Protein AF-0000000071591163 (afdb_homodimer)

Secondary structure (DSSP, 8-state):
-HHHHHHHHHHHHHHHHHHHHHHHHHHH-GGG--HHHHHHHTT--HHHHHHH-SSHHHHHHHHHHHHHHHS--GGGGS---SS-HHHHHHHHHHHHHHHHTSGGGGGHHHHHHH--SHHHHHHHHHHHHHHHHHHHHHHHHHHHHHHHTTS-SSPPPHHHHHHHHHHHHHHHHTT----SHHHHHHHIIIIIHHHHHHTTTTTTGGG-/-HHHHHHHHHHHHHHHHHHHHHHHHHHH-GGG--HHHHHHHTT--HHHHHHH-SSHHHHHHHHHHHHHHHS--GGGGS---SS-HHHHHHHHHHHHHHHHTSGGGGGHHHHHHH--SHHHHHHHHHHHHHHHHHHHHHHHHHHHHHHHTTS-SSPPPHHHHHHHHHHHHHHHHTT----SHHHHHHHIIIIIHHHHHHTTTTTTGGG-

Sequence (416 aa):
MTQLNQRRRGNRLENAIYDTTYTLLSQYGLDQVTFSRVATAAATSRSVLYRYWDSTFDLIFHTIIHQIQKTPIALTTTPLDTGSLRTDLILLAQRFIQQTSTGPFRYFRLLFATALNAQNQRDLTQLVTQIDHANLTLIEPLLTNAQNHGELQIWPNQAAQLVLFQQLRYCDIINQPMNTDQQLTNLIDQVVLPALRASGVANRHFHHMTQLNQRRRGNRLENAIYDTTYTLLSQYGLDQVTFSRVATAAATSRSVLYRYWDSTFDLIFHTIIHQIQKTPIALTTTPLDTGSLRTDLILLAQRFIQQTSTGPFRYFRLLFATALNAQNQRDLTQLVTQIDHANLTLIEPLLTNAQNHGELQIWPNQAAQLVLFQQLRYCDIINQPMNTDQQLTNLIDQVVLPALRASGVANRHFHH

Organism: Lactiplantibacillus plantarum (strain ATCC BAA-793 / NCIMB 8826 / WCFS1) (NCBI:txid220668)

Solvent-accessible surface area (backbone atoms only — not comparable to full-atom values): 22618 Å² total; per-residue (Å²): 110,66,64,58,48,49,48,48,48,47,48,51,50,48,49,45,43,33,52,43,45,48,49,42,35,74,74,64,30,70,92,61,53,39,57,66,55,43,15,60,74,52,73,53,50,53,70,61,47,57,74,76,27,91,41,55,49,48,45,50,35,53,29,44,51,52,46,43,72,70,47,73,80,66,79,72,74,67,86,63,79,80,86,38,58,70,59,35,50,52,51,50,50,53,50,48,53,55,55,41,65,36,75,52,46,50,48,52,52,51,42,56,40,36,37,77,46,71,64,44,41,51,52,48,38,52,50,52,53,51,49,50,53,52,49,51,60,65,47,44,60,43,52,51,51,23,37,75,72,62,73,29,89,39,82,46,52,69,66,22,68,43,45,55,59,53,51,53,49,39,28,44,54,59,69,51,57,78,82,42,70,63,55,48,50,48,46,40,65,35,30,35,50,27,8,35,52,39,61,55,58,72,73,61,66,74,74,113,108,65,63,56,49,48,48,47,48,47,49,52,52,50,49,46,42,32,54,43,45,48,50,42,36,76,74,65,30,70,91,61,55,39,55,66,55,45,15,60,74,50,73,55,49,54,69,61,48,58,73,76,29,92,40,55,49,47,44,50,36,52,29,43,52,52,46,42,72,68,48,73,82,67,78,70,75,66,85,63,79,81,85,38,58,68,59,36,50,53,51,49,49,53,51,49,53,56,54,42,66,36,74,51,47,50,50,50,50,52,42,56,39,34,36,75,46,73,64,46,41,51,52,47,39,51,49,52,53,52,49,50,53,53,50,53,60,66,48,43,59,44,52,51,51,22,37,75,72,62,75,28,90,36,83,46,54,70,66,22,68,42,45,56,58,52,52,54,49,40,27,44,53,59,69,52,56,78,84,44,68,64,55,48,50,47,46,39,67,36,31,34,49,26,9,35,51,38,62,55,60,71,73,60,66,74,73,112

InterPro domains:
  IPR001647 DNA-binding HTH domain, TetR-type [PF00440] (17-60)
  IPR001647 DNA-binding HTH domain, TetR-type [PS50977] (11-71)
  IPR009057 Homedomain-like superfamily [SSF46689] (7-69)
  IPR036271 Tetracyclin repressor-like, C-terminal domain superfamily [SSF48498] (83-194)
  IPR050109 HTH-type, TetR-like transcriptional regulator [PTHR30055] (6-194)

pLDDT: mean 85.85, std 14.71, range [27.77, 97.75]

Nearest PDB structures (foldseek):
  6azh-assembly1_B  TM=5.085E-01  e=3.649E-04  Clostridium perfringens
  8sv6-assembly1_A  TM=4.542E-01  e=3.018E-04  Mycolicibacterium smegmatis
  3ppb-assembly1_B  TM=5.142E-01  e=1.921E-03  Shewanella loihica PV-4
  3he0-assembly1_A  TM=4.981E-01  e=2.323E-03  Vibrio parahaemolyticus
  3qkx-assembly1_A  TM=4.728E-01  e=1.282E-02  Haemophilus influenzae

Structure (mmCIF, N/CA/C/O backbone):
data_AF-0000000071591163-model_v1
#
loop_
_entity.id
_entity.type
_entity.pdbx_description
1 polymer 'Transcription regulator, TetR family'
#
loop_
_atom_site.group_PDB
_atom_site.id
_atom_site.type_symbol
_atom_site.label_atom_id
_atom_site.label_alt_id
_atom_site.label_comp_id
_atom_site.label_asym_id
_atom_site.label_entity_id
_atom_site.label_seq_id
_atom_site.pdbx_PDB_ins_code
_atom_site.Cartn_x
_atom_site.Cartn_y
_atom_site.Cartn_z
_atom_site.occupancy
_atom_site.B_iso_or_equiv
_atom_site.auth_seq_id
_atom_site.auth_comp_id
_atom_site.auth_asym_id
_atom_site.auth_atom_id
_atom_site.pdbx_PDB_model_num
ATOM 1 N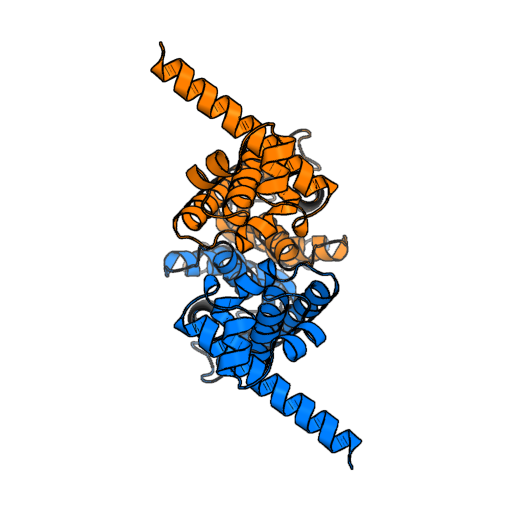 N . MET A 1 1 ? -35.156 -11.57 -27.5 1 54.81 1 MET A N 1
ATOM 2 C CA . MET A 1 1 ? -35.438 -12.328 -26.281 1 54.81 1 MET A CA 1
ATOM 3 C C . MET A 1 1 ? -34.375 -13.367 -26 1 54.81 1 MET A C 1
ATOM 5 O O . MET A 1 1 ? -33.938 -13.547 -24.859 1 54.81 1 MET A O 1
ATOM 9 N N . THR A 1 2 ? -33.875 -13.992 -27.047 1 57.38 2 THR A N 1
ATOM 10 C CA . THR A 1 2 ? -32.875 -15.062 -26.922 1 57.38 2 THR A CA 1
ATOM 11 C C . THR A 1 2 ? -31.531 -14.5 -26.531 1 57.38 2 THR A C 1
ATOM 13 O O . THR A 1 2 ? -30.828 -15.078 -25.703 1 57.38 2 THR A O 1
ATOM 16 N N . GLN A 1 3 ? -31.203 -13.406 -27.172 1 61.03 3 GLN A N 1
ATOM 17 C CA . GLN A 1 3 ? -29.906 -12.805 -26.875 1 61.03 3 GLN A CA 1
ATOM 18 C C . GLN A 1 3 ? -29.844 -12.305 -25.438 1 61.03 3 GLN A C 1
ATOM 20 O O . GLN A 1 3 ? -28.828 -12.453 -24.75 1 61.03 3 GLN A O 1
ATOM 25 N N . LEU A 1 4 ? -31 -11.625 -25.141 1 57.47 4 LEU A N 1
ATOM 26 C CA . LEU A 1 4 ? -31.078 -11.133 -23.781 1 57.47 4 LEU A CA 1
ATOM 27 C C . LEU A 1 4 ? -31.016 -12.289 -22.781 1 57.47 4 LEU A C 1
ATOM 29 O O . LEU A 1 4 ? -30.391 -12.172 -21.719 1 57.47 4 LEU A O 1
ATOM 33 N N . ASN A 1 5 ? -31.734 -13.352 -23.094 1 54.56 5 ASN A N 1
ATOM 34 C CA . ASN A 1 5 ? -31.703 -14.531 -22.25 1 54.56 5 ASN A CA 1
ATOM 35 C C . ASN A 1 5 ? -30.312 -15.133 -22.156 1 54.56 5 ASN A C 1
ATOM 37 O O . ASN A 1 5 ? -29.891 -15.609 -21.109 1 54.56 5 ASN A O 1
ATOM 41 N N . GLN A 1 6 ? -29.625 -15.055 -23.25 1 52.84 6 GLN A N 1
ATOM 42 C CA . GLN A 1 6 ? -28.266 -15.57 -23.25 1 52.84 6 GLN A CA 1
ATOM 43 C C . GLN A 1 6 ? -27.344 -14.703 -22.406 1 52.84 6 GLN A C 1
ATOM 45 O O . GLN A 1 6 ? -26.484 -15.211 -21.688 1 52.84 6 GLN A O 1
ATOM 50 N N . ARG A 1 7 ? -27.656 -13.422 -22.594 1 54.34 7 ARG A N 1
ATOM 51 C CA . ARG A 1 7 ? -26.844 -12.5 -21.797 1 54.34 7 ARG A CA 1
ATOM 52 C C . ARG A 1 7 ? -27.125 -12.68 -20.297 1 54.34 7 ARG A C 1
ATOM 54 O O . ARG A 1 7 ? -26.203 -12.664 -19.484 1 54.34 7 ARG A O 1
ATOM 61 N N . ARG A 1 8 ? -28.391 -12.805 -20.016 1 55.03 8 ARG A N 1
ATOM 62 C CA . ARG A 1 8 ? -28.766 -13.008 -18.625 1 55.03 8 ARG A CA 1
ATOM 63 C C . ARG A 1 8 ? -28.219 -14.312 -18.078 1 55.03 8 ARG A C 1
ATOM 65 O O . ARG A 1 8 ? -27.75 -14.375 -16.938 1 55.03 8 ARG A O 1
ATOM 72 N N . ARG A 1 9 ? -28.344 -15.25 -18.859 1 54.25 9 ARG A N 1
ATOM 73 C CA . ARG A 1 9 ? -27.781 -16.547 -18.453 1 54.25 9 ARG A CA 1
ATOM 74 C C . ARG A 1 9 ? -26.281 -16.453 -18.281 1 54.25 9 ARG A C 1
ATOM 76 O O . ARG A 1 9 ? -25.719 -17.078 -17.375 1 54.25 9 ARG A O 1
ATOM 83 N N . GLY A 1 10 ? -25.781 -15.586 -19.125 1 68.69 10 GLY A N 1
ATOM 84 C CA . GLY A 1 10 ? -24.359 -15.336 -19.031 1 68.69 10 GLY A CA 1
ATOM 85 C C . GLY A 1 10 ? -23.953 -14.625 -17.75 1 68.69 10 GLY A C 1
ATOM 86 O O . GLY A 1 10 ? -23 -15.031 -17.078 1 68.69 10 GLY A O 1
ATOM 87 N N . ASN A 1 11 ? -24.891 -13.773 -17.453 1 79 11 ASN A N 1
ATOM 88 C CA . ASN A 1 11 ? -24.641 -13.023 -16.219 1 79 11 ASN A CA 1
ATOM 89 C C . ASN A 1 11 ? -24.859 -13.883 -14.984 1 79 11 ASN A C 1
ATOM 91 O O . ASN A 1 11 ? -24.094 -13.82 -14.023 1 79 11 ASN A O 1
ATOM 95 N N . ARG A 1 12 ? -25.891 -14.719 -15.07 1 85.56 12 ARG A N 1
ATOM 96 C CA . ARG A 1 12 ? -26.188 -15.594 -13.945 1 85.56 12 ARG A CA 1
ATOM 97 C C . ARG A 1 12 ? -25.078 -16.609 -13.734 1 85.56 12 ARG A C 1
ATOM 99 O O . ARG A 1 12 ? -24.672 -16.875 -12.602 1 85.56 12 ARG A O 1
ATOM 106 N N . LEU A 1 13 ? -24.641 -17.188 -14.836 1 89.31 13 LEU A N 1
ATOM 107 C CA . LEU A 1 13 ? -23.547 -18.156 -14.742 1 89.31 13 LEU A CA 1
ATOM 108 C C . LEU A 1 13 ? -22.281 -17.5 -14.211 1 89.31 13 LEU A C 1
ATOM 110 O O . LEU A 1 13 ? -21.609 -18.062 -13.336 1 89.31 13 LEU A O 1
ATOM 114 N N . GLU A 1 14 ? -22.062 -16.375 -14.664 1 92.44 14 GLU A N 1
ATOM 115 C CA . GLU A 1 14 ? -20.875 -15.656 -14.227 1 92.44 14 GLU A CA 1
ATOM 116 C C . GLU A 1 14 ? -20.922 -15.367 -12.727 1 92.44 14 GLU A C 1
ATOM 118 O O . GLU A 1 14 ? -19.938 -15.578 -12.016 1 92.44 14 GLU A O 1
ATOM 123 N N . ASN A 1 15 ? -22.094 -14.961 -12.312 1 93.5 15 ASN A N 1
ATOM 124 C CA . ASN A 1 15 ? -22.25 -14.68 -10.891 1 93.5 15 ASN A CA 1
ATOM 125 C C . ASN A 1 15 ? -22.094 -15.938 -10.039 1 93.5 15 ASN A C 1
ATOM 127 O O . ASN A 1 15 ? -21.484 -15.891 -8.969 1 93.5 15 ASN A O 1
ATOM 131 N N . ALA A 1 16 ? -22.594 -16.969 -10.562 1 94 16 ALA A N 1
ATOM 132 C CA . ALA A 1 16 ? -22.484 -18.234 -9.859 1 94 16 ALA A CA 1
ATOM 133 C C . ALA A 1 16 ? -21.016 -18.672 -9.75 1 94 16 ALA A C 1
ATOM 135 O O . ALA A 1 16 ? -20.594 -19.188 -8.719 1 94 16 ALA A O 1
ATOM 136 N N . ILE A 1 17 ? -20.312 -18.422 -10.773 1 96.56 17 ILE A N 1
ATOM 137 C CA . ILE A 1 17 ? -18.891 -18.766 -10.797 1 96.56 17 ILE A CA 1
ATOM 138 C C . ILE A 1 17 ? -18.125 -17.891 -9.797 1 96.56 17 ILE A C 1
ATOM 140 O O . ILE A 1 17 ? -17.297 -18.391 -9.039 1 96.56 17 ILE A O 1
ATOM 144 N N . TYR A 1 18 ? -18.484 -16.656 -9.773 1 96.31 18 TYR A N 1
ATOM 145 C CA . TYR A 1 18 ? -17.844 -15.758 -8.812 1 96.31 18 TYR A CA 1
ATOM 146 C C . TYR A 1 18 ? -18.141 -16.188 -7.383 1 96.31 18 TYR A C 1
ATOM 148 O O . TYR A 1 18 ? -17.25 -16.234 -6.543 1 96.31 18 TYR A O 1
ATOM 156 N N . ASP A 1 19 ? -19.391 -16.516 -7.141 1 96.12 19 ASP A N 1
ATOM 157 C CA . ASP A 1 19 ? -19.797 -16.922 -5.797 1 96.12 19 ASP A CA 1
ATOM 158 C C . ASP A 1 19 ? -19.078 -18.203 -5.375 1 96.12 19 ASP A C 1
ATOM 160 O O . ASP A 1 19 ? -18.609 -18.312 -4.246 1 96.12 19 ASP A O 1
ATOM 164 N N . THR A 1 20 ? -19.016 -19.062 -6.258 1 97.12 20 THR A N 1
ATOM 165 C CA . THR A 1 20 ? -18.359 -20.344 -5.996 1 97.12 20 THR A CA 1
ATOM 166 C C . THR A 1 20 ? -16.859 -20.125 -5.754 1 97.12 20 THR A C 1
ATOM 168 O O . THR A 1 20 ? -16.297 -20.688 -4.816 1 97.12 20 THR A O 1
ATOM 171 N N . THR A 1 21 ? -16.266 -19.391 -6.621 1 97 21 THR A N 1
ATOM 172 C CA . THR A 1 21 ? -14.844 -19.094 -6.492 1 97 21 THR A CA 1
ATOM 173 C C . THR A 1 21 ? -14.547 -18.438 -5.148 1 97 21 THR A C 1
ATOM 175 O O . THR A 1 21 ? -13.586 -18.797 -4.473 1 97 21 THR A O 1
ATOM 178 N N . TYR A 1 22 ? -15.391 -17.516 -4.773 1 96.06 22 TYR A N 1
ATOM 179 C CA . TYR A 1 22 ? -15.203 -16.828 -3.506 1 96.06 22 TYR A CA 1
ATOM 180 C C . TYR A 1 22 ? -15.32 -17.797 -2.332 1 96.06 22 TYR A C 1
ATOM 182 O O . TYR A 1 22 ? -14.555 -17.703 -1.37 1 96.06 22 TYR A O 1
ATOM 190 N N . THR A 1 23 ? -16.25 -18.656 -2.398 1 96.19 23 THR A N 1
ATOM 191 C CA . THR A 1 23 ? -16.453 -19.656 -1.36 1 96.19 23 THR A CA 1
ATOM 192 C C . THR A 1 23 ? -15.211 -20.547 -1.233 1 96.19 23 THR A C 1
ATOM 194 O O . THR A 1 23 ? -14.734 -20.797 -0.125 1 96.19 23 THR A O 1
ATOM 197 N N . LEU A 1 24 ? -14.688 -21 -2.348 1 96.12 24 LEU A N 1
ATOM 198 C CA . LEU A 1 24 ? -13.484 -21.828 -2.344 1 96.12 24 LEU A CA 1
ATOM 199 C C . LEU A 1 24 ? -12.297 -21.062 -1.758 1 96.12 24 LEU A C 1
ATOM 201 O O . LEU A 1 24 ? -11.547 -21.609 -0.943 1 96.12 24 LEU A O 1
ATOM 205 N N . LEU A 1 25 ? -12.195 -19.812 -2.145 1 93 25 LEU A N 1
ATOM 206 C CA . LEU A 1 25 ? -11.109 -18.969 -1.666 1 93 25 LEU A CA 1
ATOM 207 C C . LEU A 1 25 ? -11.203 -18.781 -0.156 1 93 25 LEU A C 1
ATOM 209 O O . LEU A 1 25 ? -10.203 -18.938 0.553 1 93 25 LEU A O 1
ATOM 213 N N . SER A 1 26 ? -12.367 -18.484 0.318 1 93.38 26 SER A N 1
ATOM 214 C CA . SER A 1 26 ? -12.57 -18.141 1.722 1 93.38 26 SER A CA 1
ATOM 215 C C . SER A 1 26 ? -12.469 -19.375 2.611 1 93.38 26 SER A C 1
ATOM 217 O O . SER A 1 26 ? -11.984 -19.281 3.742 1 93.38 26 SER A O 1
ATOM 219 N N . GLN A 1 27 ? -12.797 -20.5 2.113 1 93.44 27 GLN A N 1
ATOM 220 C CA . GLN A 1 27 ? -12.867 -21.719 2.928 1 93.44 27 GLN A CA 1
ATOM 221 C C . GLN A 1 27 ? -11.555 -22.5 2.859 1 93.44 27 GLN A C 1
ATOM 223 O O . GLN A 1 27 ? -11.125 -23.078 3.855 1 93.44 27 GLN A O 1
ATOM 228 N N . TYR A 1 28 ? -10.914 -22.469 1.662 1 90.88 28 TYR A N 1
ATOM 229 C CA . TYR A 1 28 ? -9.812 -23.406 1.478 1 90.88 28 TYR A CA 1
ATOM 230 C C . TYR A 1 28 ? -8.516 -22.688 1.139 1 90.88 28 TYR A C 1
ATOM 232 O O . TYR A 1 28 ? -7.434 -23.266 1.196 1 90.88 28 TYR A O 1
ATOM 240 N N . GLY A 1 29 ? -8.586 -21.453 0.783 1 86.19 29 GLY A N 1
ATOM 241 C CA . GLY A 1 29 ? -7.375 -20.703 0.509 1 86.19 29 GLY A CA 1
ATOM 242 C C . GLY A 1 29 ? -7.047 -20.609 -0.97 1 86.19 29 GLY A C 1
ATOM 243 O O . GLY A 1 29 ? -7.656 -21.312 -1.787 1 86.19 29 GLY A O 1
ATOM 244 N N . LEU A 1 30 ? -6.117 -19.812 -1.293 1 82.31 30 LEU A N 1
ATOM 245 C CA . LEU A 1 30 ? -5.742 -19.438 -2.654 1 82.31 30 LEU A CA 1
ATOM 246 C C . LEU A 1 30 ? -5.254 -20.656 -3.432 1 82.31 30 LEU A C 1
ATOM 248 O O . LEU A 1 30 ? -5.598 -20.828 -4.602 1 82.31 30 LEU A O 1
ATOM 252 N N . ASP A 1 31 ? -4.512 -21.469 -2.852 1 77.88 31 ASP A N 1
ATOM 253 C CA . ASP A 1 31 ? -3.869 -22.609 -3.518 1 77.88 31 ASP A CA 1
ATOM 254 C C . ASP A 1 31 ? -4.898 -23.656 -3.934 1 77.88 31 ASP A C 1
ATOM 256 O O . ASP A 1 31 ? -4.609 -24.516 -4.758 1 77.88 31 ASP A O 1
ATOM 260 N N . GLN A 1 32 ? -6.031 -23.516 -3.416 1 86.44 32 GLN A N 1
ATOM 261 C CA . GLN A 1 32 ? -7.051 -24.516 -3.688 1 86.44 32 GLN A CA 1
ATOM 262 C C . GLN A 1 32 ? -8.023 -24.047 -4.762 1 86.44 32 GLN A C 1
ATOM 264 O O . GLN A 1 32 ? -8.922 -24.797 -5.168 1 86.44 32 GLN A O 1
ATOM 269 N N . VAL A 1 33 ? -7.824 -22.859 -5.148 1 92.69 33 VAL A N 1
ATOM 270 C CA . VAL A 1 33 ? -8.672 -22.359 -6.223 1 92.69 33 VAL A CA 1
ATOM 271 C C . VAL A 1 33 ? -8.039 -22.672 -7.574 1 92.69 33 VAL A C 1
ATOM 273 O O . VAL A 1 33 ? -7.062 -22.047 -7.977 1 92.69 33 VAL A O 1
ATOM 276 N N . THR A 1 34 ? -8.578 -23.719 -8.227 1 93.12 34 THR A N 1
ATOM 277 C CA . THR A 1 34 ? -8.164 -24.109 -9.57 1 93.12 34 THR A CA 1
ATOM 278 C C . THR A 1 34 ? -9.367 -24.125 -10.516 1 93.12 34 THR A C 1
ATOM 280 O O . THR A 1 34 ? -10.516 -24.203 -10.07 1 93.12 34 THR A O 1
ATOM 283 N N . PHE A 1 35 ? -9 -24.031 -11.758 1 94.5 35 PHE A N 1
ATOM 284 C CA . PHE A 1 35 ? -10.086 -24.062 -12.727 1 94.5 35 PHE A CA 1
ATOM 285 C C . PHE A 1 35 ? -10.875 -25.375 -12.609 1 94.5 35 PHE A C 1
ATOM 287 O O . PHE A 1 35 ? -12.102 -25.375 -12.719 1 94.5 35 PHE A O 1
ATOM 294 N N . SER A 1 36 ? -10.211 -26.453 -12.398 1 96.31 36 SER A N 1
ATOM 295 C CA . SER A 1 36 ? -10.875 -27.75 -12.266 1 96.31 36 SER A CA 1
ATOM 296 C C . SER A 1 36 ? -11.836 -27.766 -11.078 1 96.31 36 SER A C 1
ATOM 298 O O . SER A 1 36 ? -12.992 -28.156 -11.203 1 96.31 36 SER A O 1
ATOM 300 N N . ARG A 1 37 ? -11.469 -27.297 -9.953 1 96.31 37 ARG A N 1
ATOM 301 C CA . ARG A 1 37 ? -12.281 -27.297 -8.75 1 96.31 37 ARG A CA 1
ATOM 302 C C . ARG A 1 37 ? -13.469 -26.344 -8.898 1 96.31 37 ARG A C 1
ATOM 304 O O . ARG A 1 37 ? -14.586 -26.672 -8.469 1 96.31 37 ARG A O 1
ATOM 311 N N . VAL A 1 38 ? -13.211 -25.188 -9.477 1 97.38 38 VAL A N 1
ATOM 312 C CA . VAL A 1 38 ? -14.273 -24.203 -9.664 1 97.38 38 VAL A CA 1
ATOM 313 C C . VAL A 1 38 ? -15.32 -24.75 -10.633 1 97.38 38 VAL A C 1
ATOM 315 O O . VAL A 1 38 ? -16.516 -24.625 -10.391 1 97.38 38 VAL A O 1
ATOM 318 N N . ALA A 1 39 ? -14.82 -25.375 -11.734 1 96.75 39 ALA A N 1
ATOM 319 C CA . ALA A 1 39 ? -15.734 -25.938 -12.719 1 96.75 39 ALA A CA 1
ATOM 320 C C . ALA A 1 39 ? -16.641 -27 -12.086 1 96.75 39 ALA A C 1
ATOM 322 O O . ALA A 1 39 ? -17.859 -26.969 -12.281 1 96.75 39 ALA A O 1
ATOM 323 N N . THR A 1 40 ? -16.078 -27.812 -11.297 1 96.38 40 THR A N 1
ATOM 324 C CA . THR A 1 40 ? -16.812 -28.859 -10.617 1 96.38 40 THR A CA 1
ATOM 325 C C . THR A 1 40 ? -17.828 -28.281 -9.641 1 96.38 40 THR A C 1
ATOM 327 O O . THR A 1 40 ? -19.016 -28.641 -9.672 1 96.38 40 THR A O 1
ATOM 330 N N . ALA A 1 41 ? -17.453 -27.328 -8.875 1 95.19 41 ALA A N 1
ATOM 331 C CA . ALA A 1 41 ? -18.297 -26.75 -7.828 1 95.19 41 ALA A CA 1
ATOM 332 C C . ALA A 1 41 ? -19.422 -25.906 -8.422 1 95.19 41 ALA A C 1
ATOM 334 O O . ALA A 1 41 ? -20.516 -25.844 -7.859 1 95.19 41 ALA A O 1
ATOM 335 N N . ALA A 1 42 ? -19.156 -25.297 -9.492 1 95.12 42 ALA A N 1
ATOM 336 C CA . ALA A 1 42 ? -20.141 -24.438 -10.141 1 95.12 42 ALA A CA 1
ATOM 337 C C . ALA A 1 42 ? -20.953 -25.203 -11.164 1 95.12 42 ALA A C 1
ATOM 339 O O . ALA A 1 42 ? -21.766 -24.625 -11.891 1 95.12 42 ALA A O 1
ATOM 340 N N . ALA A 1 43 ? -20.688 -26.469 -11.281 1 94.25 43 ALA A N 1
ATOM 341 C CA . ALA A 1 43 ? -21.406 -27.344 -12.211 1 94.25 43 ALA A CA 1
ATOM 342 C C . ALA A 1 43 ? -21.281 -26.844 -13.641 1 94.25 43 ALA A C 1
ATOM 344 O O . ALA A 1 43 ? -22.281 -26.688 -14.344 1 94.25 43 ALA A O 1
ATOM 345 N N . THR A 1 44 ? -20.078 -26.516 -14 1 94.81 44 THR A N 1
ATOM 346 C CA . THR A 1 44 ? -19.734 -26.125 -15.359 1 94.81 44 THR A CA 1
ATOM 347 C C . THR A 1 44 ? -18.469 -26.844 -15.828 1 94.81 44 THR A C 1
ATOM 349 O O . THR A 1 44 ? -18.094 -27.859 -15.25 1 94.81 44 THR A O 1
ATOM 352 N N . SER A 1 45 ? -17.875 -26.484 -17.016 1 94.25 45 SER A N 1
ATOM 353 C CA . SER A 1 45 ? -16.703 -27.141 -17.547 1 94.25 45 SER A CA 1
ATOM 354 C C . SER A 1 45 ? -15.484 -26.219 -17.531 1 94.25 45 SER A C 1
ATOM 356 O O . SER A 1 45 ? -15.633 -25 -17.516 1 94.25 45 SER A O 1
ATOM 358 N N . ARG A 1 46 ? -14.289 -26.828 -17.547 1 94.62 46 ARG A N 1
ATOM 359 C CA . ARG A 1 46 ? -13.055 -26.062 -17.625 1 94.62 46 ARG A CA 1
ATOM 360 C C . ARG A 1 46 ? -13.016 -25.234 -18.922 1 94.62 46 ARG A C 1
ATOM 362 O O . ARG A 1 46 ? -12.5 -24.109 -18.922 1 94.62 46 ARG A O 1
ATOM 369 N N . SER A 1 47 ? -13.57 -25.797 -19.953 1 94.31 47 SER A N 1
ATOM 370 C CA . SER A 1 47 ? -13.578 -25.109 -21.234 1 94.31 47 SER A CA 1
ATOM 371 C C . SER A 1 47 ? -14.336 -23.781 -21.156 1 94.31 47 SER A C 1
ATOM 373 O O . SER A 1 47 ? -13.938 -22.797 -21.766 1 94.31 47 SER A O 1
ATOM 375 N N . VAL A 1 48 ? -15.383 -23.781 -20.406 1 93 48 VAL A N 1
ATOM 376 C CA . VAL A 1 48 ? -16.172 -22.578 -20.203 1 93 48 VAL A CA 1
ATOM 377 C C . VAL A 1 48 ? -15.328 -21.531 -19.453 1 93 48 VAL A C 1
ATOM 379 O O . VAL A 1 48 ? -15.328 -20.359 -19.828 1 93 48 VAL A O 1
ATOM 382 N N . LEU A 1 49 ? -14.555 -21.906 -18.469 1 95.31 49 LEU A N 1
ATOM 383 C CA . LEU A 1 49 ? -13.75 -20.984 -17.672 1 95.31 49 LEU A CA 1
ATOM 384 C C . LEU A 1 49 ? -12.625 -20.391 -18.5 1 95.31 49 LEU A C 1
ATOM 386 O O . LEU A 1 49 ? -12.383 -19.172 -18.453 1 95.31 49 LEU A O 1
ATOM 390 N N . TYR A 1 50 ? -12.008 -21.172 -19.328 1 92.12 50 TYR A N 1
ATOM 391 C CA . TYR A 1 50 ? -10.875 -20.719 -20.125 1 92.12 50 TYR A CA 1
ATOM 392 C C . TYR A 1 50 ? -11.312 -19.719 -21.188 1 92.12 50 TYR A C 1
ATOM 394 O O . TYR A 1 50 ? -10.516 -18.906 -21.641 1 92.12 50 TYR A O 1
ATOM 402 N N . ARG A 1 51 ? -12.562 -19.75 -21.5 1 91.88 51 ARG A N 1
ATOM 403 C CA . ARG A 1 51 ? -13.102 -18.828 -22.484 1 91.88 51 ARG A CA 1
ATOM 404 C C . ARG A 1 51 ? -13.227 -17.422 -21.906 1 91.88 51 ARG A C 1
ATOM 406 O O . ARG A 1 51 ? -13.094 -16.438 -22.625 1 91.88 51 ARG A O 1
ATOM 413 N N . TYR A 1 52 ? -13.352 -17.391 -20.547 1 91.06 52 TYR A N 1
ATOM 414 C CA . TYR A 1 52 ? -13.695 -16.109 -19.953 1 91.06 52 TYR A CA 1
ATOM 415 C C . TYR A 1 52 ? -12.555 -15.562 -19.109 1 91.06 52 TYR A C 1
ATOM 417 O O . TYR A 1 52 ? -12.453 -14.352 -18.891 1 91.06 52 TYR A O 1
ATOM 425 N N . TRP A 1 53 ? -11.727 -16.422 -18.656 1 92.31 53 TRP A N 1
ATOM 426 C CA . TRP A 1 53 ? -10.594 -16.016 -17.828 1 92.31 53 TRP A CA 1
ATOM 427 C C . TRP A 1 53 ? -9.297 -16.641 -18.328 1 92.31 53 TRP A C 1
ATOM 429 O O . TRP A 1 53 ? -9.25 -17.828 -18.625 1 92.31 53 TRP A O 1
ATOM 439 N N . ASP A 1 54 ? -8.281 -15.844 -18.359 1 87.94 54 ASP A N 1
ATOM 440 C CA . ASP A 1 54 ? -7 -16.266 -18.922 1 87.94 54 ASP A CA 1
ATOM 441 C C . ASP A 1 54 ? -6.285 -17.234 -17.984 1 87.94 54 ASP A C 1
ATOM 443 O O . ASP A 1 54 ? -5.449 -18.031 -18.406 1 87.94 54 ASP A O 1
ATOM 447 N N . SER A 1 55 ? -6.539 -17.109 -16.688 1 84.94 55 SER A N 1
ATOM 448 C CA . SER A 1 55 ? -5.895 -17.922 -15.664 1 84.94 55 SER A CA 1
ATOM 449 C C . SER A 1 55 ? -6.719 -17.953 -14.383 1 84.94 55 SER A C 1
ATOM 451 O O . SER A 1 55 ? -7.684 -17.188 -14.234 1 84.94 55 SER A O 1
ATOM 453 N N . THR A 1 56 ? -6.359 -18.781 -13.539 1 87.38 56 THR A N 1
ATOM 454 C CA . THR A 1 56 ? -6.992 -18.844 -12.227 1 87.38 56 THR A CA 1
ATOM 455 C C . THR A 1 56 ? -6.82 -17.531 -11.477 1 87.38 56 THR A C 1
ATOM 457 O O . THR A 1 56 ? -7.738 -17.062 -10.797 1 87.38 56 THR A O 1
ATOM 460 N N . PHE A 1 57 ? -5.715 -16.891 -11.664 1 82.69 57 PHE A N 1
ATOM 461 C CA . PHE A 1 57 ? -5.473 -15.602 -11.008 1 82.69 57 PHE A CA 1
ATOM 462 C C . PHE A 1 57 ? -6.395 -14.531 -11.57 1 82.69 57 PHE A C 1
ATOM 464 O O . PHE A 1 57 ? -6.891 -13.68 -10.828 1 82.69 57 PHE A O 1
ATOM 471 N N . ASP A 1 58 ? -6.539 -14.617 -12.781 1 88.62 58 ASP A N 1
ATOM 472 C CA . ASP A 1 58 ? -7.473 -13.695 -13.422 1 88.62 58 ASP A CA 1
ATOM 473 C C . ASP A 1 58 ? -8.891 -13.883 -12.883 1 88.62 58 ASP A C 1
ATOM 475 O O . ASP A 1 58 ? -9.57 -12.906 -12.562 1 88.62 58 ASP A O 1
ATOM 479 N N . LEU A 1 59 ? -9.297 -15.102 -12.734 1 92.81 59 LEU A N 1
ATOM 480 C CA . LEU A 1 59 ? -10.602 -15.422 -12.164 1 92.8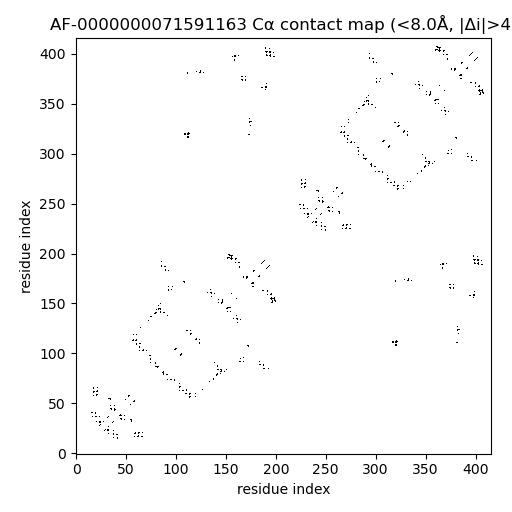1 59 LEU A CA 1
ATOM 481 C C . LEU A 1 59 ? -10.703 -14.93 -10.727 1 92.81 59 LEU A C 1
ATOM 483 O O . LEU A 1 59 ? -11.703 -14.312 -10.344 1 92.81 59 LEU A O 1
ATOM 487 N N . ILE A 1 60 ? -9.727 -15.172 -9.961 1 91.31 60 ILE A N 1
ATOM 488 C CA . ILE A 1 60 ? -9.703 -14.75 -8.562 1 91.31 60 ILE A CA 1
ATOM 489 C C . ILE A 1 60 ? -9.781 -13.227 -8.484 1 91.31 60 ILE A C 1
ATOM 491 O O . ILE A 1 60 ? -10.555 -12.688 -7.688 1 91.31 60 ILE A O 1
ATOM 495 N N . PHE A 1 61 ? -9.078 -12.531 -9.281 1 90.62 61 PHE A N 1
ATOM 496 C CA . PHE A 1 61 ? -9.086 -11.078 -9.336 1 90.62 61 PHE A CA 1
ATOM 497 C C . PHE A 1 61 ? -10.5 -10.547 -9.555 1 90.62 61 PHE A C 1
ATOM 499 O O . PHE A 1 61 ? -11 -9.758 -8.75 1 90.62 61 PHE A O 1
ATOM 506 N N . HIS A 1 62 ? -11.133 -11.094 -10.539 1 93.19 62 HIS A N 1
ATOM 507 C CA . HIS A 1 62 ? -12.461 -10.609 -10.883 1 93.19 62 HIS A CA 1
ATOM 508 C C . HIS A 1 62 ? -13.484 -11 -9.82 1 93.19 62 HIS A C 1
ATOM 510 O O . HIS A 1 62 ? -14.438 -10.258 -9.562 1 93.19 62 HIS A O 1
ATOM 516 N N . THR A 1 63 ? -13.242 -12.125 -9.219 1 94.81 63 THR A N 1
ATOM 517 C CA . THR A 1 63 ? -14.109 -12.562 -8.141 1 94.81 63 THR A CA 1
ATOM 518 C C . THR A 1 63 ? -14.039 -11.586 -6.961 1 94.81 63 THR A C 1
ATOM 520 O O . THR A 1 63 ? -15.078 -11.172 -6.438 1 94.81 63 THR A O 1
ATOM 523 N N . ILE A 1 64 ? -12.883 -11.211 -6.578 1 92.38 64 ILE A N 1
ATOM 524 C CA . ILE A 1 64 ? -12.695 -10.312 -5.449 1 92.38 64 ILE A CA 1
ATOM 525 C C . ILE A 1 64 ? -13.305 -8.953 -5.766 1 92.38 64 ILE A C 1
ATOM 527 O O . ILE A 1 64 ? -14.031 -8.383 -4.945 1 92.38 64 ILE A O 1
ATOM 531 N N . ILE A 1 65 ? -13.047 -8.492 -6.922 1 92.06 65 ILE A N 1
ATOM 532 C CA . ILE A 1 65 ? -13.609 -7.211 -7.344 1 92.06 65 ILE A CA 1
ATOM 533 C C . ILE A 1 65 ? -15.133 -7.258 -7.258 1 92.06 65 ILE A C 1
ATOM 535 O O . ILE A 1 65 ? -15.75 -6.359 -6.688 1 92.06 65 ILE A O 1
ATOM 539 N N . HIS A 1 66 ? -15.633 -8.305 -7.793 1 92.69 66 HIS A N 1
ATOM 540 C CA . HIS A 1 66 ? -17.078 -8.492 -7.797 1 92.69 66 HIS A CA 1
ATOM 541 C C . HIS A 1 66 ? -17.641 -8.484 -6.375 1 92.69 66 HIS A C 1
ATOM 543 O O . HIS A 1 66 ? -18.641 -7.82 -6.098 1 92.69 66 HIS A O 1
ATOM 549 N N . GLN A 1 67 ? -17.016 -9.188 -5.5 1 92.94 67 GLN A N 1
ATOM 550 C CA . GLN A 1 67 ? -17.484 -9.297 -4.125 1 92.94 67 GLN A CA 1
ATOM 551 C C . GLN A 1 67 ? -17.359 -7.969 -3.385 1 92.94 67 GLN A C 1
ATOM 553 O O . GLN A 1 67 ? -18.234 -7.605 -2.6 1 92.94 67 GLN A O 1
ATOM 558 N N . ILE A 1 68 ? -16.312 -7.238 -3.633 1 89.44 68 ILE A N 1
ATOM 559 C CA . ILE A 1 68 ? -16.109 -5.941 -2.992 1 89.44 68 ILE A CA 1
ATOM 560 C C . ILE A 1 68 ? -17.188 -4.961 -3.459 1 89.44 68 ILE A C 1
ATOM 562 O O . ILE A 1 68 ? -17.75 -4.227 -2.65 1 89.44 68 ILE A O 1
ATOM 566 N N . GLN A 1 69 ? -17.453 -5.008 -4.707 1 86.94 69 GLN A N 1
ATOM 567 C CA . GLN A 1 69 ? -18.422 -4.09 -5.281 1 86.94 69 GLN A CA 1
ATOM 568 C C . GLN A 1 69 ? -19.828 -4.375 -4.754 1 86.94 69 GLN A C 1
ATOM 570 O O . GLN A 1 69 ? -20.656 -3.467 -4.645 1 86.94 69 GLN A O 1
ATOM 575 N N . LYS A 1 70 ? -20.031 -5.59 -4.395 1 86.81 70 LYS A N 1
ATOM 576 C CA . LYS A 1 70 ? -21.344 -5.992 -3.879 1 86.81 70 LYS A CA 1
ATOM 577 C C . LYS A 1 70 ? -21.453 -5.715 -2.381 1 86.81 70 LYS A C 1
ATOM 579 O O . LYS A 1 70 ? -22.547 -5.766 -1.812 1 86.81 70 LYS A O 1
ATOM 584 N N . THR A 1 71 ? -20.344 -5.504 -1.751 1 83 71 THR A N 1
ATOM 585 C CA . THR A 1 71 ? -20.328 -5.297 -0.307 1 83 71 THR A CA 1
ATOM 586 C C . THR A 1 71 ? -20.625 -3.84 0.034 1 83 71 THR A C 1
ATOM 588 O O . THR A 1 71 ? -19.906 -2.938 -0.398 1 83 71 THR A O 1
ATOM 591 N N . PRO A 1 72 ? -21.75 -3.658 0.718 1 72.12 72 PRO A N 1
ATOM 592 C CA . PRO A 1 72 ? -21.984 -2.283 1.156 1 72.12 72 PRO A CA 1
ATOM 593 C C . PRO A 1 72 ? -20.922 -1.771 2.119 1 72.12 72 PRO A C 1
ATOM 595 O O . PRO A 1 72 ? -20.406 -2.537 2.938 1 72.12 72 PRO A O 1
ATOM 598 N N . ILE A 1 73 ? -20.469 -0.612 1.879 1 63.16 73 ILE A N 1
ATOM 599 C CA . ILE A 1 73 ? -19.547 -0.017 2.842 1 63.16 73 ILE A CA 1
ATOM 600 C C . ILE A 1 73 ? -20.281 0.288 4.141 1 63.16 73 ILE A C 1
ATOM 602 O O . ILE A 1 73 ? -21.203 1.102 4.16 1 63.16 73 ILE A O 1
ATOM 606 N N . ALA A 1 74 ? -20.578 -0.699 4.965 1 58.16 74 ALA A N 1
ATOM 607 C CA . ALA A 1 74 ? -21.344 -0.648 6.203 1 58.16 74 ALA A CA 1
ATOM 608 C C . ALA A 1 74 ? -20.75 0.366 7.18 1 58.16 74 ALA A C 1
ATOM 610 O O . ALA A 1 74 ? -21.188 0.447 8.336 1 58.16 74 ALA A O 1
ATOM 611 N N . LEU A 1 75 ? -19.641 1.059 6.922 1 58.53 75 LEU A N 1
ATOM 612 C CA . LEU A 1 75 ? -19.094 1.896 7.977 1 58.53 75 LEU A CA 1
ATOM 613 C C . LEU A 1 75 ? -20.125 2.895 8.484 1 58.53 75 LEU A C 1
ATOM 615 O O . LEU A 1 75 ? -20.031 3.385 9.609 1 58.53 75 LEU A O 1
ATOM 619 N N . THR A 1 76 ? -21.203 3.117 7.605 1 57.5 76 THR A N 1
ATOM 620 C CA . THR A 1 76 ? -22.016 4.32 7.754 1 57.5 76 THR A CA 1
ATOM 621 C C . THR A 1 76 ? -23.156 4.09 8.742 1 57.5 76 THR A C 1
ATOM 623 O O . THR A 1 76 ? -24.031 4.941 8.898 1 57.5 76 THR A O 1
ATOM 626 N N . THR A 1 77 ? -23.094 2.977 9.594 1 59.75 77 THR A N 1
ATOM 627 C CA . THR A 1 77 ? -24.406 2.842 10.203 1 59.75 77 THR A CA 1
ATOM 628 C C . THR A 1 77 ? -24.594 3.863 11.32 1 59.75 77 THR A C 1
ATOM 630 O O . THR A 1 77 ? -25.703 4.387 11.516 1 59.75 77 THR A O 1
ATOM 633 N N . THR A 1 78 ? -23.547 3.998 12.234 1 68.38 78 THR A N 1
ATOM 634 C CA . THR A 1 78 ? -23.781 4.914 13.336 1 68.38 78 THR A CA 1
ATOM 635 C C . THR A 1 78 ? -22.938 6.18 13.188 1 68.38 78 THR A C 1
ATOM 637 O O . THR A 1 78 ? -21.719 6.105 13.023 1 68.38 78 THR A O 1
ATOM 640 N N . PRO A 1 79 ? -23.703 7.281 13.055 1 79.38 79 PRO A N 1
ATOM 641 C CA . PRO A 1 79 ? -22.969 8.555 12.992 1 79.38 79 PRO A CA 1
ATOM 642 C C . PRO A 1 79 ? -22 8.734 14.148 1 79.38 79 PRO A C 1
ATOM 644 O O . PRO A 1 79 ? -22.297 8.352 15.281 1 79.38 79 PRO A O 1
ATOM 647 N N . LEU A 1 80 ? -20.828 9.141 13.828 1 88.12 80 LEU A N 1
ATOM 648 C CA . LEU A 1 80 ? -19.812 9.445 14.836 1 88.12 80 LEU A CA 1
ATOM 649 C C . LEU A 1 80 ? -19.781 10.945 15.133 1 88.12 80 LEU A C 1
ATOM 651 O O . LEU A 1 80 ? -19.422 11.75 14.266 1 88.12 80 LEU A O 1
ATOM 655 N N . ASP A 1 81 ? -20.219 11.344 16.344 1 92 81 ASP A N 1
ATOM 656 C CA . ASP A 1 81 ? -20.156 12.727 16.812 1 92 81 ASP A CA 1
ATOM 657 C C . ASP A 1 81 ? -19.938 12.781 18.328 1 92 81 ASP A C 1
ATOM 659 O O . ASP A 1 81 ? -20.875 13.016 19.078 1 92 81 ASP A O 1
ATOM 663 N N . THR A 1 82 ? -18.734 12.68 18.766 1 94 82 THR A N 1
ATOM 664 C CA . THR A 1 82 ? -18.391 12.719 20.172 1 94 82 THR A CA 1
ATOM 665 C C . THR A 1 82 ? -18.078 14.141 20.625 1 94 82 THR A C 1
ATOM 667 O O . THR A 1 82 ? -17.938 14.406 21.812 1 94 82 THR A O 1
ATOM 670 N N . GLY A 1 83 ? -18 15.008 19.703 1 93.56 83 GLY A N 1
ATOM 671 C CA . GLY A 1 83 ? -17.625 16.391 19.984 1 93.56 83 GLY A CA 1
ATOM 672 C C . GLY A 1 83 ? -16.141 16.656 19.797 1 93.56 83 GLY A C 1
ATOM 673 O O . GLY A 1 83 ? -15.688 17.781 19.953 1 93.56 83 GLY A O 1
ATOM 674 N N . SER A 1 84 ? -15.414 15.633 19.484 1 96.25 84 SER A N 1
ATOM 675 C CA . SER A 1 84 ? -13.969 15.727 19.266 1 96.25 84 SER A CA 1
ATOM 676 C C . SER A 1 84 ? -13.578 15.07 17.938 1 96.25 84 SER A C 1
ATOM 678 O O . SER A 1 84 ? -13.781 13.875 17.75 1 96.25 84 SER A O 1
ATOM 680 N N . LEU A 1 85 ? -13.008 15.859 17.062 1 96.44 85 LEU A N 1
ATOM 681 C CA . LEU A 1 85 ? -12.547 15.328 15.781 1 96.44 85 LEU A CA 1
ATOM 682 C C . LEU A 1 85 ? -11.555 14.195 15.984 1 96.44 85 LEU A C 1
ATOM 684 O O . LEU A 1 85 ? -11.625 13.172 15.305 1 96.44 85 LEU A O 1
ATOM 688 N N . ARG A 1 86 ? -10.633 14.367 16.938 1 96.94 86 ARG A N 1
ATOM 689 C CA . ARG A 1 86 ? -9.625 13.344 17.234 1 96.94 86 ARG A CA 1
ATOM 690 C C . ARG A 1 86 ? -10.289 12.031 17.625 1 96.94 86 ARG A C 1
ATOM 692 O O . ARG A 1 86 ? -9.945 10.969 17.094 1 96.94 86 ARG A O 1
ATOM 699 N N . THR A 1 87 ? -11.227 12.102 18.516 1 96.75 87 THR A N 1
ATOM 700 C CA . THR A 1 87 ? -11.906 10.906 19.016 1 96.75 87 THR A CA 1
ATOM 701 C C . THR A 1 87 ? -12.727 10.258 17.891 1 96.75 87 THR A C 1
ATOM 703 O O . THR A 1 87 ? -12.727 9.031 17.75 1 96.75 87 THR A O 1
ATOM 706 N N . ASP A 1 88 ? -13.383 11.062 17.141 1 96.56 88 ASP A N 1
ATOM 707 C CA . ASP A 1 88 ? -14.18 10.547 16.031 1 96.56 88 ASP A CA 1
ATOM 708 C C . ASP A 1 88 ? -13.297 9.875 14.977 1 96.56 88 ASP A C 1
ATOM 710 O O . ASP A 1 88 ? -13.68 8.852 14.406 1 96.56 88 ASP A O 1
ATOM 714 N N . LEU A 1 89 ? -12.133 10.414 14.711 1 97.12 89 LEU A N 1
ATOM 715 C CA . LEU A 1 89 ? -11.195 9.82 13.766 1 97.12 89 LEU A CA 1
ATOM 716 C C . LEU A 1 89 ? -10.703 8.461 14.266 1 97.12 89 LEU A C 1
ATOM 718 O O . LEU A 1 89 ? -10.562 7.523 13.477 1 97.12 89 LEU A O 1
ATOM 722 N N . ILE A 1 90 ? -10.438 8.383 15.555 1 96.69 90 ILE A N 1
ATOM 723 C CA . ILE A 1 90 ? -9.984 7.129 16.141 1 96.69 90 ILE A CA 1
ATOM 724 C C . ILE A 1 90 ? -11.062 6.062 15.984 1 96.69 90 ILE A C 1
ATOM 726 O O . ILE A 1 90 ? -10.781 4.941 15.555 1 96.69 90 ILE A O 1
ATOM 730 N N . LEU A 1 91 ? -12.266 6.43 16.234 1 94.5 91 LEU A N 1
ATOM 731 C CA . LEU A 1 91 ? -13.375 5.496 16.109 1 94.5 91 LEU A CA 1
ATOM 732 C C . LEU A 1 91 ? -13.594 5.098 14.656 1 94.5 91 LEU A C 1
ATOM 734 O O . LEU A 1 91 ? -13.844 3.928 14.359 1 94.5 91 LEU A O 1
ATOM 738 N N . LEU A 1 92 ? -13.523 6.043 13.789 1 94.69 92 LEU A N 1
ATOM 739 C CA . LEU A 1 92 ? -13.648 5.758 12.367 1 94.69 92 LEU A CA 1
ATOM 740 C C . LEU A 1 92 ? -12.57 4.785 11.906 1 94.69 92 LEU A C 1
ATOM 742 O O . LEU A 1 92 ? -12.852 3.838 11.172 1 94.69 92 LEU A O 1
ATOM 746 N N . ALA A 1 93 ? -11.336 5.016 12.344 1 95.5 93 ALA A N 1
ATOM 747 C CA . ALA A 1 93 ? -10.211 4.152 11.992 1 95.5 93 ALA A CA 1
ATOM 748 C C . ALA A 1 93 ? -10.438 2.725 12.477 1 95.5 93 ALA A C 1
ATOM 750 O O . ALA A 1 93 ? -10.18 1.766 11.742 1 95.5 93 ALA A O 1
ATOM 751 N N . GLN A 1 94 ? -10.922 2.613 13.648 1 92.94 94 GLN A N 1
ATOM 752 C CA . GLN A 1 94 ? -11.195 1.298 14.219 1 92.94 94 GLN A CA 1
ATOM 753 C C . GLN A 1 94 ? -12.266 0.566 13.406 1 92.94 94 GLN A C 1
ATOM 755 O O . GLN A 1 94 ? -12.125 -0.622 13.109 1 92.94 94 GLN A O 1
ATOM 760 N N . ARG A 1 95 ? -13.297 1.269 13.039 1 90.25 95 ARG A N 1
ATOM 761 C CA . ARG A 1 95 ? -14.344 0.685 12.211 1 90.25 95 ARG A CA 1
ATOM 762 C C . ARG A 1 95 ? -13.805 0.272 10.844 1 90.25 95 ARG A C 1
ATOM 764 O O . ARG A 1 95 ? -14.156 -0.789 10.328 1 90.25 95 ARG A O 1
ATOM 771 N N . PHE A 1 96 ? -13.047 1.118 10.328 1 91.88 96 PHE A N 1
ATOM 772 C CA . PHE A 1 96 ? -12.438 0.856 9.031 1 91.88 96 PHE A CA 1
ATOM 773 C C . PHE A 1 96 ? -11.586 -0.406 9.078 1 91.88 96 PHE A C 1
ATOM 775 O O . PHE A 1 96 ? -11.703 -1.271 8.203 1 91.88 96 PHE A O 1
ATOM 782 N N . ILE A 1 97 ? -10.734 -0.514 10.07 1 91.44 97 ILE A N 1
ATOM 783 C CA . ILE A 1 97 ? -9.859 -1.669 10.227 1 91.44 97 ILE A CA 1
ATOM 784 C C . ILE A 1 97 ? -10.695 -2.938 10.367 1 91.44 97 ILE A C 1
ATOM 786 O O . ILE A 1 97 ? -10.391 -3.959 9.742 1 91.44 97 ILE A O 1
ATOM 790 N N . GLN A 1 98 ? -11.711 -2.881 11.102 1 87.31 98 GLN A N 1
ATOM 791 C CA . GLN A 1 98 ? -12.586 -4.031 11.297 1 87.31 98 GLN A CA 1
ATOM 792 C C . GLN A 1 98 ? -13.242 -4.449 9.984 1 87.31 98 GLN A C 1
ATOM 794 O O . GLN A 1 98 ? -13.281 -5.633 9.648 1 87.31 98 GLN A O 1
ATOM 799 N N . GLN A 1 99 ? -13.68 -3.512 9.242 1 84.62 99 GLN A N 1
ATOM 800 C CA . GLN A 1 99 ? -14.383 -3.787 7.996 1 84.62 99 GLN A CA 1
ATOM 801 C C . GLN A 1 99 ? -13.438 -4.367 6.945 1 84.62 99 GLN A C 1
ATOM 803 O O . GLN A 1 99 ? -13.836 -5.203 6.137 1 84.62 99 GLN A O 1
ATOM 808 N N . THR A 1 100 ? -12.242 -3.906 6.953 1 86.81 100 THR A N 1
ATOM 809 C CA . THR A 1 100 ? -11.305 -4.332 5.918 1 86.81 100 THR A CA 1
ATOM 810 C C . THR A 1 100 ? -10.625 -5.645 6.309 1 86.81 100 THR A C 1
ATOM 812 O O . THR A 1 100 ? -9.922 -6.25 5.5 1 86.81 100 THR A O 1
ATOM 815 N N . SER A 1 101 ? -10.875 -6.102 7.508 1 85.56 101 SER A N 1
ATOM 816 C CA . SER A 1 101 ? -10.273 -7.355 7.961 1 85.56 101 SER A CA 1
ATOM 817 C C . SER A 1 101 ? -11.242 -8.523 7.793 1 85.56 101 SER A C 1
ATOM 819 O O . SER A 1 101 ? -10.883 -9.672 8.07 1 85.56 101 SER A O 1
ATOM 821 N N . THR A 1 102 ? -12.438 -8.188 7.332 1 83.25 102 THR A N 1
ATOM 822 C CA . THR A 1 102 ? -13.453 -9.227 7.18 1 83.25 102 THR A CA 1
ATOM 823 C C . THR A 1 102 ? -14.047 -9.188 5.773 1 83.25 102 THR A C 1
ATOM 825 O O . THR A 1 102 ? -13.836 -8.234 5.023 1 83.25 102 THR A O 1
ATOM 828 N N . GLY A 1 103 ? -14.633 -10.234 5.422 1 87.12 103 GLY A N 1
ATOM 829 C CA . GLY A 1 103 ? -15.297 -10.273 4.133 1 87.12 103 GLY A CA 1
ATOM 830 C C . GLY A 1 103 ? -14.344 -10.195 2.959 1 87.12 103 GLY A C 1
ATOM 831 O O . GLY A 1 103 ? -13.18 -10.602 3.07 1 87.12 103 GLY A O 1
ATOM 832 N N . PRO A 1 104 ? -14.875 -9.648 1.825 1 89.12 104 PRO A N 1
ATOM 833 C CA . PRO A 1 104 ? -14.062 -9.648 0.609 1 89.12 104 PRO A CA 1
ATOM 834 C C . PRO A 1 104 ? -12.891 -8.672 0.683 1 89.12 104 PRO A C 1
ATOM 836 O O . PRO A 1 104 ? -11.875 -8.859 0.01 1 89.12 104 PRO A O 1
ATOM 839 N N . PHE A 1 105 ? -13 -7.672 1.569 1 87 105 PHE A N 1
ATOM 840 C CA . PHE A 1 105 ? -11.961 -6.652 1.656 1 87 105 PHE A CA 1
ATOM 841 C C . PHE A 1 105 ? -10.68 -7.238 2.24 1 87 105 PHE A C 1
ATOM 843 O O . PHE A 1 105 ? -9.594 -6.695 2.025 1 87 105 PHE A O 1
ATOM 850 N N . ARG A 1 106 ? -10.844 -8.328 2.912 1 85.12 106 ARG A N 1
ATOM 851 C CA . ARG A 1 106 ? -9.648 -8.945 3.482 1 85.12 106 ARG A CA 1
ATOM 852 C C . ARG A 1 106 ? -8.711 -9.438 2.385 1 85.12 106 ARG A C 1
ATOM 854 O O . ARG A 1 106 ? -7.527 -9.664 2.631 1 85.12 106 ARG A O 1
ATOM 861 N N . TYR A 1 107 ? -9.273 -9.625 1.199 1 85.25 107 TYR A N 1
ATOM 862 C CA . TYR A 1 107 ? -8.484 -10.125 0.08 1 85.25 107 TYR A CA 1
ATOM 863 C C . TYR A 1 107 ? -8 -8.977 -0.8 1 85.25 107 TYR A C 1
ATOM 865 O O . TYR A 1 107 ? -7.523 -9.203 -1.915 1 85.25 107 TYR A O 1
ATOM 873 N N . PHE A 1 108 ? -8.102 -7.777 -0.289 1 83.75 108 PHE A N 1
ATOM 874 C CA . PHE A 1 108 ? -7.75 -6.594 -1.065 1 83.75 108 PHE A CA 1
ATOM 875 C C . PHE A 1 108 ? -6.293 -6.652 -1.513 1 83.75 108 PHE A C 1
ATOM 877 O O . PHE A 1 108 ? -5.977 -6.34 -2.662 1 83.75 108 PHE A O 1
ATOM 884 N N . ARG A 1 109 ? -5.465 -7.109 -0.696 1 78.31 109 ARG A N 1
ATOM 885 C CA . ARG A 1 109 ? -4.039 -7.195 -1.003 1 78.31 109 ARG A CA 1
ATOM 886 C C . ARG A 1 109 ? -3.789 -8.133 -2.182 1 78.31 109 ARG A C 1
ATOM 888 O O . ARG A 1 109 ? -2.895 -7.891 -2.994 1 78.31 109 ARG A O 1
ATOM 895 N N . LEU A 1 110 ? -4.598 -9.117 -2.25 1 78.38 110 LEU A N 1
ATOM 896 C CA . LEU A 1 110 ? -4.41 -10.133 -3.277 1 78.38 110 LEU A CA 1
ATOM 897 C C . LEU A 1 110 ? -4.676 -9.562 -4.668 1 78.38 110 LEU A C 1
ATOM 899 O O . LEU A 1 110 ? -4.18 -10.086 -5.664 1 78.38 110 LEU A O 1
ATOM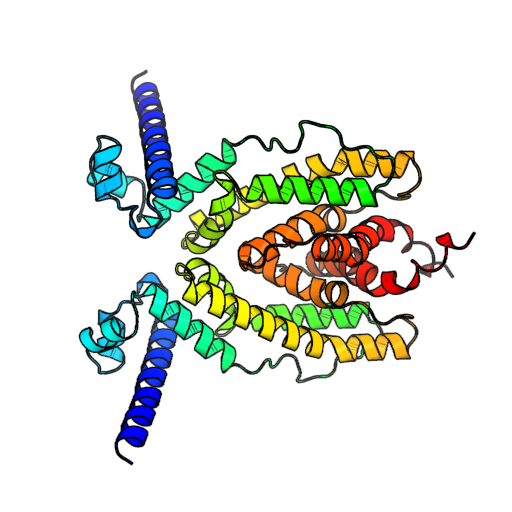 903 N N . LEU A 1 111 ? -5.484 -8.492 -4.707 1 82.12 111 LEU A N 1
ATOM 904 C CA . LEU A 1 111 ? -5.797 -7.875 -5.992 1 82.12 111 LEU A CA 1
ATOM 905 C C . LEU A 1 111 ? -4.535 -7.324 -6.648 1 82.12 111 LEU A C 1
ATOM 907 O O . LEU A 1 111 ? -4.371 -7.422 -7.867 1 82.12 111 LEU A O 1
ATOM 911 N N . PHE A 1 112 ? -3.67 -6.891 -5.844 1 74.81 112 PHE A N 1
ATOM 912 C CA . PHE A 1 112 ? -2.473 -6.262 -6.395 1 74.81 112 PHE A CA 1
ATOM 913 C C . PHE A 1 112 ? -1.496 -7.316 -6.902 1 74.81 112 PHE A C 1
ATOM 915 O O . PHE A 1 112 ? -0.752 -7.074 -7.852 1 74.81 112 PHE A O 1
ATOM 922 N N . ALA A 1 113 ? -1.615 -8.453 -6.316 1 65.69 113 ALA A N 1
ATOM 923 C CA . ALA A 1 113 ? -0.774 -9.578 -6.734 1 65.69 113 ALA A CA 1
ATOM 924 C C . ALA A 1 113 ? -1.324 -10.234 -7.996 1 65.69 113 ALA A C 1
ATOM 926 O O . ALA A 1 113 ? -0.579 -10.859 -8.75 1 65.69 113 ALA A O 1
ATOM 927 N N . THR A 1 114 ? -2.496 -10.07 -8.172 1 69 114 THR A N 1
ATOM 928 C CA . THR A 1 114 ? -3.141 -10.852 -9.219 1 69 114 THR A CA 1
ATOM 929 C C . THR A 1 114 ? -3.414 -9.992 -10.445 1 69 114 THR A C 1
ATOM 931 O O . THR A 1 114 ? -3.746 -10.508 -11.516 1 69 114 THR A O 1
ATOM 934 N N . ALA A 1 115 ? -3.27 -8.656 -10.203 1 75.19 115 ALA A N 1
ATOM 935 C CA . ALA A 1 115 ? -3.498 -7.77 -11.344 1 75.19 115 ALA A CA 1
ATOM 936 C C . ALA A 1 115 ? -2.293 -7.75 -12.273 1 75.19 115 ALA A C 1
ATOM 938 O O . ALA A 1 115 ? -1.588 -6.742 -12.367 1 75.19 115 ALA A O 1
ATOM 939 N N . LEU A 1 116 ? -2.125 -8.758 -13.008 1 66.31 116 LEU A N 1
ATOM 940 C CA . LEU A 1 116 ? -0.888 -9.008 -13.734 1 66.31 116 LEU A CA 1
ATOM 941 C C . LEU A 1 116 ? -0.967 -8.438 -15.148 1 66.31 116 LEU A C 1
ATOM 943 O O . LEU A 1 116 ? 0.062 -8.172 -15.773 1 66.31 116 LEU A O 1
ATOM 947 N N . ASN A 1 117 ? -2.188 -8.305 -15.672 1 73.94 117 ASN A N 1
ATOM 948 C CA . ASN A 1 117 ? -2.316 -7.766 -17.016 1 73.94 117 ASN A CA 1
ATOM 949 C C . ASN A 1 117 ? -2.857 -6.34 -17 1 73.94 117 ASN A C 1
ATOM 951 O O . ASN A 1 117 ? -3.318 -5.859 -15.961 1 73.94 117 ASN A O 1
ATOM 955 N N . ALA A 1 118 ? -2.74 -5.684 -18.125 1 78.31 118 ALA A N 1
ATOM 956 C CA . ALA A 1 118 ? -3.084 -4.266 -18.234 1 78.31 118 ALA A CA 1
ATOM 957 C C . ALA A 1 118 ? -4.551 -4.031 -17.891 1 78.31 118 ALA A C 1
ATOM 959 O O . ALA A 1 118 ? -4.895 -3.037 -17.25 1 78.31 118 ALA A O 1
ATOM 960 N N . GLN A 1 119 ? -5.336 -4.914 -18.312 1 83.25 119 GLN A N 1
ATOM 961 C CA . GLN A 1 119 ? -6.766 -4.754 -18.062 1 83.25 119 GLN A CA 1
ATOM 962 C C . GLN A 1 119 ? -7.066 -4.863 -16.562 1 83.25 119 GLN A C 1
ATOM 964 O O . GLN A 1 119 ? -7.809 -4.051 -16.016 1 83.25 119 GLN A O 1
ATOM 969 N N . ASN A 1 120 ? -6.496 -5.832 -15.945 1 85.5 120 ASN A N 1
ATOM 970 C CA . ASN A 1 120 ? -6.691 -5.984 -14.508 1 85.5 120 ASN A CA 1
ATOM 971 C C . ASN A 1 120 ? -6.176 -4.773 -13.742 1 85.5 120 ASN A C 1
ATOM 973 O O . ASN A 1 120 ? -6.785 -4.352 -12.75 1 85.5 120 ASN A O 1
ATOM 977 N N . GLN A 1 121 ? -5.148 -4.215 -14.281 1 82.88 121 GLN A N 1
ATOM 978 C CA . GLN A 1 121 ? -4.594 -3.023 -13.656 1 82.88 121 GLN A CA 1
ATOM 979 C C . GLN A 1 121 ? -5.547 -1.837 -13.789 1 82.88 121 GLN A C 1
ATOM 981 O O . GLN A 1 121 ? -5.715 -1.062 -12.844 1 82.88 121 GLN A O 1
ATOM 986 N N . ARG A 1 122 ? -6.152 -1.738 -14.867 1 86.56 122 ARG A N 1
ATOM 987 C CA . ARG A 1 122 ? -7.137 -0.678 -15.062 1 86.56 122 ARG A CA 1
ATOM 988 C C . ARG A 1 122 ? -8.352 -0.882 -14.164 1 86.56 122 ARG A C 1
ATOM 990 O O . ARG A 1 122 ? -8.844 0.07 -13.555 1 86.56 122 ARG A O 1
ATOM 997 N N . ASP A 1 123 ? -8.758 -2.123 -14.078 1 88 123 ASP A N 1
ATOM 998 C CA . ASP A 1 123 ? -9.898 -2.443 -13.219 1 88 123 ASP A CA 1
ATOM 999 C C . ASP A 1 123 ? -9.578 -2.146 -11.758 1 88 123 ASP A C 1
ATOM 1001 O O . ASP A 1 123 ? -10.43 -1.636 -11.023 1 88 123 ASP A O 1
ATOM 1005 N N . LEU A 1 124 ? -8.414 -2.459 -11.398 1 87.38 124 LEU A N 1
ATOM 1006 C CA . LEU A 1 124 ? -7.965 -2.195 -10.039 1 87.38 124 LEU A CA 1
ATOM 1007 C C . LEU A 1 124 ? -7.934 -0.697 -9.758 1 87.38 124 LEU A C 1
ATOM 1009 O O . LEU A 1 124 ? -8.398 -0.249 -8.711 1 87.38 124 LEU A O 1
ATOM 1013 N N . THR A 1 125 ? -7.453 0.062 -10.711 1 87.19 125 THR A N 1
ATOM 1014 C CA . THR A 1 125 ? -7.41 1.514 -10.578 1 87.19 125 THR A CA 1
ATOM 1015 C C . THR A 1 125 ? -8.812 2.084 -10.422 1 87.19 125 THR A C 1
ATOM 1017 O O . THR A 1 125 ? -9.047 2.953 -9.578 1 87.19 125 THR A O 1
ATOM 1020 N N . GLN A 1 126 ? -9.688 1.559 -11.141 1 88.31 126 GLN A N 1
ATOM 1021 C CA . GLN A 1 126 ? -11.078 2.002 -11.062 1 88.31 126 GLN A CA 1
ATOM 1022 C C . GLN A 1 126 ? -11.695 1.661 -9.711 1 88.31 126 GLN A C 1
ATOM 1024 O O . GLN A 1 126 ? -12.422 2.469 -9.125 1 88.31 126 GLN A O 1
ATOM 1029 N N . LEU A 1 127 ? -11.375 0.529 -9.258 1 89.75 127 LEU A N 1
ATOM 1030 C CA . LEU A 1 127 ? -11.891 0.11 -7.957 1 89.75 127 LEU A CA 1
ATOM 1031 C C . LEU A 1 127 ? -11.367 1.019 -6.848 1 89.75 127 LEU A C 1
ATOM 1033 O O . LEU A 1 127 ? -12.133 1.456 -5.984 1 89.75 127 LEU A O 1
ATOM 1037 N N . VAL A 1 128 ? -10.117 1.31 -6.895 1 90.94 128 VAL A N 1
ATOM 1038 C CA . VAL A 1 128 ? -9.508 2.141 -5.863 1 90.94 128 VAL A CA 1
ATOM 1039 C C . VAL A 1 128 ? -10.117 3.541 -5.902 1 90.94 128 VAL A C 1
ATOM 1041 O O . VAL A 1 128 ? -10.367 4.145 -4.855 1 90.94 128 VAL A O 1
ATOM 1044 N N . THR A 1 129 ? -10.375 4.031 -7.086 1 90.31 129 THR A N 1
ATOM 1045 C CA . THR A 1 129 ? -11.031 5.328 -7.23 1 90.31 129 THR A CA 1
ATOM 1046 C C . THR A 1 129 ? -12.406 5.32 -6.578 1 90.31 129 THR A C 1
ATOM 1048 O O . THR A 1 129 ? -12.781 6.27 -5.887 1 90.31 129 THR A O 1
ATOM 1051 N N . GLN A 1 130 ? -13.078 4.285 -6.797 1 89.12 130 GLN A N 1
ATOM 1052 C CA . GLN A 1 130 ? -14.398 4.141 -6.188 1 89.12 130 GLN A CA 1
ATOM 1053 C C . GLN A 1 130 ? -14.297 4.059 -4.668 1 89.12 130 GLN A C 1
ATOM 1055 O O . GLN A 1 130 ? -15.102 4.664 -3.953 1 89.12 130 GLN A O 1
ATOM 1060 N N . ILE A 1 131 ? -13.344 3.383 -4.238 1 90.31 131 ILE A N 1
ATOM 1061 C CA . ILE A 1 131 ? -13.133 3.227 -2.805 1 90.31 131 ILE A CA 1
ATOM 1062 C C . ILE A 1 131 ? -12.766 4.574 -2.189 1 90.31 131 ILE A C 1
ATOM 1064 O O . ILE A 1 131 ? -13.25 4.93 -1.113 1 90.31 131 ILE A O 1
ATOM 1068 N N . ASP A 1 132 ? -11.953 5.332 -2.84 1 92.81 132 ASP A N 1
ATOM 1069 C CA . ASP A 1 132 ? -11.594 6.664 -2.365 1 92.81 132 ASP A CA 1
ATOM 1070 C C . ASP A 1 132 ? -12.828 7.555 -2.25 1 92.81 132 ASP A C 1
ATOM 1072 O O . ASP A 1 132 ? -12.969 8.305 -1.282 1 92.81 132 ASP A O 1
ATOM 1076 N N . HIS A 1 133 ? -13.703 7.43 -3.203 1 91.75 133 HIS A N 1
ATOM 1077 C CA . HIS A 1 133 ? -14.938 8.203 -3.148 1 91.75 133 HIS A CA 1
ATOM 1078 C C . HIS A 1 133 ? -15.789 7.805 -1.947 1 91.75 133 HIS A C 1
ATOM 1080 O O . HIS A 1 133 ? -16.344 8.664 -1.261 1 91.75 133 HIS A O 1
ATOM 1086 N N . ALA A 1 134 ? -15.859 6.574 -1.74 1 89.31 134 ALA A N 1
ATOM 1087 C CA . ALA A 1 134 ? -16.594 6.086 -0.581 1 89.31 134 ALA A CA 1
ATOM 1088 C C . ALA A 1 134 ? -15.969 6.566 0.72 1 89.31 134 ALA A C 1
ATOM 1090 O O . ALA A 1 134 ? -16.672 6.906 1.674 1 89.31 134 ALA A O 1
ATOM 1091 N N . ASN A 1 135 ? -14.648 6.594 0.768 1 93.44 135 ASN A N 1
ATOM 1092 C CA . ASN A 1 135 ? -13.938 7.047 1.958 1 93.44 135 ASN A CA 1
ATOM 1093 C C . ASN A 1 135 ? -14.188 8.531 2.223 1 93.44 135 ASN A C 1
ATOM 1095 O O . ASN A 1 135 ? -14.312 8.945 3.377 1 93.44 135 ASN A O 1
ATOM 1099 N N . LEU A 1 136 ? -14.273 9.289 1.16 1 93.94 136 LEU A N 1
ATOM 1100 C CA . LEU A 1 136 ? -14.578 10.711 1.304 1 93.94 136 LEU A CA 1
ATOM 1101 C C . LEU A 1 136 ? -15.969 10.914 1.887 1 93.94 136 LEU A C 1
ATOM 1103 O O . LEU A 1 136 ? -16.188 11.812 2.705 1 93.94 136 LEU A O 1
ATOM 1107 N N . THR A 1 137 ? -16.859 10.047 1.501 1 90.69 137 THR A N 1
ATOM 1108 C CA . THR A 1 137 ? -18.219 10.102 2.031 1 90.69 137 THR A CA 1
ATOM 1109 C C . THR A 1 137 ? -18.234 9.727 3.51 1 90.69 137 THR A C 1
ATOM 1111 O O . THR A 1 137 ? -19 10.289 4.289 1 90.69 137 THR A O 1
ATOM 1114 N N . LEU A 1 138 ? -17.422 8.859 3.875 1 90.56 138 LEU A N 1
ATOM 1115 C CA . LEU A 1 138 ? -17.375 8.352 5.242 1 90.56 138 LEU A CA 1
ATOM 1116 C C . LEU A 1 138 ? -16.828 9.414 6.195 1 90.56 138 LEU A C 1
ATOM 1118 O O . LEU A 1 138 ? -17.312 9.539 7.324 1 90.56 138 LEU A O 1
ATOM 1122 N N . ILE A 1 139 ? -15.891 10.18 5.75 1 94.94 139 ILE A N 1
ATOM 1123 C CA . ILE A 1 139 ? -15.234 11.109 6.668 1 94.94 139 ILE A CA 1
ATOM 1124 C C . ILE A 1 139 ? -15.969 12.445 6.656 1 94.94 139 ILE A C 1
ATOM 1126 O O . ILE A 1 139 ? -15.789 13.266 7.559 1 94.94 139 ILE A O 1
ATOM 1130 N N . GLU A 1 140 ? -16.781 12.719 5.688 1 94.69 140 GLU A N 1
ATOM 1131 C CA . GLU A 1 140 ? -17.438 14.008 5.469 1 94.69 140 GLU A CA 1
ATOM 1132 C C . GLU A 1 140 ? -18.219 14.445 6.699 1 94.69 140 GLU A C 1
ATOM 1134 O O . GLU A 1 140 ? -18.094 15.586 7.148 1 94.69 140 GLU A O 1
ATOM 1139 N N . PRO A 1 141 ? -19.016 13.586 7.32 1 94.25 141 PRO A N 1
ATOM 1140 C CA . PRO A 1 141 ? -19.766 14.023 8.5 1 94.25 141 PRO A CA 1
ATOM 1141 C C . PRO A 1 141 ? -18.844 14.414 9.664 1 94.25 141 PRO A C 1
ATOM 1143 O O . PRO A 1 141 ? -19.172 15.32 10.438 1 94.25 141 PRO A O 1
ATOM 1146 N N . LEU A 1 142 ? -17.75 13.727 9.844 1 96.06 142 LEU A N 1
ATOM 1147 C CA . LEU A 1 142 ? -16.797 14.07 10.898 1 96.06 142 LEU A CA 1
ATOM 1148 C C . LEU A 1 142 ? -16.234 15.469 10.68 1 96.06 142 LEU A C 1
ATOM 1150 O O . LEU A 1 142 ? -16.125 16.25 11.625 1 96.06 142 LEU A O 1
ATOM 1154 N N . LEU A 1 143 ? -15.914 15.773 9.43 1 96.38 143 LEU A N 1
ATOM 1155 C CA . LEU A 1 143 ? -15.336 17.062 9.102 1 96.38 143 LEU A CA 1
ATOM 1156 C C . LEU A 1 143 ? -16.375 18.188 9.234 1 96.38 143 LEU A C 1
ATOM 1158 O O . LEU A 1 143 ? -16.047 19.281 9.688 1 96.38 143 LEU A O 1
ATOM 1162 N N . THR A 1 144 ? -17.562 17.875 8.836 1 95.69 144 THR A N 1
ATOM 1163 C CA . THR A 1 144 ? -18.656 18.828 8.992 1 95.69 144 THR A CA 1
ATOM 1164 C C . THR A 1 144 ? -18.875 19.172 10.461 1 95.69 144 THR A C 1
ATOM 1166 O O . THR A 1 144 ? -18.984 20.344 10.828 1 95.69 144 THR A O 1
ATOM 1169 N N . ASN A 1 145 ? -18.953 18.141 11.289 1 95.69 145 ASN A N 1
ATOM 1170 C CA . ASN A 1 145 ? -19.078 18.344 12.727 1 95.69 145 ASN A CA 1
ATOM 1171 C C . ASN A 1 145 ? -17.922 19.188 13.281 1 95.69 145 ASN A C 1
ATOM 1173 O O . ASN A 1 145 ? -18.141 20.078 14.094 1 95.69 145 ASN A O 1
ATOM 1177 N N . ALA A 1 146 ? -16.734 18.875 12.891 1 95.69 146 ALA A N 1
ATOM 1178 C CA . ALA A 1 146 ? -15.539 19.578 13.352 1 95.69 146 ALA A CA 1
ATOM 1179 C C . ALA A 1 146 ? -15.586 21.047 12.953 1 95.69 146 ALA A C 1
ATOM 1181 O O . ALA A 1 146 ? -15.148 21.922 13.719 1 95.69 146 ALA A O 1
ATOM 1182 N N . GLN A 1 147 ? -16.047 21.297 11.773 1 94.44 147 GLN A N 1
ATOM 1183 C CA . GLN A 1 147 ? -16.219 22.672 11.344 1 94.44 147 GLN A CA 1
ATOM 1184 C C . GLN A 1 147 ? -17.281 23.391 12.18 1 94.44 147 GLN A C 1
ATOM 1186 O O . GLN A 1 147 ? -17.078 24.531 12.609 1 94.44 147 GLN A O 1
ATOM 1191 N N . ASN A 1 148 ? -18.375 22.719 12.406 1 94.25 148 ASN A N 1
ATOM 1192 C CA . ASN A 1 148 ? -19.469 23.281 13.188 1 94.25 148 ASN A CA 1
ATOM 1193 C C . ASN A 1 148 ? -19.031 23.609 14.609 1 94.25 148 ASN A C 1
ATOM 1195 O O . ASN A 1 148 ? -19.484 24.594 15.195 1 94.25 148 ASN A O 1
ATOM 1199 N N . HIS A 1 149 ? -18.125 22.828 15.117 1 92.19 149 HIS A N 1
ATOM 1200 C CA . HIS A 1 149 ? -17.641 23 16.484 1 92.19 149 HIS A CA 1
ATOM 1201 C C . HIS A 1 149 ? -16.406 23.906 16.531 1 92.19 149 HIS A C 1
ATOM 1203 O O . HIS A 1 149 ? -15.844 24.141 17.594 1 92.19 149 HIS A O 1
ATOM 1209 N N . GLY A 1 150 ? -15.906 24.312 15.352 1 92.38 150 GLY A N 1
ATOM 1210 C CA . GLY A 1 150 ? -14.82 25.266 15.281 1 92.38 150 GLY A CA 1
ATOM 1211 C C . GLY A 1 150 ? -13.445 24.625 15.289 1 92.38 150 GLY A C 1
ATOM 1212 O O . GLY A 1 150 ? -12.43 25.312 15.383 1 92.38 150 GLY A O 1
ATOM 1213 N N . GLU A 1 151 ? -13.359 23.281 15.164 1 93.25 151 GLU A N 1
ATOM 1214 C CA . GLU A 1 151 ? -12.078 22.578 15.172 1 93.25 151 GLU A CA 1
ATOM 1215 C C . GLU A 1 151 ? -11.391 22.672 13.812 1 93.25 151 GLU A C 1
ATOM 1217 O O . GLU A 1 151 ? -10.18 22.453 13.703 1 93.25 151 GLU A O 1
ATOM 1222 N N . LEU A 1 152 ? -12.219 22.891 12.805 1 93.5 152 LEU A N 1
ATOM 1223 C CA . LEU A 1 152 ? -11.695 23.094 11.461 1 93.5 152 LEU A CA 1
ATOM 1224 C C . LEU A 1 152 ? -12.156 24.422 10.883 1 93.5 152 LEU A C 1
ATOM 1226 O O . LEU A 1 152 ? -13.359 24.719 10.867 1 93.5 152 LEU A O 1
ATOM 1230 N N . GLN A 1 153 ? -11.227 25.188 10.461 1 88.62 153 GLN A N 1
ATOM 1231 C CA . GLN A 1 153 ? -11.562 26.5 9.906 1 88.62 153 GLN A CA 1
ATOM 1232 C C . GLN A 1 153 ? -11.805 26.406 8.398 1 88.62 153 GLN A C 1
ATOM 1234 O O . GLN A 1 153 ? -12.672 27.094 7.863 1 88.62 153 GLN A O 1
ATOM 1239 N N . ILE A 1 154 ? -11.016 25.625 7.723 1 91.06 154 ILE A N 1
ATOM 1240 C CA . ILE A 1 154 ? -11.102 25.438 6.277 1 91.06 154 ILE A CA 1
ATOM 1241 C C . ILE A 1 154 ? -11.344 23.953 5.965 1 91.06 154 ILE A C 1
ATOM 1243 O O . ILE A 1 154 ? -10.836 23.078 6.656 1 91.06 154 ILE A O 1
ATOM 1247 N N . TRP A 1 155 ? -12.172 23.766 4.977 1 95.12 155 TRP A N 1
ATOM 1248 C CA . TRP A 1 155 ? -12.398 22.391 4.551 1 95.12 155 TRP A CA 1
ATOM 1249 C C . TRP A 1 155 ? -11.117 21.781 3.979 1 95.12 155 TRP A C 1
ATOM 1251 O O . TRP A 1 155 ? -10.516 22.344 3.064 1 95.12 155 TRP A O 1
ATOM 1261 N N . PRO A 1 156 ? -10.727 20.719 4.527 1 95.56 156 PRO A N 1
ATOM 1262 C CA . PRO A 1 156 ? -9.469 20.125 4.059 1 95.56 156 PRO A CA 1
ATOM 1263 C C . PRO A 1 156 ? -9.547 19.641 2.609 1 95.56 156 PRO A C 1
ATOM 1265 O O . PRO A 1 156 ? -10.625 19.281 2.135 1 95.56 156 PRO A O 1
ATOM 1268 N N . ASN A 1 157 ? -8.391 19.656 1.949 1 94.56 157 ASN A N 1
ATOM 1269 C CA . ASN A 1 157 ? -8.352 19.141 0.588 1 94.56 157 ASN A CA 1
ATOM 1270 C C . ASN A 1 157 ? -8.469 17.609 0.568 1 94.56 157 ASN A C 1
ATOM 1272 O O . ASN A 1 157 ? -8.32 16.969 1.604 1 94.56 157 ASN A O 1
ATOM 1276 N N . GLN A 1 158 ? -8.625 17.094 -0.566 1 95.19 158 GLN A N 1
ATOM 1277 C CA . GLN A 1 158 ? -8.914 15.672 -0.723 1 95.19 158 GLN A CA 1
ATOM 1278 C C . GLN A 1 158 ? -7.758 14.812 -0.214 1 95.19 158 GLN A C 1
ATOM 1280 O O . GLN A 1 158 ? -7.98 13.758 0.383 1 95.19 158 GLN A O 1
ATOM 1285 N N . ALA A 1 159 ? -6.551 15.258 -0.451 1 95.44 159 ALA A N 1
ATOM 1286 C CA . ALA A 1 159 ? -5.391 14.484 -0.004 1 95.44 159 ALA A CA 1
ATOM 1287 C C . ALA A 1 159 ? -5.383 14.344 1.515 1 95.44 159 ALA A C 1
ATOM 1289 O O . ALA A 1 159 ? -5.137 13.25 2.039 1 95.44 159 ALA A O 1
ATOM 1290 N N . ALA A 1 160 ? -5.672 15.422 2.182 1 96.62 160 ALA A N 1
ATOM 1291 C CA . ALA A 1 160 ? -5.734 15.406 3.641 1 96.62 160 ALA A CA 1
ATOM 1292 C C . ALA A 1 160 ? -6.883 14.523 4.133 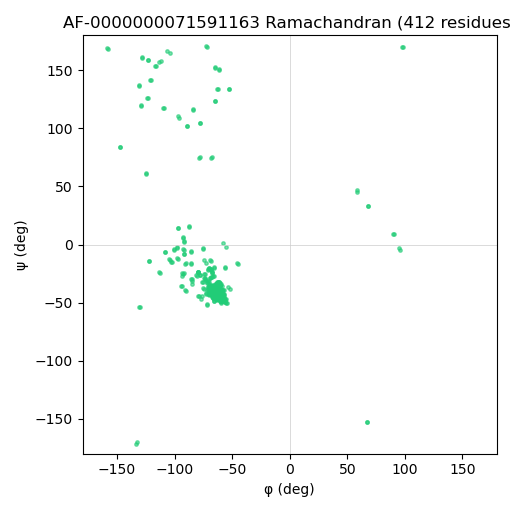1 96.62 160 ALA A C 1
ATOM 1294 O O . ALA A 1 160 ? -6.746 13.82 5.133 1 96.62 160 ALA A O 1
ATOM 1295 N N . GLN A 1 161 ? -7.973 14.539 3.408 1 97.38 161 GLN A N 1
ATOM 1296 C CA . GLN A 1 161 ? -9.148 13.766 3.799 1 97.38 161 GLN A CA 1
ATOM 1297 C C . GLN A 1 161 ? -8.891 12.266 3.654 1 97.38 161 GLN A C 1
ATOM 1299 O O . GLN A 1 161 ? -9.445 11.469 4.41 1 97.38 161 GLN A O 1
ATOM 1304 N N . LEU A 1 162 ? -8.031 11.898 2.74 1 97.06 162 LEU A N 1
ATOM 1305 C CA . LEU A 1 162 ? -7.895 10.492 2.373 1 97.06 162 LEU A CA 1
ATOM 1306 C C . LEU A 1 162 ? -6.723 9.852 3.109 1 97.06 162 LEU A C 1
ATOM 1308 O O . LEU A 1 162 ? -6.602 8.625 3.146 1 97.06 162 LEU A O 1
ATOM 1312 N N . VAL A 1 163 ? -5.863 10.648 3.756 1 97.44 163 VAL A N 1
ATOM 1313 C CA . VAL A 1 163 ? -4.574 10.156 4.234 1 97.44 163 VAL A CA 1
ATOM 1314 C C . VAL A 1 163 ? -4.797 9.094 5.309 1 97.44 163 VAL A C 1
ATOM 1316 O O . VAL A 1 163 ? -4.039 8.125 5.395 1 97.44 163 VAL A O 1
ATOM 1319 N N . LEU A 1 164 ? -5.836 9.227 6.117 1 97.62 164 LEU A N 1
ATOM 1320 C CA . LEU A 1 164 ? -6.129 8.234 7.145 1 97.62 164 LEU A CA 1
ATOM 1321 C C . LEU A 1 164 ? -6.371 6.863 6.52 1 97.62 164 LEU A C 1
ATOM 1323 O O . LEU A 1 164 ? -5.723 5.883 6.891 1 97.62 164 LEU A O 1
ATOM 1327 N N . PHE A 1 165 ? -7.18 6.793 5.539 1 95.75 165 PHE A N 1
ATOM 1328 C CA . PHE A 1 165 ? -7.582 5.543 4.906 1 95.75 165 PHE A CA 1
ATOM 1329 C C . PHE A 1 165 ? -6.422 4.93 4.133 1 95.75 165 PHE A C 1
ATOM 1331 O O . PHE A 1 165 ? -6.195 3.721 4.195 1 95.75 165 PHE A O 1
ATOM 1338 N N . GLN A 1 166 ? -5.75 5.781 3.438 1 95 166 GLN A N 1
ATOM 1339 C CA . GLN A 1 166 ? -4.645 5.32 2.605 1 95 166 GLN A CA 1
ATOM 1340 C C . GLN A 1 166 ? -3.5 4.781 3.459 1 95 166 GLN A C 1
ATOM 1342 O O . GLN A 1 166 ? -2.863 3.791 3.1 1 95 166 GLN A O 1
ATOM 1347 N N . GLN A 1 167 ? -3.254 5.398 4.613 1 96.25 167 GLN A N 1
ATOM 1348 C CA . GLN A 1 167 ? -2.23 4.898 5.523 1 96.25 167 GLN A CA 1
ATOM 1349 C C . GLN A 1 167 ? -2.633 3.553 6.121 1 96.25 167 GLN A C 1
ATOM 1351 O O . GLN A 1 167 ? -1.81 2.643 6.223 1 96.25 167 GLN A O 1
ATOM 1356 N N . LEU A 1 168 ? -3.854 3.426 6.5 1 94.81 168 LEU A N 1
ATOM 1357 C CA . LEU A 1 168 ? -4.332 2.164 7.051 1 94.81 168 LEU A CA 1
ATOM 1358 C C . LEU A 1 168 ? -4.262 1.052 6.008 1 94.81 168 LEU A C 1
ATOM 1360 O O . LEU A 1 168 ? -3.842 -0.066 6.316 1 94.81 168 LEU A O 1
ATOM 1364 N N . ARG A 1 169 ? -4.66 1.375 4.824 1 91.06 169 ARG A N 1
ATOM 1365 C CA . ARG A 1 169 ? -4.594 0.397 3.744 1 91.06 169 ARG A CA 1
ATOM 1366 C C . ARG A 1 169 ? -3.148 0.006 3.449 1 91.06 169 ARG A C 1
ATOM 1368 O O . ARG A 1 169 ? -2.852 -1.171 3.23 1 91.06 169 ARG A O 1
ATOM 1375 N N . TYR A 1 170 ? -2.291 1.014 3.43 1 91.31 170 TYR A N 1
ATOM 1376 C CA . TYR A 1 170 ? -0.875 0.75 3.199 1 91.31 170 TYR A CA 1
ATOM 1377 C C . TYR A 1 170 ? -0.331 -0.241 4.223 1 91.31 170 TYR A C 1
ATOM 1379 O O . TYR A 1 170 ? 0.3 -1.235 3.855 1 91.31 170 TYR A O 1
ATOM 1387 N N . CYS A 1 171 ? -0.593 0.02 5.457 1 90.19 171 CYS A N 1
ATOM 1388 C CA . CYS A 1 171 ? -0.102 -0.844 6.523 1 90.19 171 CYS A CA 1
ATOM 1389 C C . CYS A 1 171 ? -0.673 -2.25 6.395 1 90.19 171 CYS A C 1
ATOM 1391 O O . CYS A 1 171 ? 0.015 -3.232 6.676 1 90.19 171 CYS A O 1
ATOM 1393 N N . ASP A 1 172 ? -1.873 -2.322 5.969 1 86.56 172 ASP A N 1
ATOM 1394 C CA . ASP A 1 172 ? -2.48 -3.633 5.758 1 86.56 172 ASP A CA 1
ATOM 1395 C C . ASP A 1 172 ? -1.799 -4.375 4.609 1 86.56 172 ASP A C 1
ATOM 1397 O O . ASP A 1 172 ? -1.5 -5.566 4.727 1 86.56 172 ASP A O 1
ATOM 1401 N N . ILE A 1 173 ? -1.569 -3.691 3.529 1 83.88 173 ILE A N 1
ATOM 1402 C CA . ILE A 1 173 ? -0.985 -4.277 2.328 1 83.88 173 ILE A CA 1
ATOM 1403 C C . ILE A 1 173 ? 0.399 -4.836 2.648 1 83.88 173 ILE A C 1
ATOM 1405 O O . ILE A 1 173 ? 0.762 -5.918 2.18 1 83.88 173 ILE A O 1
ATOM 1409 N N . ILE A 1 174 ? 1.146 -4.18 3.533 1 82.75 174 ILE A N 1
ATOM 1410 C CA . ILE A 1 174 ? 2.51 -4.621 3.803 1 82.75 174 ILE A CA 1
ATOM 1411 C C . ILE A 1 174 ? 2.514 -5.582 4.992 1 82.75 174 ILE A C 1
ATOM 1413 O O . ILE A 1 174 ? 3.574 -5.906 5.531 1 82.75 174 ILE A O 1
ATOM 1417 N N . ASN A 1 175 ? 1.316 -5.93 5.461 1 81 175 ASN A N 1
ATOM 1418 C CA . ASN A 1 175 ? 1.11 -6.906 6.527 1 81 175 ASN A CA 1
ATOM 1419 C C . ASN A 1 175 ? 1.638 -6.391 7.863 1 81 175 ASN A C 1
ATOM 1421 O O . ASN A 1 175 ? 2.238 -7.148 8.633 1 81 175 ASN A O 1
ATOM 1425 N N . GLN A 1 176 ? 1.515 -5.129 8 1 84.75 176 GLN A N 1
ATOM 1426 C CA . GLN A 1 176 ? 1.77 -4.465 9.273 1 84.75 176 GLN A CA 1
ATOM 1427 C C . GLN A 1 176 ? 0.567 -3.631 9.711 1 84.75 176 GLN A C 1
ATOM 1429 O O . GLN A 1 176 ? 0.684 -2.422 9.914 1 84.75 176 GLN A O 1
ATOM 1434 N N . PRO A 1 177 ? -0.489 -4.402 9.883 1 83.81 177 PRO A N 1
ATOM 1435 C CA . PRO A 1 177 ? -1.686 -3.654 10.273 1 83.81 177 PRO A CA 1
ATOM 1436 C C . PRO A 1 177 ? -1.515 -2.924 11.609 1 83.81 177 PRO A C 1
ATOM 1438 O O . PRO A 1 177 ? -0.718 -3.348 12.453 1 83.81 177 PRO A O 1
ATOM 1441 N N . MET A 1 178 ? -2.221 -1.841 11.68 1 87.31 178 MET A N 1
ATOM 1442 C CA . MET A 1 178 ? -2.217 -1.105 12.938 1 87.31 178 MET A CA 1
ATOM 1443 C C . MET A 1 178 ? -3.127 -1.776 13.961 1 87.31 178 MET A C 1
ATOM 1445 O O . MET A 1 178 ? -4.352 -1.657 13.883 1 87.31 178 MET A O 1
ATOM 1449 N N . ASN A 1 179 ? -2.48 -2.42 14.867 1 84.94 179 ASN A N 1
ATOM 1450 C CA . ASN A 1 179 ? -3.264 -3.273 15.758 1 84.94 179 ASN A CA 1
ATOM 1451 C C . ASN A 1 179 ? -3.346 -2.689 17.156 1 84.94 179 ASN A C 1
ATOM 1453 O O . ASN A 1 179 ? -4.062 -3.215 18.016 1 84.94 179 ASN A O 1
ATOM 1457 N N . THR A 1 180 ? -2.627 -1.64 17.391 1 89.88 180 THR A N 1
ATOM 1458 C CA . THR A 1 180 ? -2.648 -1.066 18.734 1 89.88 180 THR A CA 1
ATOM 1459 C C . THR A 1 180 ? -3.227 0.346 18.703 1 89.88 180 THR A C 1
ATOM 1461 O O . THR A 1 180 ? -3.092 1.06 17.719 1 89.88 180 THR A O 1
ATOM 1464 N N . ASP A 1 181 ? -3.754 0.655 19.828 1 92.06 181 ASP A N 1
ATOM 1465 C CA . ASP A 1 181 ? -4.281 2.008 20 1 92.06 181 ASP A CA 1
ATOM 1466 C C . ASP A 1 181 ? -3.168 3.047 19.875 1 92.06 181 ASP A C 1
ATOM 1468 O O . ASP A 1 181 ? -3.389 4.145 19.359 1 92.06 181 ASP A O 1
ATOM 1472 N N . GLN A 1 182 ? -2.07 2.637 20.281 1 93.31 182 GLN A N 1
ATOM 1473 C CA . GLN A 1 182 ? -0.94 3.559 20.25 1 93.31 182 GLN A CA 1
ATOM 1474 C C . GLN A 1 182 ? -0.54 3.879 18.812 1 93.31 182 GLN A C 1
ATOM 1476 O O . GLN A 1 182 ? -0.272 5.035 18.484 1 93.31 182 GLN A O 1
ATOM 1481 N N . GLN A 1 183 ? -0.492 2.875 17.984 1 93.94 183 GLN A N 1
ATOM 1482 C CA . GLN A 1 183 ? -0.17 3.088 16.578 1 93.94 183 GLN A CA 1
ATOM 1483 C C . GLN A 1 183 ? -1.207 3.982 15.906 1 93.94 183 GLN A C 1
ATOM 1485 O O . GLN A 1 183 ? -0.854 4.902 15.164 1 93.94 183 GLN A O 1
ATOM 1490 N N . LEU A 1 184 ? -2.402 3.684 16.25 1 95.69 184 LEU A N 1
ATOM 1491 C CA . LEU A 1 184 ? -3.508 4.422 15.656 1 95.69 184 LEU A CA 1
ATOM 1492 C C . LEU A 1 184 ? -3.488 5.883 16.094 1 95.69 184 LEU A C 1
ATOM 1494 O O . LEU A 1 184 ? -3.6 6.789 15.273 1 95.69 184 LEU A O 1
ATOM 1498 N N . THR A 1 185 ? -3.311 6.129 17.359 1 96.19 185 THR A N 1
ATOM 1499 C CA . THR A 1 185 ? -3.301 7.492 17.891 1 96.19 185 THR A CA 1
ATOM 1500 C C . THR A 1 185 ? -2.084 8.258 17.375 1 96.19 185 THR A C 1
ATOM 1502 O O . THR A 1 185 ? -2.164 9.461 17.109 1 96.19 185 THR A O 1
ATOM 1505 N N . ASN A 1 186 ? -1.018 7.516 17.25 1 95.5 186 ASN A N 1
ATOM 1506 C CA . ASN A 1 186 ? 0.179 8.141 16.688 1 95.5 186 ASN A CA 1
ATOM 1507 C C . ASN A 1 186 ? -0.051 8.617 15.258 1 95.5 186 ASN A C 1
ATOM 1509 O O . ASN A 1 186 ? 0.292 9.75 14.914 1 95.5 186 ASN A O 1
ATOM 1513 N N . LEU A 1 187 ? -0.653 7.84 14.445 1 96.81 187 LEU A N 1
ATOM 1514 C CA . LEU A 1 187 ? -0.969 8.211 13.07 1 96.81 187 LEU A CA 1
ATOM 1515 C C . LEU A 1 187 ? -1.913 9.406 13.031 1 96.81 187 LEU A C 1
ATOM 1517 O O . LEU A 1 187 ? -1.677 10.367 12.297 1 96.81 187 LEU A O 1
ATOM 1521 N N . ILE A 1 188 ? -2.895 9.383 13.844 1 97.56 188 ILE A N 1
ATOM 1522 C CA . ILE A 1 188 ? -3.93 10.406 13.828 1 97.56 188 ILE A CA 1
ATOM 1523 C C . ILE A 1 188 ? -3.359 11.727 14.352 1 97.56 188 ILE A C 1
ATOM 1525 O O . ILE A 1 188 ? -3.529 12.773 13.727 1 97.56 188 ILE A O 1
ATOM 1529 N N . ASP A 1 189 ? -2.594 11.695 15.391 1 96.69 189 ASP A N 1
ATOM 1530 C CA . ASP A 1 189 ? -2.09 12.891 16.047 1 96.69 189 ASP A CA 1
ATOM 1531 C C . ASP A 1 189 ? -0.956 13.523 15.242 1 96.69 189 ASP A C 1
ATOM 1533 O O . ASP A 1 189 ? -0.831 14.75 15.195 1 96.69 189 ASP A O 1
ATOM 1537 N N . GLN A 1 190 ? -0.213 12.656 14.586 1 95.5 190 GLN A N 1
ATOM 1538 C CA . GLN A 1 190 ? 1.038 13.164 14.031 1 95.5 190 GLN A CA 1
ATOM 1539 C C . GLN A 1 190 ? 0.92 13.406 12.531 1 95.5 190 GLN A C 1
ATOM 1541 O O . GLN A 1 190 ? 1.736 14.117 11.945 1 95.5 190 GLN A O 1
ATOM 1546 N N . VAL A 1 191 ? -0.105 12.852 11.961 1 96.94 191 VAL A N 1
ATOM 1547 C CA . VAL A 1 191 ? -0.182 12.961 10.508 1 96.94 191 VAL A CA 1
ATOM 1548 C C . VAL A 1 191 ? -1.567 13.461 10.094 1 96.94 191 VAL A C 1
ATOM 1550 O O . VAL A 1 191 ? -1.696 14.516 9.469 1 96.94 191 VAL A O 1
ATOM 1553 N N . VAL A 1 192 ? -2.588 12.781 10.555 1 97.75 192 VAL A N 1
ATOM 1554 C CA . VAL A 1 192 ? -3.93 12.992 10.023 1 97.75 192 VAL A CA 1
ATOM 1555 C C . VAL A 1 192 ? -4.457 14.352 10.492 1 97.75 192 VAL A C 1
ATOM 1557 O O . VAL A 1 192 ? -4.852 15.188 9.672 1 97.75 192 VAL A O 1
ATOM 1560 N N . LEU A 1 193 ? -4.41 14.602 11.742 1 96.75 193 LEU A N 1
ATOM 1561 C CA . LEU A 1 193 ? -4.961 15.836 12.289 1 96.75 193 LEU A CA 1
ATOM 1562 C C . LEU A 1 193 ? -4.195 17.047 11.773 1 96.75 193 LEU A C 1
ATOM 1564 O O . LEU A 1 193 ? -4.801 18.016 11.32 1 96.75 193 LEU A O 1
ATOM 1568 N N . PRO A 1 194 ? -2.857 16.984 11.789 1 95.44 194 PRO A N 1
ATOM 1569 C CA . PRO A 1 194 ? -2.129 18.109 11.211 1 95.44 194 PRO A CA 1
ATOM 1570 C C . PRO A 1 194 ? -2.5 18.375 9.758 1 95.44 194 PRO A C 1
ATOM 1572 O O . PRO A 1 194 ? -2.643 19.531 9.352 1 95.44 194 PRO A O 1
ATOM 1575 N N . ALA A 1 195 ? -2.691 17.375 8.984 1 95.62 195 ALA A N 1
ATOM 1576 C CA . ALA A 1 195 ? -3.062 17.531 7.582 1 95.62 195 ALA A CA 1
ATOM 1577 C C . ALA A 1 195 ? -4.445 18.172 7.449 1 95.62 195 ALA A C 1
ATOM 1579 O O . ALA A 1 195 ? -4.641 19.078 6.637 1 95.62 195 ALA A O 1
ATOM 1580 N N . LEU A 1 196 ? -5.344 17.703 8.25 1 96.12 196 LEU A N 1
ATOM 1581 C CA . LEU A 1 196 ? -6.715 18.188 8.172 1 96.12 196 LEU A CA 1
ATOM 1582 C C . LEU A 1 196 ? -6.809 19.641 8.625 1 96.12 196 LEU A C 1
ATOM 1584 O O . LEU A 1 196 ? -7.625 20.406 8.109 1 96.12 196 LEU A O 1
ATOM 1588 N N . ARG A 1 197 ? -5.922 20 9.477 1 93 197 ARG A N 1
ATOM 1589 C CA . ARG A 1 197 ? -6.012 21.312 10.086 1 93 197 ARG A CA 1
ATOM 1590 C C . ARG A 1 197 ? -5.207 22.344 9.289 1 93 197 ARG A C 1
ATOM 1592 O O . ARG A 1 197 ? -5.352 23.547 9.492 1 93 197 ARG A O 1
ATOM 1599 N N . ALA A 1 198 ? -4.16 21.922 8.516 1 84.25 198 ALA A N 1
ATOM 1600 C CA . ALA A 1 198 ? -3.219 22.812 7.836 1 84.25 198 ALA A CA 1
ATOM 1601 C C . ALA A 1 198 ? -3.928 23.672 6.793 1 84.25 198 ALA A C 1
ATOM 1603 O O . ALA A 1 198 ? -3.443 24.734 6.43 1 84.25 198 ALA A O 1
ATOM 1604 N N . SER A 1 199 ? -4.969 23.25 6.027 1 60.88 199 SER A N 1
ATOM 1605 C CA . SER A 1 199 ? -5.539 24.109 4.996 1 60.88 199 SER A CA 1
ATOM 1606 C C . SER A 1 199 ? -5.734 25.531 5.508 1 60.88 199 SER A C 1
ATOM 1608 O O . SER A 1 199 ? -5.766 26.484 4.723 1 60.88 199 SER A O 1
ATOM 1610 N N . GLY A 1 200 ? -5.734 25.859 6.703 1 48.34 200 GLY A N 1
ATOM 1611 C CA . GLY A 1 200 ? -5.973 27.219 7.195 1 48.34 200 GLY A CA 1
ATOM 1612 C C . GLY A 1 200 ? -4.723 28.078 7.211 1 48.34 200 GLY A C 1
ATOM 1613 O O . GLY A 1 200 ? -4.809 29.297 7.227 1 48.34 200 GLY A O 1
ATOM 1614 N N . VAL A 1 201 ? -3.482 27.547 7.426 1 46.47 201 VAL A N 1
ATOM 1615 C CA . VAL A 1 201 ? -2.33 28.375 7.777 1 46.47 201 VAL A CA 1
ATOM 1616 C C . VAL A 1 201 ? -1.675 28.906 6.508 1 46.47 201 VAL A C 1
ATOM 1618 O O . VAL A 1 201 ? -0.792 29.766 6.57 1 46.47 201 VAL A O 1
ATOM 1621 N N . ALA A 1 202 ? -1.632 28.375 5.34 1 45.59 202 ALA A N 1
ATOM 1622 C CA . ALA A 1 202 ? -0.883 28.891 4.195 1 45.59 202 ALA A CA 1
ATOM 1623 C C . ALA A 1 202 ? -1.205 30.359 3.945 1 45.59 202 ALA A C 1
ATOM 1625 O O . ALA A 1 202 ? -0.476 31.047 3.227 1 45.59 202 ALA A O 1
ATOM 1626 N N . ASN A 1 203 ? -2.369 30.703 4.105 1 37.25 203 ASN A N 1
ATOM 1627 C CA . ASN A 1 203 ? -2.668 32.031 3.617 1 37.25 203 ASN A CA 1
ATOM 1628 C C . ASN A 1 203 ? -1.967 33.125 4.453 1 37.25 203 ASN A C 1
ATOM 1630 O O . ASN A 1 203 ? -2.035 34.312 4.129 1 37.25 203 ASN A O 1
ATOM 1634 N N . ARG A 1 204 ? -1.593 32.844 5.664 1 37.59 204 ARG A N 1
ATOM 1635 C CA . ARG A 1 204 ? -1.267 34.062 6.402 1 37.59 204 ARG A CA 1
ATOM 1636 C C . ARG A 1 204 ? 0.118 34.594 6.027 1 37.59 204 ARG A C 1
ATOM 1638 O O . ARG A 1 204 ? 0.412 35.781 6.195 1 37.59 204 ARG A O 1
ATOM 1645 N N . HIS A 1 205 ? 1.172 33.719 5.926 1 38.69 205 HIS A N 1
ATOM 1646 C CA . HIS A 1 205 ? 2.441 34.438 6.102 1 38.69 205 HIS A CA 1
ATOM 1647 C C . HIS A 1 205 ? 2.867 35.125 4.816 1 38.69 205 HIS A C 1
ATOM 1649 O O . HIS A 1 205 ? 3.922 35.75 4.77 1 38.69 205 HIS A O 1
ATOM 1655 N N . PHE A 1 206 ? 2.467 34.656 3.6 1 34.91 206 PHE A N 1
ATOM 1656 C CA . PHE A 1 206 ? 3.266 35.312 2.588 1 34.91 206 PHE A CA 1
ATOM 1657 C C . PHE A 1 206 ? 2.789 36.75 2.396 1 34.91 206 PHE A C 1
ATOM 1659 O O . PHE A 1 206 ? 3.17 37.438 1.429 1 34.91 206 PHE A O 1
ATOM 1666 N N . HIS A 1 207 ? 1.704 37.188 3.068 1 28.97 207 HIS A N 1
ATOM 1667 C CA . HIS A 1 207 ? 1.401 38.562 2.701 1 28.97 207 HIS A CA 1
ATOM 1668 C C . HIS A 1 207 ? 2.414 39.531 3.307 1 28.97 207 HIS A C 1
ATOM 1670 O O . HIS A 1 207 ? 2.324 40.75 3.098 1 28.97 207 HIS A O 1
ATOM 1676 N N . HIS A 1 208 ? 3.27 39.188 4.332 1 28.23 208 HIS A N 1
ATOM 1677 C CA . HIS A 1 208 ? 4.051 40.406 4.637 1 28.23 208 HIS A CA 1
ATOM 1678 C C . HIS A 1 208 ? 5.238 40.531 3.688 1 28.23 208 HIS A C 1
ATOM 1680 O O . HIS A 1 208 ? 5.891 39.531 3.354 1 28.23 208 HIS A O 1
ATOM 1686 N N . MET B 1 1 ? 36.312 -27.766 6.789 1 54.75 1 MET B N 1
ATOM 1687 C CA . MET B 1 1 ? 36.625 -27.234 5.469 1 54.75 1 MET B CA 1
ATOM 1688 C C . MET B 1 1 ? 35.562 -27.656 4.453 1 54.75 1 MET B C 1
ATOM 1690 O O . MET B 1 1 ? 35.125 -26.844 3.629 1 54.75 1 MET B O 1
ATOM 1694 N N . THR B 1 2 ? 35.094 -28.891 4.559 1 57.44 2 THR B N 1
ATOM 1695 C CA . THR B 1 2 ? 34.125 -29.438 3.604 1 57.44 2 THR B CA 1
ATOM 1696 C C . THR B 1 2 ? 32.75 -28.828 3.818 1 57.44 2 THR B C 1
ATOM 1698 O O . THR B 1 2 ? 32.031 -28.516 2.855 1 57.44 2 THR B O 1
ATOM 1701 N N . GLN B 1 3 ? 32.406 -28.703 5.07 1 61.41 3 GLN B N 1
ATOM 1702 C CA . GLN B 1 3 ? 31.094 -28.141 5.367 1 61.41 3 GLN B CA 1
ATOM 1703 C C . GLN B 1 3 ? 31 -26.688 4.93 1 61.41 3 GLN B C 1
ATOM 1705 O O . GLN B 1 3 ? 29.969 -26.25 4.402 1 61.41 3 GLN B O 1
ATOM 1710 N N . LEU B 1 4 ? 32.125 -26.031 5.32 1 56.81 4 LEU B N 1
ATOM 1711 C CA . LEU B 1 4 ? 32.156 -24.641 4.914 1 56.81 4 LEU B CA 1
ATOM 1712 C C . LEU B 1 4 ? 32.094 -24.5 3.396 1 56.81 4 LEU B C 1
ATOM 1714 O O . LEU B 1 4 ? 31.469 -23.594 2.865 1 56.81 4 LEU B O 1
ATOM 1718 N N . ASN B 1 5 ? 32.875 -25.359 2.723 1 54.69 5 ASN B N 1
ATOM 1719 C CA . ASN B 1 5 ? 32.875 -25.375 1.263 1 54.69 5 ASN B CA 1
ATOM 1720 C C . ASN B 1 5 ? 31.484 -25.703 0.708 1 54.69 5 ASN B C 1
ATOM 1722 O O . ASN B 1 5 ? 31.062 -25.125 -0.302 1 54.69 5 ASN B O 1
ATOM 1726 N N . GLN B 1 6 ? 30.828 -26.562 1.418 1 52.62 6 GLN B N 1
ATOM 1727 C CA . GLN B 1 6 ? 29.484 -26.906 0.987 1 52.62 6 GLN B CA 1
ATOM 1728 C C . GLN B 1 6 ? 28.516 -25.734 1.186 1 52.62 6 GLN B C 1
ATOM 1730 O O . GLN B 1 6 ? 27.656 -25.484 0.344 1 52.62 6 GLN B O 1
ATOM 1735 N N . ARG B 1 7 ? 28.781 -25.125 2.33 1 54.62 7 ARG B N 1
ATOM 1736 C CA . ARG B 1 7 ? 27.938 -23.969 2.598 1 54.62 7 ARG B CA 1
ATOM 1737 C C . ARG B 1 7 ? 28.188 -22.859 1.591 1 54.62 7 ARG B C 1
ATOM 1739 O O . ARG B 1 7 ? 27.25 -22.219 1.115 1 54.62 7 ARG B O 1
ATOM 1746 N N . ARG B 1 8 ? 29.438 -22.672 1.323 1 55.56 8 ARG B N 1
ATOM 1747 C CA . ARG B 1 8 ? 29.812 -21.656 0.354 1 55.56 8 ARG B CA 1
ATOM 1748 C C . ARG B 1 8 ? 29.281 -22 -1.033 1 55.56 8 ARG B C 1
ATOM 1750 O O . ARG B 1 8 ? 28.812 -21.109 -1.755 1 55.56 8 ARG B O 1
ATOM 1757 N N . ARG B 1 9 ? 29.438 -23.156 -1.329 1 54.44 9 ARG B N 1
ATOM 1758 C CA . ARG B 1 9 ? 28.906 -23.609 -2.613 1 54.44 9 ARG B CA 1
ATOM 1759 C C . ARG B 1 9 ? 27.391 -23.453 -2.662 1 54.44 9 ARG B C 1
ATOM 1761 O O . ARG B 1 9 ? 26.828 -23.094 -3.697 1 54.44 9 ARG B O 1
ATOM 1768 N N . GLY B 1 10 ? 26.906 -23.641 -1.48 1 68.75 10 GLY B N 1
ATOM 1769 C CA . GLY B 1 10 ? 25.469 -23.469 -1.346 1 68.75 10 GLY B CA 1
ATOM 1770 C C . GLY B 1 10 ? 25.016 -22.031 -1.514 1 68.75 10 GLY B C 1
ATOM 1771 O O . GLY B 1 10 ? 24.062 -21.75 -2.242 1 68.75 10 GLY B O 1
ATOM 1772 N N . ASN B 1 11 ? 25.922 -21.25 -0.993 1 79.12 11 ASN B N 1
ATOM 1773 C CA . ASN B 1 11 ? 25.625 -19.828 -1.101 1 79.12 11 ASN B CA 1
ATOM 1774 C C . ASN B 1 11 ? 25.859 -19.312 -2.52 1 79.12 11 ASN B C 1
ATOM 1776 O O . ASN B 1 11 ? 25.062 -18.516 -3.031 1 79.12 11 ASN B O 1
ATOM 1780 N N . ARG B 1 12 ? 26.891 -19.844 -3.137 1 85.69 12 ARG B N 1
ATOM 1781 C CA . ARG B 1 12 ? 27.203 -19.422 -4.5 1 85.69 12 ARG B CA 1
ATOM 1782 C C . ARG B 1 12 ? 26.109 -19.891 -5.465 1 85.69 12 ARG B C 1
ATOM 1784 O O . ARG B 1 12 ? 25.688 -19.125 -6.344 1 85.69 12 ARG B O 1
ATOM 1791 N N . LEU B 1 13 ? 25.719 -21.125 -5.293 1 89.44 13 LEU B N 1
ATOM 1792 C CA . LEU B 1 13 ? 24.656 -21.656 -6.145 1 89.44 13 LEU B CA 1
ATOM 1793 C C . LEU B 1 13 ? 23.359 -20.875 -5.938 1 89.44 13 LEU B C 1
ATOM 1795 O O . LEU B 1 13 ? 22.688 -20.5 -6.906 1 89.44 13 LEU B O 1
ATOM 1799 N N . GLU B 1 14 ? 23.109 -20.594 -4.762 1 92.44 14 GLU B N 1
ATOM 1800 C CA . GLU B 1 14 ? 21.891 -19.859 -4.441 1 92.44 14 GLU B CA 1
ATOM 1801 C C . GLU B 1 14 ? 21.906 -18.469 -5.074 1 92.44 14 GLU B C 1
ATOM 1803 O O . GLU B 1 14 ? 20.922 -18.047 -5.672 1 92.44 14 GLU B O 1
ATOM 1808 N N . ASN B 1 15 ? 23.047 -17.859 -4.98 1 93.5 15 ASN B N 1
ATOM 1809 C CA . ASN B 1 15 ? 23.188 -16.531 -5.57 1 93.5 15 ASN B CA 1
ATOM 1810 C C . ASN B 1 15 ? 23.031 -16.578 -7.09 1 93.5 15 ASN B C 1
ATOM 1812 O O . ASN B 1 15 ? 22.406 -15.695 -7.684 1 93.5 15 ASN B O 1
ATOM 1816 N N . ALA B 1 16 ? 23.594 -17.578 -7.613 1 94 16 ALA B N 1
ATOM 1817 C CA . ALA B 1 16 ? 23.484 -17.75 -9.062 1 94 16 ALA B CA 1
ATOM 1818 C C . ALA B 1 16 ? 22.031 -17.953 -9.492 1 94 16 ALA B C 1
ATOM 1820 O O . ALA B 1 16 ? 21.609 -17.438 -10.516 1 94 16 ALA B O 1
ATOM 1821 N N . ILE B 1 17 ? 21.344 -18.672 -8.703 1 96.56 17 ILE B N 1
ATOM 1822 C CA . ILE B 1 17 ? 19.938 -18.938 -8.984 1 96.56 17 ILE B CA 1
ATOM 1823 C C . ILE B 1 17 ? 19.125 -17.641 -8.867 1 96.56 17 ILE B C 1
ATOM 1825 O O . ILE B 1 17 ? 18.297 -17.344 -9.719 1 96.56 17 ILE B O 1
ATOM 1829 N N . TYR B 1 18 ? 19.453 -16.875 -7.867 1 96.38 18 TYR B N 1
ATOM 1830 C CA . TYR B 1 18 ? 18.766 -15.594 -7.703 1 96.38 18 TYR B CA 1
ATOM 1831 C C . TYR B 1 18 ? 19.062 -14.672 -8.875 1 96.38 18 TYR B C 1
ATOM 1833 O O . TYR B 1 18 ? 18.156 -14.039 -9.422 1 96.38 18 TYR B O 1
ATOM 1841 N N . ASP B 1 19 ? 20.312 -14.633 -9.273 1 96.12 19 ASP B N 1
ATOM 1842 C CA . ASP B 1 19 ? 20.703 -13.766 -10.383 1 96.12 19 ASP B CA 1
ATOM 1843 C C . ASP B 1 19 ? 20.016 -14.188 -11.68 1 96.12 19 ASP B C 1
ATOM 1845 O O . ASP B 1 19 ? 19.516 -13.344 -12.43 1 96.12 19 ASP B O 1
ATOM 1849 N N . THR B 1 20 ? 19.984 -15.406 -11.867 1 97.06 20 THR B N 1
ATOM 1850 C CA . THR B 1 20 ? 19.344 -15.953 -13.062 1 97.06 20 THR B CA 1
ATOM 1851 C C . THR B 1 20 ? 17.844 -15.68 -13.039 1 97.06 20 THR B C 1
ATOM 1853 O O . THR B 1 20 ? 17.281 -15.258 -14.047 1 97.06 20 THR B O 1
ATOM 1856 N N . THR B 1 21 ? 17.25 -15.969 -11.953 1 97 21 THR B N 1
ATOM 1857 C CA . THR B 1 21 ? 15.812 -15.742 -11.805 1 97 21 THR B CA 1
ATOM 1858 C C . THR B 1 21 ? 15.469 -14.273 -12.047 1 97 21 THR B C 1
ATOM 1860 O O . THR B 1 21 ? 14.508 -13.969 -12.75 1 97 21 THR B O 1
ATOM 1863 N N . TYR B 1 22 ? 16.281 -13.414 -11.516 1 96 22 TYR B N 1
ATOM 1864 C CA . TYR B 1 22 ? 16.062 -11.984 -11.688 1 96 22 TYR B CA 1
ATOM 1865 C C . TYR B 1 22 ? 16.172 -11.594 -13.156 1 96 22 TYR B C 1
ATOM 1867 O O . TYR B 1 22 ? 15.391 -10.781 -13.648 1 96 22 TYR B O 1
ATOM 1875 N N . THR B 1 23 ? 17.141 -12.117 -13.797 1 96.19 23 THR B N 1
ATOM 1876 C CA . THR B 1 23 ? 17.344 -11.852 -15.219 1 96.19 23 THR B CA 1
ATOM 1877 C C . THR B 1 23 ? 16.125 -12.297 -16.031 1 96.19 23 THR B C 1
ATOM 1879 O O . THR B 1 23 ? 15.633 -11.555 -16.875 1 96.19 23 THR B O 1
ATOM 1882 N N . LEU B 1 24 ? 15.641 -13.477 -15.75 1 96.06 24 LEU B N 1
ATOM 1883 C CA . LEU B 1 24 ? 14.461 -13.992 -16.438 1 96.06 24 LEU B CA 1
ATOM 1884 C C . LEU B 1 24 ? 13.25 -13.109 -16.172 1 96.06 24 LEU B C 1
ATOM 1886 O O . LEU B 1 24 ? 12.5 -12.781 -17.094 1 96.06 24 LEU B O 1
ATOM 1890 N N . LEU B 1 25 ? 13.117 -12.711 -14.938 1 92.94 25 LEU B N 1
ATOM 1891 C CA . LEU B 1 25 ? 12.008 -11.859 -14.539 1 92.94 25 LEU B CA 1
ATOM 1892 C C . LEU B 1 25 ? 12.062 -10.516 -15.258 1 92.94 25 LEU B C 1
ATOM 1894 O O . LEU B 1 25 ? 11.055 -10.062 -15.812 1 92.94 25 LEU B O 1
ATOM 1898 N N . SER B 1 26 ? 13.203 -9.93 -15.266 1 93.31 26 SER B N 1
ATOM 1899 C CA . SER B 1 26 ? 13.375 -8.586 -15.805 1 93.31 26 SER B CA 1
ATOM 1900 C C . SER B 1 26 ? 13.281 -8.578 -17.328 1 93.31 26 SER B C 1
ATOM 1902 O O . SER B 1 26 ? 12.773 -7.629 -17.922 1 93.31 26 SER B O 1
ATOM 1904 N N . GLN B 1 27 ? 13.664 -9.633 -17.953 1 93.31 27 GLN B N 1
ATOM 1905 C CA . GLN B 1 27 ? 13.742 -9.672 -19.406 1 93.31 27 GLN B CA 1
ATOM 1906 C C . GLN B 1 27 ? 12.453 -10.219 -20.016 1 93.31 27 GLN B C 1
ATOM 1908 O O . GLN B 1 27 ? 12.016 -9.758 -21.078 1 93.31 27 GLN B O 1
ATOM 1913 N N . TYR B 1 28 ? 11.836 -11.188 -19.312 1 90.38 28 TYR B N 1
ATOM 1914 C CA . TYR B 1 28 ? 10.766 -11.922 -19.984 1 90.38 28 TYR B CA 1
ATOM 1915 C C . TYR B 1 28 ? 9.461 -11.812 -19.203 1 90.38 28 TYR B C 1
ATOM 1917 O O . TYR B 1 28 ? 8.383 -12.125 -19.734 1 90.38 28 TYR B O 1
ATOM 1925 N N . GLY B 1 29 ? 9.508 -11.383 -18 1 86.06 29 GLY B N 1
ATOM 1926 C CA . GLY B 1 29 ? 8.281 -11.211 -17.234 1 86.06 29 GLY B CA 1
ATOM 1927 C C . GLY B 1 29 ? 7.98 -12.375 -16.312 1 86.06 29 GLY B C 1
ATOM 1928 O O . GLY B 1 29 ? 8.625 -13.422 -16.391 1 86.06 29 GLY B O 1
ATOM 1929 N N . LEU B 1 30 ? 7.035 -12.195 -15.484 1 82.12 30 LEU B N 1
ATOM 1930 C CA . LEU B 1 30 ? 6.68 -13.102 -14.398 1 82.12 30 LEU B CA 1
ATOM 1931 C C . LEU B 1 30 ? 6.234 -14.461 -14.945 1 82.12 30 LEU B C 1
ATOM 1933 O O . LEU B 1 30 ? 6.605 -15.5 -14.398 1 82.12 30 LEU B O 1
ATOM 1937 N N . ASP B 1 31 ? 5.5 -14.484 -15.953 1 77.44 31 ASP B N 1
ATOM 1938 C CA . ASP B 1 31 ? 4.902 -15.703 -16.484 1 77.44 31 ASP B CA 1
ATOM 1939 C C . ASP B 1 31 ? 5.965 -16.625 -17.094 1 77.44 31 ASP B C 1
ATOM 1941 O O . ASP B 1 31 ? 5.711 -17.812 -17.328 1 77.44 31 ASP B O 1
ATOM 1945 N N . GLN B 1 32 ? 7.082 -16.078 -17.266 1 86.31 32 GLN B N 1
ATOM 1946 C CA . GLN B 1 32 ? 8.133 -16.859 -17.922 1 86.31 32 GLN B CA 1
ATOM 1947 C C . GLN B 1 32 ? 9.109 -17.422 -16.906 1 86.31 32 GLN B C 1
ATOM 1949 O O . GLN B 1 32 ? 10.039 -18.141 -17.266 1 86.31 32 GLN B O 1
ATOM 1954 N N . VAL B 1 33 ? 8.883 -17.047 -15.719 1 92.69 33 VAL B N 1
ATOM 1955 C CA . VAL B 1 33 ? 9.734 -17.609 -14.672 1 92.69 33 VAL B CA 1
ATOM 1956 C C . VAL B 1 33 ? 9.133 -18.906 -14.148 1 92.69 33 VAL B C 1
ATOM 1958 O O . VAL B 1 33 ? 8.148 -18.891 -13.406 1 92.69 33 VAL B O 1
ATOM 1961 N N . THR B 1 34 ? 9.711 -20.031 -14.617 1 93.06 34 THR B N 1
ATOM 1962 C CA . THR B 1 34 ? 9.336 -21.359 -14.156 1 93.06 34 THR B CA 1
ATOM 1963 C C . THR B 1 34 ? 10.555 -22.109 -13.609 1 93.06 34 THR B C 1
ATOM 1965 O O . THR B 1 34 ? 11.695 -21.766 -13.922 1 93.06 34 THR B O 1
ATOM 1968 N N . PHE B 1 35 ? 10.219 -23.062 -12.812 1 94.62 35 PHE B N 1
ATOM 1969 C CA . PHE B 1 35 ? 11.32 -23.844 -12.266 1 94.62 35 PHE B CA 1
ATOM 1970 C C . PHE B 1 35 ? 12.141 -24.484 -13.391 1 94.62 35 PHE B C 1
ATOM 1972 O O . PHE B 1 35 ? 13.367 -24.531 -13.312 1 94.62 35 PHE B O 1
ATOM 1979 N N . SER B 1 36 ? 11.5 -24.953 -14.406 1 96.31 36 SER B N 1
ATOM 1980 C CA . SER B 1 36 ? 12.195 -25.578 -15.531 1 96.31 36 SER B CA 1
ATOM 1981 C C . SER B 1 36 ? 13.125 -24.594 -16.219 1 96.31 36 SER B C 1
ATOM 1983 O O . SER B 1 36 ? 14.297 -24.891 -16.453 1 96.31 36 SER B O 1
ATOM 1985 N N . ARG B 1 37 ? 12.711 -23.438 -16.5 1 96.31 37 ARG B N 1
ATOM 1986 C CA . ARG B 1 37 ? 13.508 -22.422 -17.188 1 96.31 37 ARG B CA 1
ATOM 1987 C C . ARG B 1 37 ? 14.672 -21.953 -16.328 1 96.31 37 ARG B C 1
ATOM 1989 O O . ARG B 1 37 ? 15.781 -21.766 -16.828 1 96.31 37 ARG B O 1
ATOM 1996 N N . VAL B 1 38 ? 14.391 -21.781 -15.039 1 97.38 38 VAL B N 1
ATOM 1997 C CA . VAL B 1 38 ? 15.43 -21.328 -14.117 1 97.38 38 VAL B CA 1
ATOM 1998 C C . VAL B 1 38 ? 16.516 -22.391 -13.984 1 97.38 38 VAL B C 1
ATOM 2000 O O . VAL B 1 38 ? 17.703 -22.078 -14.008 1 97.38 38 VAL B O 1
ATOM 2003 N N . ALA B 1 39 ? 16.062 -23.656 -13.859 1 96.75 39 ALA B N 1
ATOM 2004 C CA . ALA B 1 39 ? 17.016 -24.766 -13.742 1 96.75 39 ALA B CA 1
ATOM 2005 C C . ALA B 1 39 ? 17.938 -24.828 -14.953 1 96.75 39 ALA B C 1
ATOM 2007 O O . ALA B 1 39 ? 19.156 -24.938 -14.805 1 96.75 39 ALA B O 1
ATOM 2008 N N . THR B 1 40 ? 17.359 -24.688 -16.078 1 96.38 40 THR B N 1
ATOM 2009 C CA . THR B 1 40 ? 18.109 -24.719 -17.328 1 96.38 40 THR B CA 1
ATOM 2010 C C . THR B 1 40 ? 19.094 -23.562 -17.406 1 96.38 40 THR B C 1
ATOM 2012 O O . THR B 1 40 ? 20.281 -23.75 -17.672 1 96.38 40 THR B O 1
ATOM 2015 N N . ALA B 1 41 ? 18.672 -22.391 -17.094 1 95.12 41 ALA B N 1
ATOM 2016 C CA . ALA B 1 41 ? 19.484 -21.188 -17.234 1 95.12 41 ALA B CA 1
ATOM 2017 C C . ALA B 1 41 ? 20.594 -21.141 -16.188 1 95.12 41 ALA B C 1
ATOM 2019 O O . ALA B 1 41 ? 21.672 -20.609 -16.438 1 95.12 41 ALA B O 1
ATOM 2020 N N . ALA B 1 42 ? 20.328 -21.672 -15.055 1 95.19 42 ALA B N 1
ATOM 2021 C CA . ALA B 1 42 ? 21.312 -21.656 -13.969 1 95.19 42 ALA B CA 1
ATOM 2022 C C . ALA B 1 42 ? 22.172 -22.922 -13.992 1 95.19 42 ALA B C 1
ATOM 2024 O O . ALA B 1 42 ? 22.984 -23.141 -13.094 1 95.19 42 ALA B O 1
ATOM 2025 N N . ALA B 1 43 ? 21.953 -23.75 -14.969 1 94.31 43 ALA B N 1
ATOM 2026 C CA . ALA B 1 43 ? 22.719 -24.984 -15.133 1 94.31 43 ALA B CA 1
ATOM 2027 C C . ALA B 1 43 ? 22.594 -25.875 -13.891 1 94.31 43 ALA B C 1
ATOM 2029 O O . ALA B 1 43 ? 23.609 -26.312 -13.344 1 94.31 43 ALA B O 1
ATOM 2030 N N . THR B 1 44 ? 21.391 -26 -13.422 1 94.75 44 THR B N 1
ATOM 2031 C CA . THR B 1 44 ? 21.078 -26.891 -12.32 1 94.75 44 THR B CA 1
ATOM 2032 C C . THR B 1 44 ? 19.844 -27.734 -12.648 1 94.75 44 THR B C 1
ATOM 2034 O O . THR B 1 44 ? 19.469 -27.859 -13.82 1 94.75 44 THR B O 1
ATOM 2037 N N . SER B 1 45 ? 19.25 -28.484 -11.672 1 94.19 45 SER B N 1
ATOM 2038 C CA . SER B 1 45 ? 18.109 -29.344 -11.914 1 94.19 45 SER B CA 1
ATOM 2039 C C . SER B 1 45 ? 16.859 -28.844 -11.18 1 94.19 45 SER B C 1
ATOM 2041 O O . SER B 1 45 ? 16.984 -28.109 -10.195 1 94.19 45 SER B O 1
ATOM 2043 N N . ARG B 1 46 ? 15.695 -29.234 -11.68 1 94.69 46 ARG B N 1
ATOM 2044 C CA . ARG B 1 46 ? 14.438 -28.906 -11.016 1 94.69 46 ARG B CA 1
ATOM 2045 C C . ARG B 1 46 ? 14.406 -29.469 -9.602 1 94.69 46 ARG B C 1
ATOM 2047 O O . ARG B 1 46 ? 13.859 -28.844 -8.688 1 94.69 46 ARG B O 1
ATOM 2054 N N . SER B 1 47 ? 15 -30.625 -9.461 1 94.31 47 SER B N 1
ATOM 2055 C CA . SER B 1 47 ? 15.008 -31.266 -8.148 1 94.31 47 SER B CA 1
ATOM 2056 C C . SER B 1 47 ? 15.727 -30.406 -7.113 1 94.31 47 SER B C 1
ATOM 2058 O O . SER B 1 47 ? 15.305 -30.344 -5.957 1 94.31 47 SER B O 1
ATOM 2060 N N . VAL B 1 48 ? 16.75 -29.766 -7.531 1 93.12 48 VAL B N 1
ATOM 2061 C CA . VAL B 1 48 ? 17.5 -28.859 -6.66 1 93.12 48 VAL B CA 1
ATOM 2062 C C . VAL B 1 48 ? 16.625 -27.688 -6.25 1 93.12 48 VAL B C 1
ATOM 2064 O O . VAL B 1 48 ? 16.594 -27.312 -5.078 1 93.12 48 VAL B O 1
ATOM 2067 N N . LEU B 1 49 ? 15.844 -27.109 -7.137 1 95.44 49 LEU B N 1
ATOM 2068 C CA . LEU B 1 49 ? 15 -25.953 -6.855 1 95.44 49 LEU B CA 1
ATOM 2069 C C . LEU B 1 49 ? 13.867 -26.328 -5.895 1 95.44 49 LEU B C 1
ATOM 2071 O O . LEU B 1 49 ? 13.602 -25.594 -4.938 1 95.44 49 LEU B O 1
ATOM 2075 N N . TYR B 1 50 ? 13.289 -27.469 -6.066 1 92.31 50 TYR B N 1
ATOM 2076 C CA . TYR B 1 50 ? 12.164 -27.906 -5.25 1 92.31 50 TYR B CA 1
ATOM 2077 C C . TYR B 1 50 ? 12.602 -28.156 -3.812 1 92.31 50 TYR B C 1
ATOM 2079 O O . TYR B 1 50 ? 11.789 -28.078 -2.889 1 92.31 50 TYR B O 1
ATOM 2087 N N . ARG B 1 51 ? 13.844 -28.406 -3.658 1 91.94 51 ARG B N 1
ATOM 2088 C CA . ARG B 1 51 ? 14.375 -28.656 -2.324 1 91.94 51 ARG B CA 1
ATOM 2089 C C . ARG B 1 51 ? 14.461 -27.359 -1.516 1 91.94 51 ARG B C 1
ATOM 2091 O O . ARG B 1 51 ? 14.32 -27.391 -0.291 1 91.94 51 ARG B O 1
ATOM 2098 N N . TYR B 1 52 ? 14.562 -26.25 -2.273 1 91.12 52 TYR B N 1
ATOM 2099 C CA . TYR B 1 52 ? 14.867 -25 -1.571 1 91.12 52 TYR B CA 1
ATOM 2100 C C . TYR B 1 52 ? 13.68 -24.047 -1.625 1 91.12 52 TYR B C 1
ATOM 2102 O O . TYR B 1 52 ? 13.547 -23.172 -0.765 1 91.12 52 TYR B O 1
ATOM 2110 N N . TRP B 1 53 ? 12.867 -24.188 -2.576 1 92.44 53 TRP B N 1
ATOM 2111 C CA . TRP B 1 53 ? 11.703 -23.312 -2.742 1 92.44 53 TRP B CA 1
ATOM 2112 C C . TRP B 1 53 ? 10.438 -24.125 -2.969 1 92.44 53 TRP B C 1
ATOM 2114 O O . TRP B 1 53 ? 10.43 -25.062 -3.779 1 92.44 53 TRP B O 1
ATOM 2124 N N . ASP B 1 54 ? 9.398 -23.734 -2.332 1 88.31 54 ASP B N 1
ATOM 2125 C CA . ASP B 1 54 ? 8.141 -24.469 -2.371 1 88.31 54 ASP B CA 1
ATOM 2126 C C . ASP B 1 54 ? 7.438 -24.281 -3.711 1 88.31 54 ASP B C 1
ATOM 2128 O O . ASP B 1 54 ? 6.633 -25.125 -4.117 1 88.31 54 ASP B O 1
ATOM 2132 N N . SER B 1 55 ? 7.66 -23.141 -4.348 1 85.25 55 SER B N 1
ATOM 2133 C CA . SER B 1 55 ? 7.016 -22.797 -5.613 1 85.25 55 SER B CA 1
ATOM 2134 C C . SER B 1 55 ? 7.82 -21.75 -6.375 1 85.25 55 SER B C 1
ATOM 2136 O O . SER B 1 55 ? 8.758 -21.172 -5.832 1 85.25 55 SER B O 1
ATOM 2138 N N . THR B 1 56 ? 7.477 -21.562 -7.543 1 87.69 56 THR B N 1
ATOM 2139 C CA . THR B 1 56 ? 8.086 -20.516 -8.352 1 87.69 56 THR B CA 1
ATOM 2140 C C . THR B 1 56 ? 7.863 -19.141 -7.711 1 87.69 56 THR B C 1
ATOM 2142 O O . THR B 1 56 ? 8.758 -18.297 -7.723 1 87.69 56 THR B O 1
ATOM 2145 N N . PHE B 1 57 ? 6.746 -18.969 -7.078 1 82.88 57 PHE B N 1
ATOM 2146 C CA . PHE B 1 57 ? 6.461 -17.688 -6.418 1 82.88 57 PHE B CA 1
ATOM 2147 C C . PHE B 1 57 ? 7.359 -17.5 -5.203 1 82.88 57 PHE B C 1
ATOM 2149 O O . PHE B 1 57 ? 7.816 -16.391 -4.934 1 82.88 57 PHE B O 1
ATOM 2156 N N . ASP B 1 58 ? 7.535 -18.531 -4.578 1 89.12 58 ASP B N 1
ATOM 2157 C CA . ASP B 1 58 ? 8.453 -18.5 -3.447 1 89.12 58 ASP B CA 1
ATOM 2158 C C . ASP B 1 58 ? 9.859 -18.109 -3.896 1 89.12 58 ASP B C 1
ATOM 2160 O O . ASP B 1 58 ? 10.508 -17.266 -3.277 1 89.12 58 ASP B O 1
ATOM 2164 N N . LEU B 1 59 ? 10.305 -18.688 -4.973 1 93 59 LEU B N 1
ATOM 2165 C CA . LEU B 1 59 ? 11.609 -18.359 -5.551 1 93 59 LEU B CA 1
ATOM 2166 C C . LEU B 1 59 ? 11.664 -16.906 -5.98 1 93 59 LEU B C 1
ATOM 2168 O O . LEU B 1 59 ? 12.633 -16.203 -5.688 1 93 59 LEU B O 1
ATOM 2172 N N . ILE B 1 60 ? 10.68 -16.453 -6.637 1 91.38 60 ILE B N 1
ATOM 2173 C CA . ILE B 1 60 ? 10.617 -15.07 -7.105 1 91.38 60 ILE B CA 1
ATOM 2174 C C . ILE B 1 60 ? 10.656 -14.117 -5.91 1 91.38 60 ILE B C 1
ATOM 2176 O O . ILE B 1 60 ? 11.391 -13.133 -5.922 1 91.38 60 ILE B O 1
ATOM 2180 N N . PHE B 1 61 ? 9.938 -14.383 -4.891 1 91.06 61 PHE B N 1
ATOM 2181 C CA . PHE B 1 61 ? 9.906 -13.586 -3.67 1 91.06 61 PHE B CA 1
ATOM 2182 C C . PHE B 1 61 ? 11.312 -13.406 -3.104 1 91.06 61 PHE B C 1
ATOM 2184 O O . PHE B 1 61 ? 11.773 -12.273 -2.924 1 91.06 61 PHE B O 1
ATOM 2191 N N . HIS B 1 62 ? 11.984 -14.508 -2.979 1 93.44 62 HIS B N 1
ATOM 2192 C CA . HIS B 1 62 ? 13.312 -14.469 -2.373 1 93.44 62 HIS B CA 1
ATOM 2193 C C . HIS B 1 62 ? 14.32 -13.789 -3.297 1 93.44 62 HIS B C 1
ATOM 2195 O O . HIS B 1 62 ? 15.242 -13.117 -2.832 1 93.44 62 HIS B O 1
ATOM 2201 N N . THR B 1 63 ? 14.094 -13.969 -4.547 1 94.94 63 THR B N 1
ATOM 2202 C CA . THR B 1 63 ? 14.953 -13.312 -5.523 1 94.94 63 THR B CA 1
ATOM 2203 C C . THR B 1 63 ? 14.836 -11.797 -5.414 1 94.94 63 THR B C 1
ATOM 2205 O O . THR B 1 63 ? 15.844 -11.094 -5.367 1 94.94 63 THR B O 1
ATOM 2208 N N . ILE B 1 64 ? 13.648 -11.305 -5.355 1 92.38 64 ILE B N 1
ATOM 2209 C CA . ILE B 1 64 ? 13.414 -9.867 -5.277 1 92.38 64 ILE B CA 1
ATOM 2210 C C . ILE B 1 64 ? 14 -9.32 -3.977 1 92.38 64 ILE B C 1
ATOM 2212 O O . ILE B 1 64 ? 14.688 -8.297 -3.98 1 92.38 64 ILE B O 1
ATOM 2216 N N . ILE B 1 65 ? 13.742 -10 -2.922 1 92.25 65 ILE B N 1
ATOM 2217 C CA . ILE B 1 65 ? 14.281 -9.594 -1.628 1 92.25 65 ILE B CA 1
ATOM 2218 C C . ILE B 1 65 ? 15.805 -9.5 -1.703 1 92.25 65 ILE B C 1
ATOM 2220 O O . ILE B 1 65 ? 16.391 -8.492 -1.292 1 92.25 65 ILE B O 1
ATOM 2224 N N . HIS B 1 66 ? 16.344 -10.523 -2.26 1 92.88 66 HIS B N 1
ATOM 2225 C CA . HIS B 1 66 ? 17.797 -10.586 -2.395 1 92.88 66 HIS B CA 1
ATOM 2226 C C . HIS B 1 66 ? 18.312 -9.406 -3.205 1 92.88 66 HIS B C 1
ATOM 2228 O O . HIS B 1 66 ? 19.297 -8.766 -2.811 1 92.88 66 HIS B O 1
ATOM 2234 N N . GLN B 1 67 ? 17.688 -9.117 -4.281 1 93.06 67 GLN B N 1
ATOM 2235 C CA . GLN B 1 67 ? 18.141 -8.047 -5.168 1 93.06 67 GLN B CA 1
ATOM 2236 C C . GLN B 1 67 ? 17.969 -6.68 -4.516 1 93.06 67 GLN B C 1
ATOM 2238 O O . GLN B 1 67 ? 18.812 -5.801 -4.664 1 93.06 67 GLN B O 1
ATOM 2243 N N . ILE B 1 68 ? 16.922 -6.496 -3.785 1 89.69 68 ILE B N 1
ATOM 2244 C CA . ILE B 1 68 ? 16.672 -5.23 -3.107 1 89.69 68 ILE B CA 1
ATOM 2245 C C . ILE B 1 68 ? 17.719 -5.008 -2.021 1 89.69 68 ILE B C 1
ATOM 2247 O O . ILE B 1 68 ? 18.25 -3.906 -1.885 1 89.69 68 ILE B O 1
ATOM 2251 N N . GLN B 1 69 ? 18 -6.035 -1.334 1 87.12 69 GLN B N 1
ATOM 2252 C CA . GLN B 1 69 ? 18.969 -5.938 -0.239 1 87.12 69 GLN B CA 1
ATOM 2253 C C . GLN B 1 69 ? 20.359 -5.629 -0.761 1 87.12 69 GLN B C 1
ATOM 2255 O O . GLN B 1 69 ? 21.156 -4.988 -0.073 1 87.12 69 GLN B O 1
ATOM 2260 N N . LYS B 1 70 ? 20.594 -6.035 -1.962 1 86.88 70 LYS B N 1
ATOM 2261 C CA . LYS B 1 70 ? 21.906 -5.805 -2.57 1 86.88 70 LYS B CA 1
ATOM 2262 C C . LYS B 1 70 ? 21.969 -4.422 -3.215 1 86.88 70 LYS B C 1
ATOM 2264 O O . LYS B 1 70 ? 23.047 -3.953 -3.574 1 86.88 70 LYS B O 1
ATOM 2269 N N . THR B 1 71 ? 20.844 -3.82 -3.418 1 82.94 71 THR B N 1
ATOM 2270 C CA . THR B 1 71 ? 20.797 -2.525 -4.09 1 82.94 71 THR B CA 1
ATOM 2271 C C . THR B 1 71 ? 21.047 -1.393 -3.096 1 82.94 71 THR B C 1
ATOM 2273 O O . THR B 1 71 ? 20.297 -1.246 -2.119 1 82.94 71 THR B O 1
ATOM 2276 N N . PRO B 1 72 ? 22.141 -0.702 -3.33 1 72.19 72 PRO B N 1
ATOM 2277 C CA . PRO B 1 72 ? 22.328 0.459 -2.457 1 72.19 72 PRO B CA 1
ATOM 2278 C C . PRO B 1 72 ? 21.234 1.505 -2.613 1 72.19 72 PRO B C 1
ATOM 2280 O O . PRO B 1 72 ? 20.719 1.711 -3.717 1 72.19 72 PRO B O 1
ATOM 2283 N N . ILE B 1 73 ? 20.75 1.96 -1.523 1 63.06 73 ILE B N 1
ATOM 2284 C CA . ILE B 1 73 ? 19.797 3.062 -1.609 1 63.06 73 ILE B CA 1
ATOM 2285 C C . ILE B 1 73 ? 20.516 4.324 -2.09 1 63.06 73 ILE B C 1
ATOM 2287 O O . ILE B 1 73 ? 21.406 4.836 -1.41 1 63.06 73 ILE B O 1
ATOM 2291 N N . ALA B 1 74 ? 20.859 4.414 -3.373 1 57.97 74 ALA B N 1
ATOM 2292 C CA . ALA B 1 74 ? 21.625 5.48 -4.012 1 57.97 74 ALA B CA 1
ATOM 2293 C C . ALA B 1 74 ? 20.953 6.832 -3.812 1 57.97 74 ALA B C 1
ATOM 2295 O O . ALA B 1 74 ? 21.312 7.816 -4.465 1 57.97 74 ALA B O 1
ATOM 2296 N N . LEU B 1 75 ? 19.812 6.988 -3.102 1 58.78 75 LEU B N 1
ATOM 2297 C CA . LEU B 1 75 ? 19.203 8.312 -3.084 1 58.78 75 LEU B CA 1
ATOM 2298 C C . LEU B 1 75 ? 20.203 9.359 -2.586 1 58.78 75 LEU B C 1
ATOM 2300 O O . LEU B 1 75 ? 20.047 10.547 -2.873 1 58.78 75 LEU B O 1
ATOM 2304 N N . THR B 1 76 ? 21.281 8.852 -1.858 1 57.28 76 THR B N 1
ATOM 2305 C CA . THR B 1 76 ? 22.047 9.719 -0.969 1 57.28 76 THR B CA 1
ATOM 2306 C C . THR B 1 76 ? 23.172 10.422 -1.729 1 57.28 76 THR B C 1
ATOM 2308 O O . THR B 1 76 ? 24.031 11.062 -1.123 1 57.28 76 THR B O 1
ATOM 2311 N N . THR B 1 77 ? 23.141 10.43 -3.129 1 59.72 77 THR B N 1
ATOM 2312 C CA . THR B 1 77 ? 24.469 10.883 -3.57 1 59.72 77 THR B CA 1
ATOM 2313 C C . THR B 1 77 ? 24.609 12.391 -3.387 1 59.72 77 THR B C 1
ATOM 2315 O O . THR B 1 77 ? 25.688 12.883 -3.062 1 59.72 77 THR B O 1
ATOM 2318 N N . THR B 1 78 ? 23.516 13.172 -3.799 1 68.5 78 THR B N 1
ATOM 2319 C CA . THR B 1 78 ? 23.703 14.609 -3.693 1 68.5 78 THR B CA 1
ATOM 2320 C C . THR B 1 78 ? 22.844 15.195 -2.584 1 68.5 78 THR B C 1
ATOM 2322 O O . THR B 1 78 ? 21.625 14.992 -2.564 1 68.5 78 THR B O 1
ATOM 2325 N N . PRO B 1 79 ? 23.578 15.758 -1.604 1 79.44 79 PRO B N 1
ATOM 2326 C CA . PRO B 1 79 ? 22.812 16.422 -0.542 1 79.44 79 PRO B CA 1
ATOM 2327 C C . PRO B 1 79 ? 21.812 17.438 -1.084 1 79.44 79 PRO B C 1
ATOM 2329 O O . PRO B 1 79 ? 22.109 18.141 -2.057 1 79.44 79 PRO B O 1
ATOM 2332 N N . LEU B 1 80 ? 20.625 17.375 -0.574 1 88.12 80 LEU B N 1
ATOM 2333 C CA . LEU B 1 80 ? 19.578 18.328 -0.922 1 88.12 80 LEU B CA 1
ATOM 2334 C C . LEU B 1 80 ? 19.5 19.453 0.118 1 88.12 80 LEU B C 1
ATOM 2336 O O . LEU B 1 80 ? 19.125 19.203 1.269 1 88.12 80 LEU B O 1
ATOM 2340 N N . ASP B 1 81 ? 19.922 20.688 -0.256 1 91.94 81 ASP B N 1
ATOM 2341 C CA . ASP B 1 81 ? 19.797 21.859 0.593 1 91.94 81 ASP B CA 1
ATOM 2342 C C . ASP B 1 81 ? 19.562 23.125 -0.243 1 91.94 81 ASP B C 1
ATOM 2344 O O . ASP B 1 81 ? 20.484 23.906 -0.474 1 91.94 81 ASP B O 1
ATOM 2348 N N . THR B 1 82 ? 18.344 23.375 -0.6 1 93.94 82 THR B N 1
ATOM 2349 C CA . THR B 1 82 ? 17.984 24.531 -1.405 1 93.94 82 THR B CA 1
ATOM 2350 C C . THR B 1 82 ? 17.625 25.719 -0.515 1 93.94 82 THR B C 1
ATOM 2352 O O . THR B 1 82 ? 17.453 26.844 -1.002 1 93.94 82 THR B O 1
ATOM 2355 N N . GLY B 1 83 ? 17.531 25.469 0.732 1 93.5 83 GLY B N 1
ATOM 2356 C CA . GLY B 1 83 ? 17.094 26.5 1.672 1 93.5 83 GLY B CA 1
ATOM 2357 C C . GLY B 1 83 ? 15.617 26.438 1.979 1 93.5 83 GLY B C 1
ATOM 2358 O O . GLY B 1 83 ? 15.117 27.219 2.803 1 93.5 83 GLY B O 1
ATOM 2359 N N . SER B 1 84 ? 14.922 25.578 1.324 1 96.25 84 SER B N 1
ATOM 2360 C CA . SER B 1 84 ? 13.484 25.406 1.511 1 96.25 84 SER B CA 1
ATOM 2361 C C . SER B 1 84 ? 13.141 23.938 1.747 1 96.25 84 SER B C 1
ATOM 2363 O O . SER B 1 84 ? 13.383 23.094 0.887 1 96.25 84 SER B O 1
ATOM 2365 N N . LEU B 1 85 ? 12.562 23.672 2.879 1 96.44 85 LEU B N 1
ATOM 2366 C CA . LEU B 1 85 ? 12.141 22.297 3.191 1 96.44 85 LEU B CA 1
ATOM 2367 C C . LEU B 1 85 ? 11.18 21.781 2.135 1 96.44 85 LEU B C 1
ATOM 2369 O O . LEU B 1 85 ? 11.297 20.625 1.696 1 96.44 85 LEU B O 1
ATOM 2373 N N . ARG B 1 86 ? 10.227 22.609 1.702 1 96.94 86 ARG B N 1
ATOM 2374 C CA . ARG B 1 86 ? 9.258 22.234 0.687 1 96.94 86 ARG B CA 1
ATOM 2375 C C . ARG B 1 86 ? 9.945 21.812 -0.604 1 96.94 86 ARG B C 1
ATOM 2377 O O . ARG B 1 86 ? 9.656 20.75 -1.155 1 96.94 86 ARG B O 1
ATOM 2384 N N . THR B 1 87 ? 10.867 22.609 -1.056 1 96.69 87 THR B N 1
ATOM 2385 C CA . THR B 1 87 ? 11.578 22.328 -2.301 1 96.69 87 THR B CA 1
ATOM 2386 C C . THR B 1 87 ? 12.438 21.078 -2.166 1 96.69 87 THR B C 1
ATOM 2388 O O . THR B 1 87 ? 12.477 20.234 -3.074 1 96.69 87 THR B O 1
ATOM 2391 N N . ASP B 1 88 ? 13.078 20.938 -1.055 1 96.56 88 ASP B N 1
ATOM 2392 C CA . ASP B 1 88 ? 13.914 19.766 -0.818 1 96.56 88 ASP B CA 1
ATOM 2393 C C . ASP B 1 88 ? 13.07 18.5 -0.766 1 96.56 88 ASP B C 1
ATOM 2395 O O . ASP B 1 88 ? 13.5 17.438 -1.252 1 96.56 88 ASP B O 1
ATOM 2399 N N . LEU B 1 89 ? 11.898 18.562 -0.184 1 97.12 89 LEU B N 1
ATOM 2400 C CA . LEU B 1 89 ? 10.992 17.422 -0.131 1 97.12 89 LEU B CA 1
ATOM 2401 C C . LEU B 1 89 ? 10.539 17.016 -1.531 1 97.12 89 LEU B C 1
ATOM 2403 O O . LEU B 1 89 ? 10.438 15.828 -1.841 1 97.12 89 LEU B O 1
ATOM 2407 N N . ILE B 1 90 ? 10.258 18 -2.355 1 96.69 90 ILE B N 1
ATOM 2408 C CA . ILE B 1 90 ? 9.828 17.734 -3.725 1 96.69 90 ILE B CA 1
ATOM 2409 C C . ILE B 1 90 ? 10.945 17.016 -4.48 1 96.69 90 ILE B C 1
ATOM 2411 O O . ILE B 1 90 ? 10.703 16 -5.145 1 96.69 90 ILE B O 1
ATOM 2415 N N . LEU B 1 91 ? 12.125 17.484 -4.312 1 94.56 91 LEU B N 1
ATOM 2416 C CA . LEU B 1 91 ? 13.266 16.875 -4.988 1 94.56 91 LEU B CA 1
ATOM 2417 C C . LEU B 1 91 ? 13.531 15.469 -4.461 1 94.56 91 LEU B C 1
ATOM 2419 O O . LEU B 1 91 ? 13.812 14.547 -5.234 1 94.56 91 LEU B O 1
ATOM 2423 N N . LEU B 1 92 ? 13.445 15.312 -3.184 1 94.75 92 LEU B N 1
ATOM 2424 C CA . LEU B 1 92 ? 13.602 13.992 -2.584 1 94.75 92 LEU B CA 1
ATOM 2425 C C . LEU B 1 92 ? 12.562 13.016 -3.123 1 94.75 92 LEU B C 1
ATOM 2427 O O . LEU B 1 92 ? 12.883 11.875 -3.459 1 94.75 92 LEU B O 1
ATOM 2431 N N . ALA B 1 93 ? 11.312 13.469 -3.213 1 95.5 93 ALA B N 1
ATOM 2432 C CA . ALA B 1 93 ? 10.219 12.641 -3.719 1 95.5 93 ALA B CA 1
ATOM 2433 C C . ALA B 1 93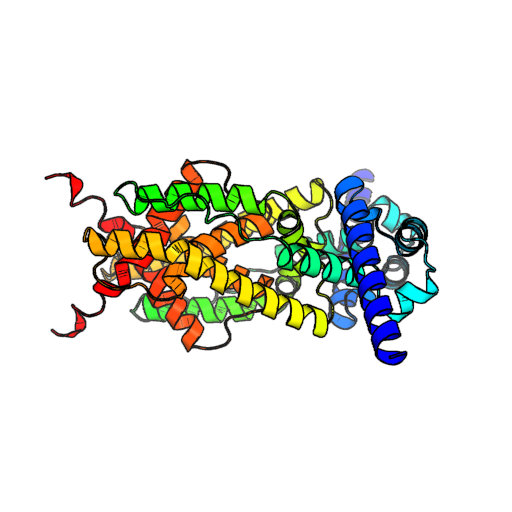 ? 10.484 12.211 -5.16 1 95.5 93 ALA B C 1
ATOM 2435 O O . ALA B 1 93 ? 10.258 11.055 -5.52 1 95.5 93 ALA B O 1
ATOM 2436 N N . GLN B 1 94 ? 10.945 13.117 -5.93 1 92.94 94 GLN B N 1
ATOM 2437 C CA . GLN B 1 94 ? 11.25 12.82 -7.324 1 92.94 94 GLN B CA 1
ATOM 2438 C C . GLN B 1 94 ? 12.359 11.773 -7.434 1 92.94 94 GLN B C 1
ATOM 2440 O O . GLN B 1 94 ? 12.25 10.836 -8.227 1 92.94 94 GLN B O 1
ATOM 2445 N N . ARG B 1 95 ? 13.367 11.914 -6.633 1 90.38 95 ARG B N 1
ATOM 2446 C CA . ARG B 1 95 ? 14.453 10.938 -6.609 1 90.38 95 ARG B CA 1
ATOM 2447 C C . ARG B 1 95 ? 13.945 9.57 -6.16 1 90.38 95 ARG B C 1
ATOM 2449 O O . ARG B 1 95 ? 14.336 8.547 -6.719 1 90.38 95 ARG B O 1
ATOM 2456 N N . PHE B 1 96 ? 13.164 9.625 -5.184 1 91.75 96 PHE B N 1
ATOM 2457 C CA . PHE B 1 96 ? 12.594 8.398 -4.645 1 91.75 96 PHE B CA 1
ATOM 2458 C C . PHE B 1 96 ? 11.773 7.672 -5.707 1 91.75 96 PHE B C 1
ATOM 2460 O O . PHE B 1 96 ? 11.938 6.465 -5.906 1 91.75 96 PHE B O 1
ATOM 2467 N N . ILE B 1 97 ? 10.914 8.375 -6.387 1 91.44 97 ILE B N 1
ATOM 2468 C CA . ILE B 1 97 ? 10.07 7.805 -7.426 1 91.44 97 ILE B CA 1
ATOM 2469 C C . ILE B 1 97 ? 10.938 7.207 -8.531 1 91.44 97 ILE B C 1
ATOM 2471 O O . ILE B 1 97 ? 10.68 6.098 -9 1 91.44 97 ILE B O 1
ATOM 2475 N N . GLN B 1 98 ? 11.938 7.875 -8.906 1 87.5 98 GLN B N 1
ATOM 2476 C CA . GLN B 1 98 ? 12.844 7.391 -9.938 1 87.5 98 GLN B CA 1
ATOM 2477 C C . GLN B 1 98 ? 13.539 6.105 -9.508 1 87.5 98 GLN B C 1
ATOM 2479 O O . GLN B 1 98 ? 13.617 5.145 -10.273 1 87.5 98 GLN B O 1
ATOM 2484 N N . GLN B 1 99 ? 13.953 6.066 -8.312 1 84.81 99 GLN B N 1
ATOM 2485 C CA . GLN B 1 99 ? 14.695 4.918 -7.801 1 84.81 99 GLN B CA 1
ATOM 2486 C C . GLN B 1 99 ? 13.789 3.695 -7.668 1 84.81 99 GLN B C 1
ATOM 2488 O O . GLN B 1 99 ? 14.227 2.562 -7.871 1 84.81 99 GLN B O 1
ATOM 2493 N N . THR B 1 100 ? 12.57 3.93 -7.312 1 87 100 THR B N 1
ATOM 2494 C CA . THR B 1 100 ? 11.672 2.811 -7.066 1 87 100 THR B CA 1
ATOM 2495 C C . THR B 1 100 ? 11.023 2.344 -8.367 1 87 100 THR B C 1
ATOM 2497 O O . THR B 1 100 ? 10.344 1.312 -8.391 1 87 100 THR B O 1
ATOM 2500 N N . SER B 1 101 ? 11.266 3.055 -9.438 1 85.5 101 SER B N 1
ATOM 2501 C CA . SER B 1 101 ? 10.688 2.672 -10.719 1 85.5 101 SER B CA 1
ATOM 2502 C C . SER B 1 101 ? 11.688 1.884 -11.562 1 85.5 101 SER B C 1
ATOM 2504 O O . SER B 1 101 ? 11.359 1.429 -12.656 1 85.5 101 SER B O 1
ATOM 2506 N N . THR B 1 102 ? 12.875 1.742 -11.008 1 83.25 102 THR B N 1
ATOM 2507 C CA . THR B 1 102 ? 13.922 1.039 -11.742 1 83.25 102 THR B CA 1
ATOM 2508 C C . THR B 1 102 ? 14.539 -0.06 -10.883 1 83.25 102 THR B C 1
ATOM 2510 O O . THR B 1 102 ? 14.312 -0.114 -9.672 1 83.25 102 THR B O 1
ATOM 2513 N N . GLY B 1 103 ? 15.156 -0.939 -11.523 1 87.12 103 GLY B N 1
ATOM 2514 C CA . GLY B 1 103 ? 15.844 -1.984 -10.781 1 87.12 103 GLY B CA 1
ATOM 2515 C C . GLY B 1 103 ? 14.906 -2.92 -10.047 1 87.12 103 GLY B C 1
ATOM 2516 O O . GLY B 1 103 ? 13.75 -3.1 -10.461 1 87.12 103 GLY B O 1
ATOM 2517 N N . PRO B 1 104 ? 15.438 -3.504 -8.945 1 89.06 104 PRO B N 1
ATOM 2518 C CA . PRO B 1 104 ? 14.648 -4.516 -8.242 1 89.06 104 PRO B CA 1
ATOM 2519 C C . PRO B 1 104 ? 13.453 -3.922 -7.504 1 89.06 104 PRO B C 1
ATOM 2521 O O . PRO B 1 104 ? 12.453 -4.609 -7.277 1 89.06 104 PRO B O 1
ATOM 2524 N N . PHE B 1 105 ? 13.508 -2.625 -7.211 1 87.06 105 PHE B N 1
ATOM 2525 C CA . PHE B 1 105 ? 12.438 -1.995 -6.445 1 87.06 105 PHE B CA 1
ATOM 2526 C C . PHE B 1 105 ? 11.164 -1.898 -7.277 1 87.06 105 PHE B C 1
ATOM 2528 O O . PHE B 1 105 ? 10.07 -1.786 -6.73 1 87.06 105 PHE B O 1
ATOM 2535 N N . ARG B 1 106 ? 11.367 -1.982 -8.555 1 85 106 ARG B N 1
ATOM 2536 C CA . ARG B 1 106 ? 10.18 -1.919 -9.398 1 85 106 ARG B CA 1
ATOM 2537 C C . ARG B 1 106 ? 9.281 -3.129 -9.18 1 85 106 ARG B C 1
ATOM 2539 O O . ARG B 1 106 ? 8.094 -3.1 -9.516 1 85 106 ARG B O 1
ATOM 2546 N N . TYR B 1 107 ? 9.859 -4.168 -8.633 1 85.25 107 TYR B N 1
ATOM 2547 C CA . TYR B 1 107 ? 9.102 -5.395 -8.391 1 85.25 107 TYR B CA 1
ATOM 2548 C C . TYR B 1 107 ? 8.609 -5.461 -6.953 1 85.25 107 TYR B C 1
ATOM 2550 O O . TYR B 1 107 ? 8.164 -6.512 -6.488 1 85.25 107 TYR B O 1
ATOM 2558 N N . PHE B 1 108 ? 8.664 -4.34 -6.281 1 83.81 108 PHE B N 1
ATOM 2559 C CA . PHE B 1 108 ? 8.289 -4.293 -4.871 1 83.81 108 PHE B CA 1
ATOM 2560 C C . PHE B 1 108 ? 6.852 -4.75 -4.672 1 83.81 108 PHE B C 1
ATOM 2562 O O . PHE B 1 108 ? 6.559 -5.508 -3.746 1 83.81 108 PHE B O 1
ATOM 2569 N N . ARG B 1 109 ? 6.023 -4.387 -5.52 1 78.31 109 ARG B N 1
ATOM 2570 C CA . ARG B 1 109 ? 4.609 -4.742 -5.422 1 78.31 109 ARG B CA 1
ATOM 2571 C C . ARG B 1 109 ? 4.418 -6.25 -5.492 1 78.31 109 ARG B C 1
ATOM 2573 O O . ARG B 1 109 ? 3.537 -6.801 -4.828 1 78.31 109 ARG B O 1
ATOM 2580 N N . LEU B 1 110 ? 5.266 -6.859 -6.254 1 78.56 110 LEU B N 1
ATOM 2581 C CA . LEU B 1 110 ? 5.129 -8.297 -6.477 1 78.56 110 LEU B CA 1
ATOM 2582 C C . LEU B 1 110 ? 5.41 -9.07 -5.195 1 78.56 110 LEU B C 1
ATOM 2584 O O . LEU B 1 110 ? 4.953 -10.203 -5.043 1 78.56 110 LEU B O 1
ATOM 2588 N N . LEU B 1 111 ? 6.176 -8.453 -4.293 1 82.31 111 LEU B N 1
ATOM 2589 C CA . LEU B 1 111 ? 6.492 -9.117 -3.033 1 82.31 111 LEU B CA 1
ATOM 2590 C C . LEU B 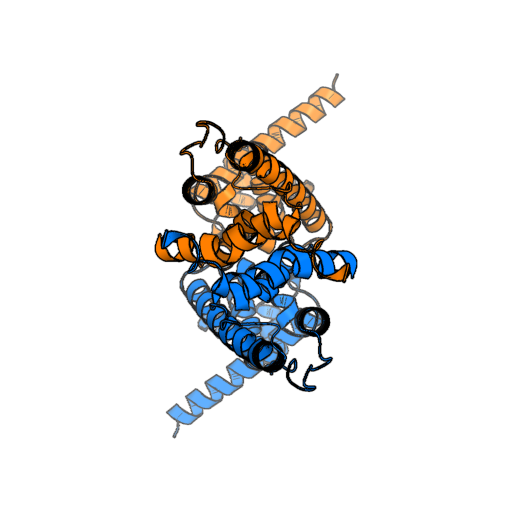1 111 ? 5.227 -9.367 -2.221 1 82.31 111 LEU B C 1
ATOM 2592 O O . LEU B 1 111 ? 5.086 -10.422 -1.588 1 82.31 111 LEU B O 1
ATOM 2596 N N . PHE B 1 112 ? 4.332 -8.492 -2.354 1 74.62 112 PHE B N 1
ATOM 2597 C CA . PHE B 1 112 ? 3.123 -8.617 -1.547 1 74.62 112 PHE B CA 1
ATOM 2598 C C . PHE B 1 112 ? 2.191 -9.672 -2.123 1 74.62 112 PHE B C 1
ATOM 2600 O O . PHE B 1 112 ? 1.45 -10.328 -1.385 1 74.62 112 PHE B O 1
ATOM 2607 N N . ALA B 1 113 ? 2.33 -9.859 -3.391 1 66 113 ALA B N 1
ATOM 2608 C CA . ALA B 1 113 ? 1.531 -10.875 -4.07 1 66 113 ALA B CA 1
ATOM 2609 C C . ALA B 1 113 ? 2.115 -12.273 -3.85 1 66 113 ALA B C 1
ATOM 2611 O O . ALA B 1 113 ? 1.396 -13.273 -3.924 1 66 113 ALA B O 1
ATOM 2612 N N . THR B 1 114 ? 3.295 -12.281 -3.584 1 68.88 114 THR B N 1
ATOM 2613 C CA . THR B 1 114 ? 3.977 -13.57 -3.59 1 68.88 114 THR B CA 1
ATOM 2614 C C . THR B 1 114 ? 4.238 -14.047 -2.166 1 68.88 114 THR B C 1
ATOM 2616 O O . THR B 1 114 ? 4.594 -15.211 -1.951 1 68.88 114 THR B O 1
ATOM 2619 N N . ALA B 1 115 ? 4.039 -13.07 -1.243 1 74.81 115 ALA B N 1
ATOM 2620 C CA . ALA B 1 115 ? 4.262 -13.453 0.147 1 74.81 115 ALA B CA 1
ATOM 2621 C C . ALA B 1 115 ? 3.07 -14.234 0.698 1 74.81 115 ALA B C 1
ATOM 2623 O O . ALA B 1 115 ? 2.348 -13.742 1.567 1 74.81 115 ALA B O 1
ATOM 2624 N N . LEU B 1 116 ? 2.945 -15.414 0.311 1 66.31 116 LEU B N 1
ATOM 2625 C CA . LEU B 1 116 ? 1.728 -16.188 0.535 1 66.31 116 LEU B CA 1
ATOM 2626 C C . LEU B 1 116 ? 1.834 -17.016 1.814 1 66.31 116 LEU B C 1
ATOM 2628 O O . LEU B 1 116 ? 0.818 -17.375 2.412 1 66.31 116 LEU B O 1
ATOM 2632 N N . ASN B 1 117 ? 3.066 -17.359 2.176 1 73.56 117 ASN B N 1
ATOM 2633 C CA . ASN B 1 117 ? 3.223 -18.141 3.398 1 73.56 117 ASN B CA 1
ATOM 2634 C C . ASN B 1 117 ? 3.725 -17.281 4.555 1 73.56 117 ASN B C 1
ATOM 2636 O O . ASN B 1 117 ? 4.156 -16.141 4.344 1 73.56 117 ASN B O 1
ATOM 2640 N N . ALA B 1 118 ? 3.605 -17.797 5.758 1 78.19 118 ALA B N 1
ATOM 2641 C CA . ALA B 1 118 ? 3.912 -17.062 6.977 1 78.19 118 ALA B CA 1
ATOM 2642 C C . ALA B 1 118 ? 5.367 -16.594 6.988 1 78.19 118 ALA B C 1
ATOM 2644 O O . ALA B 1 118 ? 5.668 -15.484 7.418 1 78.19 118 ALA B O 1
ATOM 2645 N N . GLN B 1 119 ? 6.191 -17.438 6.523 1 83.19 119 GLN B N 1
ATOM 2646 C CA . GLN B 1 119 ? 7.609 -17.078 6.52 1 83.19 119 GLN B CA 1
ATOM 2647 C C . GLN B 1 119 ? 7.887 -15.93 5.566 1 83.19 119 GLN B C 1
ATOM 2649 O O . GLN B 1 119 ? 8.594 -14.984 5.918 1 83.19 119 GLN B O 1
ATOM 2654 N N . ASN B 1 120 ? 7.34 -16 4.402 1 85.5 120 ASN B N 1
ATOM 2655 C CA . ASN B 1 120 ? 7.512 -14.922 3.443 1 85.5 120 ASN B CA 1
ATOM 2656 C C . ASN B 1 120 ? 6.938 -13.609 3.969 1 85.5 120 ASN B C 1
ATOM 2658 O O . ASN B 1 120 ? 7.508 -12.539 3.744 1 85.5 120 ASN B O 1
ATOM 2662 N N . GLN B 1 121 ? 5.91 -13.766 4.727 1 83.19 121 GLN B N 1
ATOM 2663 C CA . GLN B 1 121 ? 5.305 -12.578 5.324 1 83.19 121 GLN B CA 1
ATOM 2664 C C . GLN B 1 121 ? 6.223 -11.969 6.375 1 83.19 121 GLN B C 1
ATOM 2666 O O . GLN B 1 121 ? 6.348 -10.742 6.457 1 83.19 121 GLN B O 1
ATOM 2671 N N . ARG B 1 122 ? 6.848 -12.75 7.094 1 86.81 122 ARG B N 1
ATOM 2672 C CA . ARG B 1 122 ? 7.801 -12.258 8.078 1 86.81 122 ARG B CA 1
ATOM 2673 C C . ARG B 1 122 ? 9 -11.602 7.402 1 86.81 122 ARG B C 1
ATOM 2675 O O . ARG B 1 122 ? 9.453 -10.539 7.832 1 86.81 122 ARG B O 1
ATOM 2682 N N . ASP B 1 123 ? 9.461 -12.25 6.359 1 88.38 123 ASP B N 1
ATOM 2683 C CA . ASP B 1 123 ? 10.586 -11.703 5.609 1 88.38 123 ASP B CA 1
ATOM 2684 C C . ASP B 1 123 ? 10.227 -10.344 4.996 1 88.38 123 ASP B C 1
ATOM 2686 O O . ASP B 1 123 ? 11.039 -9.422 5 1 88.38 123 ASP B O 1
ATOM 2690 N N . LEU B 1 124 ? 9.055 -10.281 4.527 1 87.38 124 LEU B N 1
ATOM 2691 C CA . LEU B 1 124 ? 8.57 -9.039 3.943 1 87.38 124 LEU B CA 1
ATOM 2692 C C . LEU B 1 124 ? 8.484 -7.938 4.996 1 87.38 124 LEU B C 1
ATOM 2694 O O . LEU B 1 124 ? 8.914 -6.809 4.758 1 87.38 124 LEU B O 1
ATOM 2698 N N . THR B 1 125 ? 8.008 -8.289 6.152 1 87.44 125 THR B N 1
ATOM 2699 C CA . THR B 1 125 ? 7.91 -7.34 7.258 1 87.44 125 THR B CA 1
ATOM 2700 C C . THR B 1 125 ? 9.297 -6.832 7.652 1 87.44 125 THR B C 1
ATOM 2702 O O . THR B 1 125 ? 9.484 -5.633 7.867 1 87.44 125 THR B O 1
ATOM 2705 N N . GLN B 1 126 ? 10.195 -7.691 7.656 1 88.69 126 GLN B N 1
ATOM 2706 C CA . GLN B 1 126 ? 11.562 -7.32 7.992 1 88.69 126 GLN B CA 1
ATOM 2707 C C . GLN B 1 126 ? 12.156 -6.395 6.934 1 88.69 126 GLN B C 1
ATOM 2709 O O . GLN B 1 126 ? 12.852 -5.426 7.262 1 88.69 126 GLN B O 1
ATOM 2714 N N . LEU B 1 127 ? 11.883 -6.691 5.742 1 90 127 LEU B N 1
ATOM 2715 C CA . LEU B 1 127 ? 12.375 -5.859 4.652 1 90 127 LEU B CA 1
ATOM 2716 C C . LEU B 1 127 ? 11.805 -4.449 4.738 1 90 127 LEU B C 1
ATOM 2718 O O . LEU B 1 127 ? 12.539 -3.469 4.594 1 90 127 LEU B O 1
ATOM 2722 N N . VAL B 1 128 ? 10.547 -4.371 4.988 1 91.06 128 VAL B N 1
ATOM 2723 C CA . VAL B 1 128 ? 9.891 -3.07 5.055 1 91.06 128 VAL B CA 1
ATOM 2724 C C . VAL B 1 128 ? 10.453 -2.264 6.223 1 91.06 128 VAL B C 1
ATOM 2726 O O . VAL B 1 128 ? 10.664 -1.056 6.105 1 91.06 128 VAL B O 1
ATOM 2729 N N . THR B 1 129 ? 10.719 -2.928 7.32 1 90.75 129 THR B N 1
ATOM 2730 C CA . THR B 1 129 ? 11.336 -2.27 8.469 1 90.75 129 THR B CA 1
ATOM 2731 C C . THR B 1 129 ? 12.695 -1.696 8.102 1 90.75 129 THR B C 1
ATOM 2733 O O . THR B 1 129 ? 13.023 -0.567 8.469 1 90.75 129 THR B O 1
ATOM 2736 N N . GLN B 1 130 ? 13.406 -2.451 7.391 1 89.5 130 GLN B N 1
ATOM 2737 C CA . GLN B 1 130 ? 14.719 -1.994 6.938 1 89.5 130 GLN B CA 1
ATOM 2738 C C . GLN B 1 130 ? 14.586 -0.808 5.984 1 89.5 130 GLN B C 1
ATOM 2740 O O . GLN B 1 130 ? 15.359 0.152 6.074 1 89.5 130 GLN B O 1
ATOM 2745 N N . ILE B 1 131 ? 13.648 -0.885 5.168 1 90.56 131 ILE B N 1
ATOM 2746 C CA . ILE B 1 131 ? 13.414 0.182 4.203 1 90.56 131 ILE B CA 1
ATOM 2747 C C . ILE B 1 131 ? 12.992 1.454 4.934 1 90.56 131 ILE B C 1
ATOM 2749 O O . ILE B 1 131 ? 13.445 2.551 4.602 1 90.56 131 ILE B O 1
ATOM 2753 N N . ASP B 1 132 ? 12.164 1.332 5.918 1 92.94 132 ASP B N 1
ATOM 2754 C CA . ASP B 1 132 ? 11.758 2.482 6.715 1 92.94 132 ASP B CA 1
ATOM 2755 C C . ASP B 1 132 ? 12.961 3.135 7.395 1 92.94 132 ASP B C 1
ATOM 2757 O O . ASP B 1 132 ? 13.062 4.363 7.438 1 92.94 132 ASP B O 1
ATOM 2761 N N . HIS B 1 133 ? 13.859 2.324 7.859 1 92.06 133 HIS B N 1
ATOM 2762 C CA . HIS B 1 133 ? 15.062 2.861 8.477 1 92.06 133 HIS B CA 1
ATOM 2763 C C . HIS B 1 133 ? 15.906 3.631 7.465 1 92.06 133 HIS B C 1
ATOM 2765 O O . HIS B 1 133 ? 16.422 4.703 7.773 1 92.06 133 HIS B O 1
ATOM 2771 N N . ALA B 1 134 ? 16.016 3.086 6.34 1 89.69 134 ALA B N 1
ATOM 2772 C CA . ALA B 1 134 ? 16.766 3.766 5.277 1 89.69 134 ALA B CA 1
ATOM 2773 C C . ALA B 1 134 ? 16.094 5.082 4.902 1 89.69 134 ALA B C 1
ATOM 2775 O O . ALA B 1 134 ? 16.766 6.078 4.633 1 89.69 134 ALA B O 1
ATOM 2776 N N . ASN B 1 135 ? 14.766 5.094 4.883 1 93.56 135 ASN B N 1
ATOM 2777 C CA . ASN B 1 135 ? 14.016 6.301 4.547 1 93.56 135 ASN B CA 1
ATOM 2778 C C . ASN B 1 135 ? 14.211 7.391 5.602 1 93.56 135 ASN B C 1
ATOM 2780 O O . ASN B 1 135 ? 14.305 8.57 5.27 1 93.56 135 ASN B O 1
ATOM 2784 N N . LEU B 1 136 ? 14.297 6.969 6.84 1 94.12 136 LEU B N 1
ATOM 2785 C CA . LEU B 1 136 ? 14.547 7.922 7.914 1 94.12 136 LEU B CA 1
ATOM 2786 C C . LEU B 1 136 ? 15.93 8.555 7.766 1 94.12 136 LEU B C 1
ATOM 2788 O O . LEU B 1 136 ? 16.094 9.75 8.023 1 94.12 136 LEU B O 1
ATOM 2792 N N . THR B 1 137 ? 16.844 7.777 7.289 1 90.94 137 THR B N 1
ATOM 2793 C CA . THR B 1 137 ? 18.188 8.289 7.047 1 90.94 137 THR B CA 1
ATOM 2794 C C . THR B 1 137 ? 18.203 9.266 5.879 1 90.94 137 THR B C 1
ATOM 2796 O O . THR B 1 137 ? 18.938 10.25 5.891 1 90.94 137 THR B O 1
ATOM 2799 N N . LEU B 1 138 ? 17.406 9.023 4.945 1 90.69 138 LEU B N 1
ATOM 2800 C CA . LEU B 1 138 ? 17.359 9.844 3.738 1 90.69 138 LEU B CA 1
ATOM 2801 C C . LEU B 1 138 ? 16.766 11.219 4.039 1 90.69 138 LEU B C 1
ATOM 2803 O O . LEU B 1 138 ? 17.219 12.219 3.488 1 90.69 138 LEU B O 1
ATOM 2807 N N . ILE B 1 139 ? 15.797 11.266 4.902 1 94.94 139 ILE B N 1
ATOM 2808 C CA . ILE B 1 139 ? 15.102 12.531 5.109 1 94.94 139 ILE B CA 1
ATOM 2809 C C . ILE B 1 139 ? 15.797 13.328 6.215 1 94.94 139 ILE B C 1
ATOM 2811 O O . ILE B 1 139 ? 15.57 14.531 6.355 1 94.94 139 ILE B O 1
ATOM 2815 N N . GLU B 1 140 ? 16.625 12.734 7.012 1 94.75 140 GLU B N 1
ATOM 2816 C CA . GLU B 1 140 ? 17.234 13.328 8.195 1 94.75 140 GLU B CA 1
ATOM 2817 C C . GLU B 1 140 ? 17.984 14.609 7.844 1 94.75 140 GLU B C 1
ATOM 2819 O O . GLU B 1 140 ? 17.812 15.633 8.508 1 94.75 140 GLU B O 1
ATOM 2824 N N . PRO B 1 141 ? 18.797 14.633 6.805 1 94.25 141 PRO B N 1
ATOM 2825 C CA . PRO B 1 141 ? 19.5 15.875 6.492 1 94.25 141 PRO B CA 1
ATOM 2826 C C . PRO B 1 141 ? 18.562 17.016 6.109 1 94.25 141 PRO B C 1
ATOM 2828 O O . PRO B 1 141 ? 18.844 18.172 6.398 1 94.25 141 PRO B O 1
ATOM 2831 N N . LEU B 1 142 ? 17.484 16.719 5.426 1 96.12 142 LEU B N 1
ATOM 2832 C CA . LEU B 1 142 ? 16.5 17.75 5.074 1 96.12 142 LEU B CA 1
ATOM 2833 C C . LEU B 1 142 ? 15.891 18.359 6.328 1 96.12 142 LEU B C 1
ATOM 2835 O O . LEU B 1 142 ? 15.742 19.594 6.414 1 96.12 142 LEU B O 1
ATOM 2839 N N . LEU B 1 143 ? 15.594 17.531 7.301 1 96.31 143 LEU B N 1
ATOM 2840 C CA . LEU B 1 143 ? 14.977 18 8.539 1 96.31 143 LEU B CA 1
ATOM 2841 C C . LEU B 1 143 ? 15.977 18.781 9.375 1 96.31 143 LEU B C 1
ATOM 2843 O O . LEU B 1 143 ? 15.609 19.781 10.008 1 96.31 143 LEU B O 1
ATOM 2847 N N . THR B 1 144 ? 17.188 18.312 9.391 1 95.69 144 THR B N 1
ATOM 2848 C CA . THR B 1 144 ? 18.25 19.031 10.086 1 95.69 144 THR B CA 1
ATOM 2849 C C . THR B 1 144 ? 18.422 20.438 9.5 1 95.69 144 THR B C 1
ATOM 2851 O O . THR B 1 144 ? 18.484 21.422 10.242 1 95.69 144 THR B O 1
ATOM 2854 N N . ASN B 1 145 ? 18.531 20.5 8.195 1 95.75 145 ASN B N 1
ATOM 2855 C CA . ASN B 1 145 ? 18.625 21.797 7.523 1 95.75 145 ASN B CA 1
ATOM 2856 C C . ASN B 1 145 ? 17.438 22.688 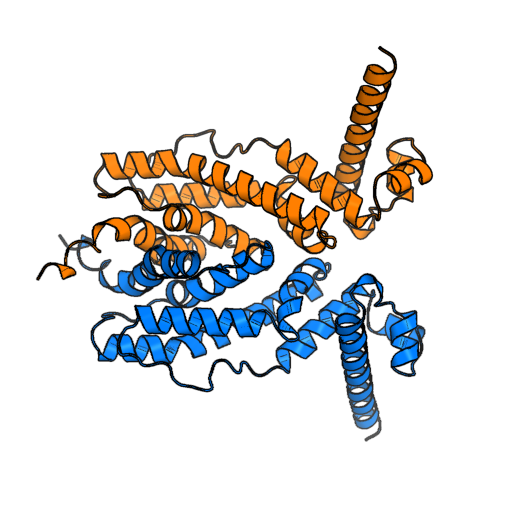7.855 1 95.75 145 ASN B C 1
ATOM 2858 O O . ASN B 1 145 ? 17.609 23.891 8.117 1 95.75 145 ASN B O 1
ATOM 2862 N N . ALA B 1 146 ? 16.25 22.156 7.816 1 95.62 146 ALA B N 1
ATOM 2863 C CA . ALA B 1 146 ? 15.031 22.906 8.102 1 95.62 146 ALA B CA 1
ATOM 2864 C C . ALA B 1 146 ? 15.039 23.453 9.531 1 95.62 146 ALA B C 1
ATOM 2866 O O . ALA B 1 146 ? 14.562 24.562 9.781 1 95.62 146 ALA B O 1
ATOM 2867 N N . GLN B 1 147 ? 15.508 22.641 10.414 1 94.44 147 GLN B N 1
ATOM 2868 C CA . GLN B 1 147 ? 15.641 23.109 11.797 1 94.44 147 GLN B CA 1
ATOM 2869 C C . GLN B 1 147 ? 16.656 24.234 11.898 1 94.44 147 GLN B C 1
ATOM 2871 O O . GLN B 1 147 ? 16.422 25.25 12.57 1 94.44 147 GLN B O 1
ATOM 2876 N N . ASN B 1 148 ? 17.781 24.062 11.242 1 94.25 148 ASN B N 1
ATOM 2877 C CA . ASN B 1 148 ? 18.844 25.062 11.258 1 94.25 148 ASN B CA 1
ATOM 2878 C C . ASN B 1 148 ? 18.359 26.391 10.688 1 94.25 148 ASN B C 1
ATOM 2880 O O . ASN B 1 148 ? 18.781 27.453 11.148 1 94.25 148 ASN B O 1
ATOM 2884 N N . HIS B 1 149 ? 17.469 26.312 9.742 1 92.19 149 HIS B N 1
ATOM 2885 C CA . HIS B 1 149 ? 16.969 27.516 9.078 1 92.19 149 HIS B CA 1
ATOM 2886 C C . HIS B 1 149 ? 15.711 28.031 9.758 1 92.19 149 HIS B C 1
ATOM 2888 O O . HIS B 1 149 ? 15.125 29.016 9.328 1 92.19 149 HIS B O 1
ATOM 2894 N N . GLY B 1 150 ? 15.219 27.297 10.758 1 92.31 150 GLY B N 1
ATOM 2895 C CA . GLY B 1 150 ? 14.094 27.766 11.562 1 92.31 150 GLY B CA 1
ATOM 2896 C C . GLY B 1 150 ? 12.75 27.344 11.008 1 92.31 150 GLY B C 1
ATOM 2897 O O . GLY B 1 150 ? 11.703 27.797 11.484 1 92.31 150 GLY B O 1
ATOM 2898 N N . GLU B 1 151 ? 12.695 26.469 10.008 1 93.12 151 GLU B N 1
ATOM 2899 C CA . GLU B 1 151 ? 11.438 26.016 9.406 1 93.12 151 GLU B CA 1
ATOM 2900 C C . GLU B 1 151 ? 10.773 24.938 10.266 1 93.12 151 GLU B C 1
ATOM 2902 O O . GLU B 1 151 ? 9.578 24.688 10.117 1 93.12 151 GLU B O 1
ATOM 2907 N N . LEU B 1 152 ? 11.617 24.297 11.039 1 93.5 152 LEU B N 1
ATOM 2908 C CA . LEU B 1 152 ? 11.117 23.297 11.977 1 93.5 152 LEU B CA 1
ATOM 2909 C C . LEU B 1 152 ? 11.547 23.625 13.398 1 93.5 152 LEU B C 1
ATOM 2911 O O . LEU B 1 152 ? 12.742 23.812 13.664 1 93.5 152 LEU B O 1
ATOM 2915 N N . GLN B 1 153 ? 10.617 23.688 14.258 1 88.62 153 GLN B N 1
ATOM 2916 C CA . GLN B 1 153 ? 10.93 24.016 15.648 1 88.62 153 GLN B CA 1
ATOM 2917 C C . GLN B 1 153 ? 11.195 22.75 16.453 1 88.62 153 GLN B C 1
ATOM 2919 O O . GLN B 1 153 ? 12.062 22.734 17.328 1 88.62 153 GLN B O 1
ATOM 2924 N N . ILE B 1 154 ? 10.438 21.734 16.203 1 91.19 154 ILE B N 1
ATOM 2925 C CA . ILE B 1 154 ? 10.547 20.453 16.906 1 91.19 154 ILE B CA 1
ATOM 2926 C C . ILE B 1 154 ? 10.844 19.344 15.898 1 91.19 154 ILE B C 1
ATOM 2928 O O . ILE B 1 154 ? 10.336 19.375 14.773 1 91.19 154 ILE B O 1
ATOM 2932 N N . TRP B 1 155 ? 11.68 18.453 16.328 1 95.12 155 TRP B N 1
ATOM 2933 C CA . TRP B 1 155 ? 11.961 17.297 15.461 1 95.12 155 TRP B CA 1
ATOM 2934 C C . TRP B 1 155 ? 10.711 16.438 15.281 1 95.12 155 TRP B C 1
ATOM 2936 O O . TRP B 1 155 ? 10.102 16.016 16.266 1 95.12 155 TRP B O 1
ATOM 2946 N N . PRO B 1 156 ? 10.336 16.25 14.086 1 95.5 156 PRO B N 1
ATOM 2947 C CA . PRO B 1 156 ? 9.109 15.484 13.867 1 95.5 156 PRO B CA 1
ATOM 2948 C C . PRO B 1 156 ? 9.219 14.039 14.328 1 95.5 156 PRO B C 1
ATOM 2950 O O . PRO B 1 156 ? 10.312 13.469 14.328 1 95.5 156 PRO B O 1
ATOM 2953 N N . ASN B 1 157 ? 8.062 13.477 14.695 1 94.62 157 ASN B N 1
ATOM 2954 C CA . ASN B 1 157 ? 8.047 12.07 15.062 1 94.62 157 ASN B CA 1
ATOM 2955 C C . ASN B 1 157 ? 8.219 11.164 13.844 1 94.62 157 ASN B C 1
ATOM 2957 O O . ASN B 1 157 ? 8.07 11.617 12.711 1 94.62 157 ASN B O 1
ATOM 2961 N N . GLN B 1 158 ? 8.422 9.93 14.078 1 95.25 158 GLN B N 1
ATOM 2962 C CA . GLN B 1 158 ? 8.758 8.984 13.023 1 95.25 158 GLN B CA 1
ATOM 2963 C C . GLN B 1 158 ? 7.625 8.859 12.008 1 95.25 158 GLN B C 1
ATOM 2965 O O . GLN B 1 158 ? 7.867 8.727 10.812 1 95.25 158 GLN B O 1
ATOM 2970 N N . ALA B 1 159 ? 6.402 8.883 12.492 1 95.44 159 ALA B N 1
ATOM 2971 C CA . ALA B 1 159 ? 5.262 8.758 11.586 1 95.44 159 ALA B CA 1
ATOM 2972 C C . ALA B 1 159 ? 5.23 9.906 10.578 1 95.44 159 ALA B C 1
ATOM 2974 O O . ALA B 1 159 ? 5.008 9.688 9.383 1 95.44 159 ALA B O 1
ATOM 2975 N N . ALA B 1 160 ? 5.492 11.086 11.07 1 96.62 160 ALA B N 1
ATOM 2976 C CA . ALA B 1 160 ? 5.523 12.258 10.203 1 96.62 160 ALA B CA 1
ATOM 2977 C C . ALA B 1 160 ? 6.695 12.188 9.227 1 96.62 160 ALA B C 1
ATOM 2979 O O . ALA B 1 160 ? 6.566 12.586 8.062 1 96.62 160 ALA B O 1
ATOM 2980 N N . GLN B 1 161 ? 7.789 11.648 9.68 1 97.38 161 GLN B N 1
ATOM 2981 C CA . GLN B 1 161 ? 8.977 11.555 8.844 1 97.38 161 GLN B CA 1
ATOM 2982 C C . GLN B 1 161 ? 8.773 10.555 7.707 1 97.38 161 GLN B C 1
ATOM 2984 O O . GLN B 1 161 ? 9.336 10.719 6.621 1 97.38 161 GLN B O 1
ATOM 2989 N N . LEU B 1 162 ? 7.945 9.578 7.93 1 97.12 162 LEU B N 1
ATOM 2990 C CA . LEU B 1 162 ? 7.859 8.453 7 1 97.12 162 LEU B CA 1
ATOM 2991 C C . LEU B 1 162 ? 6.695 8.641 6.031 1 97.12 162 LEU B C 1
ATOM 2993 O O . LEU B 1 162 ? 6.617 7.945 5.012 1 97.12 162 LEU B O 1
ATOM 2997 N N . VAL B 1 163 ? 5.797 9.594 6.277 1 97.44 163 VAL B N 1
ATOM 2998 C CA . VAL B 1 163 ? 4.52 9.656 5.578 1 97.44 163 VAL B CA 1
ATOM 2999 C C . VAL B 1 163 ? 4.758 9.914 4.09 1 97.44 163 VAL B C 1
ATOM 3001 O O . VAL B 1 163 ? 4.035 9.391 3.24 1 97.44 163 VAL B O 1
ATOM 3004 N N . LEU B 1 164 ? 5.781 10.68 3.75 1 97.62 164 LEU B N 1
ATOM 3005 C CA . LEU B 1 164 ? 6.09 10.945 2.348 1 97.62 164 LEU B CA 1
ATOM 3006 C C . LEU B 1 164 ? 6.387 9.641 1.604 1 97.62 164 LEU B C 1
ATOM 3008 O O . LEU B 1 164 ? 5.762 9.352 0.583 1 97.62 164 LEU B O 1
ATOM 3012 N N . PHE B 1 165 ? 7.211 8.836 2.131 1 95.81 165 PHE B N 1
ATOM 3013 C CA . PHE B 1 165 ? 7.664 7.609 1.489 1 95.81 165 PHE B CA 1
ATOM 3014 C C . PHE B 1 165 ? 6.539 6.582 1.423 1 95.81 165 PHE B C 1
ATOM 3016 O O . PHE B 1 165 ? 6.355 5.922 0.399 1 95.81 165 PHE B O 1
ATOM 3023 N N . GLN B 1 166 ? 5.844 6.5 2.514 1 95.06 166 GLN B N 1
ATOM 3024 C CA . GLN B 1 166 ? 4.77 5.52 2.607 1 95.06 166 GLN B CA 1
ATOM 3025 C C . GLN B 1 166 ? 3.627 5.859 1.656 1 95.06 166 GLN B C 1
ATOM 3027 O O . GLN B 1 166 ? 3.033 4.973 1.044 1 95.06 166 GLN B O 1
ATOM 3032 N N . GLN B 1 167 ? 3.354 7.148 1.469 1 96.25 167 GLN B N 1
ATOM 3033 C CA . GLN B 1 167 ? 2.332 7.562 0.513 1 96.25 167 GLN B CA 1
ATOM 3034 C C . GLN B 1 167 ? 2.771 7.281 -0.92 1 96.25 167 GLN B C 1
ATOM 3036 O O . GLN B 1 167 ? 1.976 6.812 -1.737 1 96.25 167 GLN B O 1
ATOM 3041 N N . LEU B 1 168 ? 3.994 7.547 -1.214 1 94.88 168 LEU B N 1
ATOM 3042 C CA . LEU B 1 168 ? 4.504 7.273 -2.553 1 94.88 168 LEU B CA 1
ATOM 3043 C C . LEU B 1 168 ? 4.48 5.777 -2.85 1 94.88 168 LEU B C 1
ATOM 3045 O O . LEU B 1 168 ? 4.094 5.363 -3.945 1 94.88 168 LEU B O 1
ATOM 3049 N N . ARG B 1 169 ? 4.871 5.016 -1.893 1 91.06 169 ARG B N 1
ATOM 3050 C CA . ARG B 1 169 ? 4.852 3.564 -2.059 1 91.06 169 ARG B CA 1
ATOM 3051 C C . ARG B 1 169 ? 3.424 3.053 -2.223 1 91.06 169 ARG B C 1
ATOM 3053 O O . ARG B 1 169 ? 3.16 2.189 -3.062 1 91.06 169 ARG B O 1
ATOM 3060 N N . TYR B 1 170 ? 2.551 3.576 -1.414 1 91.19 170 TYR B N 1
ATOM 3061 C CA . TYR B 1 170 ? 1.149 3.186 -1.513 1 91.19 170 TYR B CA 1
ATOM 3062 C C . TYR B 1 170 ? 0.616 3.422 -2.922 1 91.19 170 TYR B C 1
ATOM 3064 O O . TYR B 1 170 ? 0.025 2.525 -3.525 1 91.19 170 TYR B O 1
ATOM 3072 N N . CYS B 1 171 ? 0.857 4.609 -3.441 1 90.38 171 CYS B N 1
ATOM 3073 C CA . CYS B 1 171 ? 0.378 4.961 -4.773 1 90.38 171 CYS B CA 1
ATOM 3074 C C . CYS B 1 171 ? 0.995 4.051 -5.832 1 90.38 171 CYS B C 1
ATOM 3076 O O . CYS B 1 171 ? 0.333 3.689 -6.809 1 90.38 171 CYS B O 1
ATOM 3078 N N . ASP B 1 172 ? 2.189 3.705 -5.617 1 86.5 172 ASP B N 1
ATOM 3079 C CA . ASP B 1 172 ? 2.842 2.789 -6.547 1 86.5 172 ASP B CA 1
ATOM 3080 C C . ASP B 1 172 ? 2.205 1.403 -6.492 1 86.5 172 ASP B C 1
ATOM 3082 O O . ASP B 1 172 ? 1.941 0.793 -7.531 1 86.5 172 ASP B O 1
ATOM 3086 N N . ILE B 1 173 ? 1.974 0.915 -5.309 1 83.75 173 ILE B N 1
ATOM 3087 C CA . ILE B 1 173 ? 1.427 -0.421 -5.094 1 83.75 173 ILE B CA 1
ATOM 3088 C C . ILE B 1 173 ? 0.055 -0.528 -5.758 1 83.75 173 ILE B C 1
ATOM 3090 O O . ILE B 1 173 ? -0.268 -1.55 -6.367 1 83.75 173 ILE B O 1
ATOM 3094 N N . ILE B 1 174 ? -0.717 0.551 -5.754 1 82.94 174 ILE B N 1
ATOM 3095 C CA . ILE B 1 174 ? -2.068 0.473 -6.297 1 82.94 174 ILE B CA 1
ATOM 3096 C C . ILE B 1 174 ? -2.059 0.884 -7.77 1 82.94 174 ILE B C 1
ATOM 3098 O O . ILE B 1 174 ? -3.115 1.1 -8.367 1 82.94 174 ILE B O 1
ATOM 3102 N N . ASN B 1 175 ? -0.857 1.102 -8.297 1 81 175 ASN B N 1
ATOM 310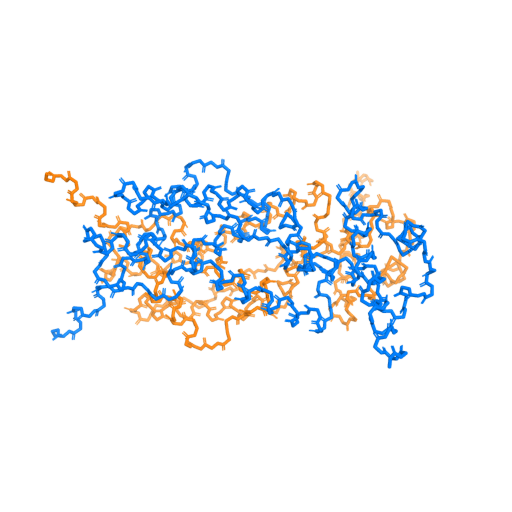3 C CA . ASN B 1 175 ? -0.638 1.41 -9.711 1 81 175 ASN B CA 1
ATOM 3104 C C . ASN B 1 175 ? -1.203 2.777 -10.078 1 81 175 ASN B C 1
ATOM 3106 O O . ASN B 1 175 ? -1.791 2.943 -11.148 1 81 175 ASN B O 1
ATOM 3110 N N . GLN B 1 176 ? -1.13 3.629 -9.133 1 84.44 176 GLN B N 1
ATOM 3111 C CA . GLN B 1 176 ? -1.427 5.043 -9.336 1 84.44 176 GLN B CA 1
ATOM 3112 C C . GLN B 1 176 ? -0.26 5.922 -8.891 1 84.44 176 GLN B C 1
ATOM 3114 O O . GLN B 1 176 ? -0.419 6.781 -8.023 1 84.44 176 GLN B O 1
ATOM 3119 N N . PRO B 1 177 ? 0.819 5.645 -9.594 1 83.81 177 PRO B N 1
ATOM 3120 C CA . PRO B 1 177 ? 1.983 6.438 -9.195 1 83.81 177 PRO B CA 1
ATOM 3121 C C . PRO B 1 177 ? 1.764 7.938 -9.383 1 83.81 177 PRO B C 1
ATOM 3123 O O . PRO B 1 177 ? 0.962 8.352 -10.219 1 83.81 177 PRO B O 1
ATOM 3126 N N . MET B 1 178 ? 2.436 8.656 -8.547 1 87.12 178 MET B N 1
ATOM 3127 C CA . MET B 1 178 ? 2.383 10.102 -8.688 1 87.12 178 MET B CA 1
ATOM 3128 C C . MET B 1 178 ? 3.285 10.578 -9.82 1 87.12 178 MET B C 1
ATOM 3130 O O . MET B 1 178 ? 4.508 10.609 -9.68 1 87.12 178 MET B O 1
ATOM 3134 N N . ASN B 1 179 ? 2.633 10.914 -10.867 1 84.88 179 ASN B N 1
ATOM 3135 C CA . ASN B 1 179 ? 3.416 11.164 -12.07 1 84.88 179 ASN B CA 1
ATOM 3136 C C . ASN B 1 179 ? 3.461 12.648 -12.414 1 84.88 179 ASN B C 1
ATOM 3138 O O . ASN B 1 179 ? 4.172 13.062 -13.328 1 84.88 179 ASN B O 1
ATOM 3142 N N . THR B 1 180 ? 2.719 13.422 -11.703 1 89.81 180 THR B N 1
ATOM 3143 C CA . THR B 1 180 ? 2.703 14.852 -12.016 1 89.81 180 THR B CA 1
ATOM 3144 C C . THR B 1 180 ? 3.24 15.664 -10.836 1 89.81 180 THR B C 1
ATOM 3146 O O . THR B 1 180 ? 3.104 15.266 -9.68 1 89.81 180 THR B O 1
ATOM 3149 N N . ASP B 1 181 ? 3.736 16.781 -11.234 1 92 181 ASP B N 1
ATOM 3150 C CA . ASP B 1 181 ? 4.215 17.703 -10.219 1 92 181 ASP B CA 1
ATOM 3151 C C . ASP B 1 181 ? 3.074 18.172 -9.32 1 92 181 ASP B C 1
ATOM 3153 O O . ASP B 1 181 ? 3.268 18.391 -8.125 1 92 181 ASP B O 1
ATOM 3157 N N . GLN B 1 182 ? 1.988 18.25 -9.906 1 93.31 182 GLN B N 1
ATOM 3158 C CA . GLN B 1 182 ? 0.83 18.719 -9.156 1 93.31 182 GLN B CA 1
ATOM 3159 C C . GLN B 1 182 ? 0.442 17.719 -8.062 1 93.31 182 GLN B C 1
ATOM 3161 O O . GLN B 1 182 ? 0.142 18.109 -6.934 1 93.31 182 GLN B O 1
ATOM 3166 N N . GLN B 1 183 ? 0.438 16.469 -8.406 1 94.06 183 GLN B N 1
ATOM 3167 C CA . GLN B 1 183 ? 0.132 15.438 -7.422 1 94.06 183 GLN B CA 1
ATOM 3168 C C . GLN B 1 183 ? 1.153 15.438 -6.285 1 94.06 183 GLN B C 1
ATOM 3170 O O . GLN B 1 183 ? 0.785 15.359 -5.113 1 94.06 183 GLN B O 1
ATOM 3175 N N . LEU B 1 184 ? 2.352 15.578 -6.711 1 95.75 184 LEU B N 1
ATOM 3176 C CA . LEU B 1 184 ? 3.443 15.555 -5.742 1 95.75 184 LEU B CA 1
ATOM 3177 C C . LEU B 1 184 ? 3.371 16.766 -4.816 1 95.75 184 LEU B C 1
ATOM 3179 O O . LEU B 1 184 ? 3.467 16.625 -3.596 1 95.75 184 LEU B O 1
ATOM 3183 N N . THR B 1 185 ? 3.168 17.938 -5.355 1 96.25 185 THR B N 1
ATOM 3184 C CA . THR B 1 185 ? 3.105 19.156 -4.551 1 96.25 185 THR B CA 1
ATOM 3185 C C . THR B 1 185 ? 1.873 19.141 -3.652 1 96.25 185 THR B C 1
ATOM 3187 O O . THR B 1 185 ? 1.921 19.625 -2.52 1 96.25 185 THR B O 1
ATOM 3190 N N . ASN B 1 186 ? 0.838 18.562 -4.191 1 95.5 186 ASN B N 1
ATOM 3191 C CA . ASN B 1 186 ? -0.368 18.438 -3.381 1 95.5 186 ASN B CA 1
ATOM 3192 C C . ASN B 1 186 ? -0.129 17.562 -2.154 1 95.5 186 ASN B C 1
ATOM 3194 O O . ASN B 1 186 ? -0.5 17.938 -1.04 1 95.5 186 ASN B O 1
ATOM 3198 N N . LEU B 1 187 ? 0.51 16.469 -2.309 1 96.88 187 LEU B N 1
ATOM 3199 C CA . LEU B 1 187 ? 0.837 15.578 -1.201 1 96.88 187 LEU B CA 1
ATOM 3200 C C . LEU B 1 187 ? 1.741 16.281 -0.191 1 96.88 187 LEU B C 1
ATOM 3202 O O . LEU B 1 187 ? 1.488 16.219 1.015 1 96.88 187 LEU B O 1
ATOM 3206 N N . ILE B 1 188 ? 2.715 16.953 -0.672 1 97.56 188 ILE B N 1
ATOM 3207 C CA . ILE B 1 188 ? 3.715 17.578 0.188 1 97.56 188 ILE B CA 1
ATOM 3208 C C . ILE B 1 188 ? 3.09 18.75 0.946 1 97.56 188 ILE B C 1
ATOM 3210 O O . ILE B 1 188 ? 3.236 18.859 2.166 1 97.56 188 ILE B O 1
ATOM 3214 N N . ASP B 1 189 ? 2.303 19.547 0.304 1 96.62 189 ASP B N 1
ATOM 3215 C CA . ASP B 1 189 ? 1.751 20.766 0.887 1 96.62 189 ASP B CA 1
ATOM 3216 C C . ASP B 1 189 ? 0.608 20.438 1.849 1 96.62 189 ASP B C 1
ATOM 3218 O O . ASP B 1 189 ? 0.442 21.125 2.867 1 96.62 189 ASP B O 1
ATOM 3222 N N . GLN B 1 190 ? -0.092 19.375 1.52 1 95.44 190 GLN B N 1
ATOM 3223 C CA . GLN B 1 190 ? -1.351 19.188 2.232 1 95.44 190 GLN B CA 1
ATOM 3224 C C . GLN B 1 190 ? -1.219 18.109 3.305 1 95.44 190 GLN B C 1
ATOM 3226 O O . GLN B 1 190 ? -2.047 18.031 4.215 1 95.44 190 GLN B O 1
ATOM 3231 N N . VAL B 1 191 ? -0.163 17.359 3.209 1 97 191 VAL B N 1
ATOM 3232 C CA . VAL B 1 191 ? -0.067 16.25 4.145 1 97 191 VAL B CA 1
ATOM 3233 C C . VAL B 1 191 ? 1.308 16.25 4.809 1 97 191 VAL B C 1
ATOM 3235 O O . VAL B 1 191 ? 1.411 16.359 6.035 1 97 191 VAL B O 1
ATOM 3238 N N . VAL B 1 192 ? 2.344 16.266 4.004 1 97.75 192 VAL B N 1
ATOM 3239 C CA . VAL B 1 192 ? 3.686 15.992 4.516 1 97.75 192 VAL B CA 1
ATOM 3240 C C . VAL B 1 192 ? 4.164 17.172 5.352 1 97.75 192 VAL B C 1
ATOM 3242 O O . VAL B 1 192 ? 4.539 17.016 6.516 1 97.75 192 VAL B O 1
ATOM 3245 N N . LEU B 1 193 ? 4.086 18.328 4.82 1 96.75 193 LEU B N 1
ATOM 3246 C CA . LEU B 1 193 ? 4.59 19.516 5.512 1 96.75 193 LEU B CA 1
ATOM 3247 C C . LEU B 1 193 ? 3.795 19.781 6.785 1 96.75 193 LEU B C 1
ATOM 3249 O O . LEU B 1 193 ? 4.375 20 7.852 1 96.75 193 LEU B O 1
ATOM 3253 N N . PRO B 1 194 ? 2.459 19.703 6.703 1 95.44 194 PRO B N 1
ATOM 3254 C CA . PRO B 1 194 ? 1.706 19.875 7.945 1 95.44 194 PRO B CA 1
ATOM 3255 C C . PRO B 1 194 ? 2.092 18.859 9.016 1 95.44 194 PRO B C 1
ATOM 3257 O O . PRO B 1 194 ? 2.207 19.219 10.195 1 95.44 194 PRO B O 1
ATOM 3260 N N . ALA B 1 195 ? 2.32 17.656 8.664 1 95.62 195 ALA B N 1
ATOM 3261 C CA . ALA B 1 195 ? 2.709 16.625 9.625 1 95.62 195 ALA B CA 1
ATOM 3262 C C . ALA B 1 195 ? 4.074 16.938 10.234 1 95.62 195 ALA B C 1
ATOM 3264 O O . ALA B 1 195 ? 4.254 16.812 11.453 1 95.62 195 ALA B O 1
ATOM 3265 N N . LEU B 1 196 ? 4.977 17.328 9.391 1 96.06 196 LEU B N 1
ATOM 3266 C CA . LEU B 1 196 ? 6.336 17.594 9.852 1 96.06 196 LEU B CA 1
ATOM 3267 C C . LEU B 1 196 ? 6.379 18.812 10.766 1 96.06 196 LEU B C 1
ATOM 3269 O O . LEU B 1 196 ? 7.184 18.859 11.703 1 96.06 196 LEU B O 1
ATOM 3273 N N . ARG B 1 197 ? 5.453 19.688 10.555 1 92.88 197 ARG B N 1
ATOM 3274 C CA . ARG B 1 197 ? 5.496 20.953 11.273 1 92.88 197 ARG B CA 1
ATOM 3275 C C . ARG B 1 197 ? 4.664 20.875 12.555 1 92.88 197 ARG B C 1
ATOM 3277 O O . ARG B 1 197 ? 4.762 21.75 13.414 1 92.88 197 ARG B O 1
ATOM 3284 N N . ALA B 1 198 ? 3.65 19.969 12.641 1 84.19 198 ALA B N 1
ATOM 3285 C CA . ALA B 1 198 ? 2.691 19.906 13.742 1 84.19 198 ALA B CA 1
ATOM 3286 C C . ALA B 1 198 ? 3.393 19.578 15.062 1 84.19 198 ALA B C 1
ATOM 3288 O O . ALA B 1 198 ? 2.879 19.891 16.141 1 84.19 198 ALA B O 1
ATOM 3289 N N . SER B 1 199 ? 4.461 18.75 15.188 1 61.03 199 SER B N 1
ATOM 3290 C CA . SER B 1 199 ? 5.027 18.422 16.484 1 61.03 199 SER B CA 1
ATOM 3291 C C . SER B 1 199 ? 5.195 19.672 17.344 1 61.03 199 SER B C 1
ATOM 3293 O O . SER B 1 199 ? 5.207 19.594 18.578 1 61.03 199 SER B O 1
ATOM 3295 N N . GLY B 1 200 ? 5.16 20.844 16.891 1 48.56 200 GLY B N 1
ATOM 3296 C CA . GLY B 1 200 ? 5.352 22.047 17.688 1 48.56 200 GLY B CA 1
ATOM 3297 C C . GLY B 1 200 ? 4.078 22.531 18.359 1 48.56 200 GLY B C 1
ATOM 3298 O O . GLY B 1 200 ? 4.129 23.25 19.359 1 48.56 200 GLY B O 1
ATOM 3299 N N . VAL B 1 201 ? 2.857 22.391 17.781 1 46.53 201 VAL B N 1
ATOM 3300 C CA . VAL B 1 201 ? 1.677 23.125 18.219 1 46.53 201 VAL B CA 1
ATOM 3301 C C . VAL B 1 201 ? 1.011 22.391 19.375 1 46.53 201 VAL B C 1
ATOM 3303 O O . VAL B 1 201 ? 0.111 22.938 20.031 1 46.53 201 VAL B O 1
ATOM 3306 N N . ALA B 1 202 ? 1.004 21.141 19.609 1 45.88 202 ALA B N 1
ATOM 3307 C CA . ALA B 1 202 ? 0.237 20.5 20.672 1 45.88 202 ALA B CA 1
ATOM 3308 C C . ALA B 1 202 ? 0.531 21.125 22.031 1 45.88 202 ALA B C 1
ATOM 3310 O O . ALA B 1 202 ? -0.216 20.938 22.984 1 45.88 202 ALA B O 1
ATOM 3311 N N . ASN B 1 203 ? 1.69 21.469 22.219 1 37.56 203 ASN B N 1
ATOM 3312 C CA . ASN B 1 203 ? 1.961 21.859 23.609 1 37.56 203 ASN B CA 1
ATOM 3313 C C . ASN B 1 203 ? 1.243 23.156 23.969 1 37.56 203 ASN B C 1
ATOM 3315 O O . ASN B 1 203 ? 1.285 23.578 25.125 1 37.56 203 ASN B O 1
ATOM 3319 N N . ARG B 1 204 ? 0.855 23.969 23.031 1 37.72 204 ARG B N 1
ATOM 3320 C CA . ARG B 1 204 ? 0.489 25.281 23.578 1 37.72 204 ARG B CA 1
ATOM 3321 C C . ARG B 1 204 ? -0.908 25.25 24.188 1 37.72 204 ARG B C 1
ATOM 3323 O O . ARG B 1 204 ? -1.234 26.062 25.047 1 37.72 204 ARG B O 1
ATOM 3330 N N . HIS B 1 205 ? -1.931 24.641 23.547 1 38.94 205 HIS B N 1
ATOM 3331 C CA . HIS B 1 205 ? -3.225 25.156 23.984 1 38.94 205 HIS B CA 1
ATOM 3332 C C . HIS B 1 205 ? -3.66 24.516 25.297 1 38.94 205 HIS B C 1
ATOM 3334 O O . HIS B 1 205 ? -4.73 24.828 25.812 1 38.94 205 HIS B O 1
ATOM 3340 N N . PHE B 1 206 ? -3.23 23.266 25.641 1 34.81 206 PHE B N 1
ATOM 3341 C CA . PHE B 1 206 ? -4.027 22.828 26.781 1 34.81 206 PHE B CA 1
ATOM 3342 C C . PHE B 1 206 ? -3.576 23.531 28.047 1 34.81 206 PHE B C 1
ATOM 3344 O O . PHE B 1 206 ? -3.961 23.141 29.156 1 34.81 206 PHE B O 1
ATOM 3351 N N . HIS B 1 207 ? -2.533 24.375 28 1 28.95 207 HIS B N 1
ATOM 3352 C CA . HIS B 1 207 ? -2.252 24.906 29.328 1 28.95 207 HIS B CA 1
ATOM 3353 C C . HIS B 1 207 ? -3.295 25.953 29.719 1 28.95 207 HIS B C 1
ATOM 3355 O O . HIS B 1 207 ? -3.221 26.516 30.812 1 28.95 207 HIS B O 1
ATOM 3361 N N . HIS B 1 208 ? -4.184 26.531 28.844 1 27.77 208 HIS B N 1
ATOM 3362 C CA . HIS B 1 208 ? -5.012 27.453 29.594 1 27.77 208 HIS B CA 1
ATOM 3363 C C . HIS B 1 208 ? -6.176 26.734 30.281 1 27.77 208 HIS B C 1
ATOM 3365 O O . HIS B 1 208 ? -6.789 25.844 29.672 1 27.77 208 HIS B O 1
#

Radius of gyration: 24.2 Å; Cα contacts (8 Å, |Δi|>4): 437; chains: 2; bounding box: 72×72×56 Å

Foldseek 3Di:
DVVVVVVVVVVVLLVLLLVLQQVCCVPPNDVRQALCVSCVRSVHDSVVVVVPAVGSLRSPLVSLLVFVVVDPPPLPDDDQPPPDLLVSLLVSLVSLLVVCCDTSNVCVLSLVVSLPDPVSVVSNVVSVVVVLVVQLVNCVSSQVSCVVSPVAVDAADSCLSCVSVVVQVVCVNVPNHDDDSVSSSCCCVPPNSCRRRVVPPVPPPPPD/DVVVVVVVVVVVLLVLLLVQQQVCCVPPNDVRQALCVSCVRSVHDSVVVVVPAVGSLRSPLVSLLVFVVVDPPPLPPDDQPPPDLLVSLLVSLVSLLVVCCDTSNVCVLSLVVSCPDPVSVVSNVVSVVVVLVVQLVSCVSSQVSCVVSPVAVDAADSCLSCVSVVVQVVCVSVPNHDDDSVSSSCCCVPPNSCRRRVVPPVPPPPVD